Protein AF-A0A0F0LGW8-F1 (afdb_monomer_lite)

Radius of gyration: 27.91 Å; chains: 1; bounding box: 107×57×65 Å

Secondary structure (DSSP, 8-state):
-PPPHHHHHHHHHHTT-SSPPPHHHHHHHHTSTT--HHHHHHHHHHS-HHHHTTSSPPPSS-----GGGSS--HHHHHHHHHHHH-SS-BHHHHHHHHT--HHHHTSHHHHHHEEEETTEEEES-HHHHHHHHHT--HHHHHHHHHHHHHHHHHTT-HHHHHHHHHHSSSS--HHHHHHHHHHHHHHHHTT-HHHHHHHT-HHHHTS-HHHHHHHHHHHHHHHHHHT-HHHHHHHHHHHTTS-THHHHHHHHHHHHHHHHHH-S-TT--HHHHHHHHHHHHHHH--SHHHHHHHHHHHHHHTTTTT-HHHHHHHHHHHHHHS-------SSSSPPPSS-HHHHHHHHHHHHHHHHHTT-HHHHHHHHHHHHHHS-GGGSGGGHHHHHHHHTTTT-HHHHHHHHHHHHHTSTT-EE----PPPTTS---------EE-TT--S---TTGGGS-HHHHHHHHHHHTT--HHHHHHHHTS-HHHHHHHHHHHHHHHT-SSHHHHHHHHHHHHHSS-----------

Foldseek 3Di:
DDFDPLLVLQCLLCAPPQQGAFLQLSLVQVPFFPDDSPLSNQQSVVDDSLSRLLLADDDPATPQADPPLQDDDPLLLLLLLLCLLALFQAQQLSCQLSVHDPCSCPDPSNVQAWDDDPRGIDGNGSSSSNNSVVNDDLQSLLSSLVSSLVSCVVVVNNLSNLVSVQSNDPDGDPVSLVSLLVSLLVCLQQQNLVVSLVSLDPSQCVDDLQSNLSSLLSNLLSSLLQNNLVSNLVSLVSNCSHDDPSNVLSVVSNVLSVCLLQADDPPDDLVSRQVVNLVSQCSSFNYPLLVQLSVQLVVLVVCLVPCLVVSLVSLVVSVVVLADDFPDDTSPDGRGSGRQASLLQSLLVNLVSCVVVVNLVVSLVSLSVSSNNGSNLRPRSCSSVVSLVSNCVPCVVCCQSCVQSSVCSHNPFHFGADQDDDPPPDGGGDDDGDTDDVVPPDDDQPQLVQADPVLNLLLVVLLVVDQLCRSCVVVVHDSVVSVVSPVVSCVSSVHDDSVRSNVSVVVNVVVVDDDDDDDDDDD

pLDDT: mean 74.18, std 18.3, range [25.7, 95.81]

InterPro domains:
  IPR000792 Transcription regulator LuxR, C-terminal [PF00196] (450-501)
  IPR000792 Transcription regulator LuxR, C-terminal [PR00038] (451-465)
  IPR000792 Transcription regulator LuxR, C-terminal [PR00038] (465-481)
  IPR000792 Transcription regulator LuxR, C-terminal [PR00038] (481-493)
  IPR000792 Transcription regulator LuxR, C-terminal [PS00622] (465-492)
  IPR000792 Transcription regulator LuxR, C-terminal [PS50043] (444-509)
  IPR000792 Transcription regulator LuxR, C-terminal [SM00421] (448-505)
  IPR000792 Transcription regulator LuxR, C-terminal [cd06170] (451-507)
  IPR016032 Signal transduction response regulator, C-terminal effector [SSF46894] (437-507)
  IPR036388 Winged helix-like DNA-binding domain superfamily [G3DSA:1.10.10.10] (427-507)
  IPR039420 Transcriptional regulatory protein WalR-like [PTHR43214] (120-507)

Organism: NCBI:txid582680

Structure (mmCIF, N/CA/C/O backbone):
data_AF-A0A0F0LGW8-F1
#
_entry.id   AF-A0A0F0LGW8-F1
#
loop_
_atom_site.group_PDB
_atom_site.id
_atom_site.type_symbol
_atom_site.label_atom_id
_atom_site.label_alt_id
_atom_site.label_comp_id
_atom_site.label_asym_id
_atom_site.label_entity_id
_atom_site.label_seq_id
_atom_site.pdbx_PDB_ins_code
_atom_site.Cartn_x
_atom_site.Cartn_y
_atom_site.Cartn_z
_atom_site.occupancy
_atom_site.B_iso_or_equiv
_atom_site.auth_seq_id
_atom_site.auth_comp_id
_atom_site.auth_asym_id
_atom_site.auth_atom_id
_atom_site.pdbx_PDB_model_num
ATOM 1 N N . MET A 1 1 ? 1.681 16.379 -24.395 1.00 42.25 1 MET A N 1
ATOM 2 C CA . MET A 1 1 ? 0.743 15.475 -23.688 1.00 42.25 1 MET A CA 1
ATOM 3 C C . MET A 1 1 ? 0.746 15.938 -22.247 1.00 42.25 1 MET A C 1
ATOM 5 O O . MET A 1 1 ? 1.779 15.744 -21.636 1.00 42.25 1 MET A O 1
ATOM 9 N N . ARG A 1 2 ? -0.316 16.598 -21.740 1.00 40.47 2 ARG A N 1
ATOM 10 C CA . ARG A 1 2 ? -0.238 17.309 -20.444 1.00 40.47 2 ARG A CA 1
ATOM 11 C C . ARG A 1 2 ? 0.385 16.415 -19.361 1.00 40.47 2 ARG A C 1
ATOM 13 O O . ARG A 1 2 ? -0.030 15.255 -19.265 1.00 40.47 2 ARG A O 1
ATOM 20 N N . PRO A 1 3 ? 1.321 16.936 -18.548 1.00 50.28 3 PRO A N 1
ATOM 21 C CA . PRO A 1 3 ? 1.879 16.178 -17.441 1.00 50.28 3 PRO A CA 1
ATOM 22 C C . PRO A 1 3 ? 0.730 15.676 -16.555 1.00 50.28 3 PRO A C 1
ATOM 24 O O . PRO A 1 3 ? -0.230 16.430 -16.351 1.00 50.28 3 PRO A O 1
ATOM 27 N N . PRO A 1 4 ? 0.787 14.437 -16.027 1.00 60.81 4 PRO A N 1
ATOM 28 C CA . PRO A 1 4 ? -0.170 14.004 -15.017 1.00 60.81 4 PRO A CA 1
ATOM 29 C C . PRO A 1 4 ? -0.258 15.068 -13.921 1.00 60.81 4 PRO A C 1
ATOM 31 O O . PRO A 1 4 ? 0.780 15.561 -13.487 1.00 60.81 4 PRO A O 1
ATOM 34 N N . GLU A 1 5 ? -1.456 15.428 -13.452 1.00 63.94 5 GLU A N 1
ATOM 35 C CA . GLU A 1 5 ? -1.628 16.453 -12.401 1.00 63.94 5 GLU A CA 1
ATOM 36 C C . GLU A 1 5 ? -0.743 16.171 -11.170 1.00 63.94 5 GLU A C 1
ATOM 38 O O . GLU A 1 5 ? -0.214 17.095 -10.553 1.00 63.94 5 GLU A O 1
ATOM 43 N N . ALA A 1 6 ? -0.473 14.891 -10.898 1.00 63.25 6 ALA A N 1
ATOM 44 C CA . ALA A 1 6 ? 0.482 14.404 -9.904 1.00 63.25 6 ALA A CA 1
ATOM 45 C C . ALA A 1 6 ? 1.905 14.999 -10.013 1.00 63.25 6 ALA A C 1
ATOM 47 O O . ALA A 1 6 ? 2.569 15.167 -8.992 1.00 63.25 6 ALA A O 1
ATOM 48 N N . LEU A 1 7 ? 2.385 15.353 -11.213 1.00 67.50 7 LEU A N 1
ATOM 49 C CA . LEU A 1 7 ? 3.699 15.981 -11.405 1.00 67.50 7 LEU A CA 1
ATOM 50 C C . LEU A 1 7 ? 3.775 17.373 -10.776 1.00 67.50 7 LEU A C 1
ATOM 52 O O . LEU A 1 7 ? 4.816 17.752 -10.245 1.00 67.50 7 LEU A O 1
ATOM 56 N N . SER A 1 8 ? 2.667 18.117 -10.782 1.00 73.62 8 SER A N 1
ATOM 57 C CA . SER A 1 8 ? 2.607 19.446 -10.163 1.00 73.62 8 SER A CA 1
ATOM 58 C C . SER A 1 8 ? 2.734 19.389 -8.635 1.00 73.62 8 SER A C 1
ATOM 60 O O . SER A 1 8 ? 3.134 20.368 -8.006 1.00 73.62 8 SER A O 1
ATOM 62 N N . ALA A 1 9 ? 2.460 18.226 -8.034 1.00 77.88 9 ALA A N 1
ATOM 63 C CA . ALA A 1 9 ? 2.571 18.016 -6.599 1.00 77.88 9 ALA A CA 1
ATOM 64 C C . ALA A 1 9 ? 3.986 17.676 -6.129 1.00 77.88 9 ALA A C 1
ATOM 66 O O . ALA A 1 9 ? 4.281 17.904 -4.958 1.00 77.88 9 ALA A O 1
ATOM 67 N N . LEU A 1 10 ? 4.871 17.183 -7.002 1.00 77.69 10 LEU A N 1
ATOM 68 C CA . LEU A 1 10 ? 6.257 16.865 -6.638 1.00 77.69 10 LEU A CA 1
ATOM 69 C C . LEU A 1 10 ? 6.960 18.018 -5.897 1.00 77.69 10 LEU A C 1
ATOM 71 O O . LEU A 1 10 ? 7.350 17.807 -4.748 1.00 77.69 10 LEU A O 1
ATOM 75 N N . PRO A 1 11 ? 7.063 19.243 -6.456 1.00 77.62 11 PRO A N 1
ATOM 76 C CA . PRO A 1 11 ? 7.728 20.348 -5.763 1.00 77.62 11 PRO A CA 1
ATOM 77 C C . PRO A 1 11 ? 6.989 20.783 -4.488 1.00 77.62 11 PRO A C 1
ATOM 79 O O . PRO A 1 11 ? 7.613 21.276 -3.551 1.00 77.62 11 PRO A O 1
ATOM 82 N N . LEU A 1 12 ? 5.667 20.585 -4.421 1.00 83.12 12 LEU A N 1
ATOM 83 C CA . LEU A 1 12 ? 4.869 20.922 -3.241 1.00 83.12 12 LEU A CA 1
ATOM 84 C C . LEU A 1 12 ? 5.161 19.976 -2.074 1.00 83.12 12 LEU A C 1
ATOM 86 O O . LEU A 1 12 ? 5.349 20.441 -0.958 1.00 83.12 12 LEU A O 1
ATOM 90 N N . VAL A 1 13 ? 5.225 18.670 -2.337 1.00 82.19 13 VAL A N 1
ATOM 91 C CA . VAL A 1 13 ? 5.540 17.635 -1.336 1.00 82.19 13 VAL A CA 1
ATOM 92 C C . VAL A 1 13 ? 7.015 17.689 -0.934 1.00 82.19 13 VAL A C 1
ATOM 94 O O . VAL A 1 13 ? 7.380 17.347 0.187 1.00 82.19 13 VAL A O 1
ATOM 97 N N . GLN A 1 14 ? 7.873 18.121 -1.850 1.00 80.25 14 GLN A N 1
ATOM 98 C CA . GLN A 1 14 ? 9.295 18.285 -1.601 1.00 80.25 14 GLN A CA 1
ATOM 99 C C . GLN A 1 14 ? 9.579 19.456 -0.650 1.00 80.25 14 GLN A C 1
ATOM 101 O O . GLN A 1 14 ? 10.442 19.351 0.225 1.00 80.25 14 GLN A O 1
ATOM 106 N N . GLY A 1 15 ? 8.828 20.552 -0.797 1.00 74.81 15 GLY A N 1
ATOM 107 C CA . GLY A 1 15 ? 8.897 21.706 0.093 1.00 74.81 15 GLY A CA 1
ATOM 108 C C . GLY A 1 15 ? 10.309 22.289 0.176 1.00 74.81 15 GLY A C 1
ATOM 109 O O . GLY A 1 15 ? 10.948 22.553 -0.842 1.00 74.81 15 GLY A O 1
ATOM 110 N N . SER A 1 16 ? 10.790 22.487 1.406 1.00 67.44 16 SER A N 1
ATOM 111 C CA . SER A 1 16 ? 12.167 22.931 1.688 1.00 67.44 16 SER A CA 1
ATOM 112 C C . SER A 1 16 ? 13.156 21.777 1.900 1.00 67.44 16 SER A C 1
ATOM 114 O O . SER A 1 16 ? 14.345 22.015 2.118 1.00 67.44 16 SER A O 1
ATOM 116 N N . SER A 1 17 ? 12.686 20.526 1.851 1.00 66.50 17 SER A N 1
ATOM 117 C CA . SER A 1 17 ? 13.538 19.353 2.026 1.00 66.50 17 SER A CA 1
ATOM 118 C C . SER A 1 17 ? 14.540 19.242 0.880 1.00 66.50 17 SER A C 1
ATOM 120 O O . SER A 1 17 ? 14.240 19.653 -0.238 1.00 66.50 17 SER A O 1
ATOM 122 N N . ALA A 1 18 ? 15.701 18.633 1.136 1.00 65.69 18 ALA A N 1
ATOM 123 C CA . ALA A 1 18 ? 16.651 18.196 0.105 1.00 65.69 18 ALA A CA 1
ATOM 124 C C . ALA A 1 18 ? 16.426 16.732 -0.333 1.00 65.69 18 ALA A C 1
ATOM 126 O O . ALA A 1 18 ? 17.101 16.251 -1.239 1.00 65.69 18 ALA A O 1
ATOM 127 N N . ALA A 1 19 ? 15.505 16.012 0.324 1.00 67.00 19 ALA A N 1
ATOM 128 C CA . ALA A 1 19 ? 15.230 14.610 0.035 1.00 67.00 19 ALA A CA 1
ATOM 129 C C . ALA A 1 19 ? 14.242 14.456 -1.138 1.00 67.00 19 ALA A C 1
ATOM 131 O O . ALA A 1 19 ? 13.158 15.046 -1.090 1.00 67.00 19 ALA A O 1
ATOM 132 N N . PRO A 1 20 ? 14.559 13.623 -2.146 1.00 73.44 20 PRO A N 1
ATOM 133 C CA . PRO A 1 20 ? 13.710 13.439 -3.319 1.00 73.44 20 PRO A CA 1
ATOM 134 C C . PRO A 1 20 ? 12.346 12.841 -2.973 1.00 73.44 20 PRO A C 1
ATOM 136 O O . PRO A 1 20 ? 12.210 12.022 -2.061 1.00 73.44 20 PRO A O 1
ATOM 139 N N . VAL A 1 21 ? 11.336 13.246 -3.743 1.00 81.38 21 VAL A N 1
ATOM 140 C CA . VAL A 1 21 ? 9.972 12.720 -3.648 1.00 81.38 21 VAL A CA 1
ATOM 141 C C . VAL A 1 21 ? 9.725 11.751 -4.788 1.00 81.38 21 VAL A C 1
ATOM 143 O O . VAL A 1 21 ? 9.919 12.079 -5.958 1.00 81.38 21 VAL A O 1
ATOM 146 N N . ALA A 1 22 ? 9.264 10.556 -4.445 1.00 82.94 22 ALA A N 1
ATOM 147 C CA . ALA A 1 22 ? 8.914 9.546 -5.415 1.00 82.94 22 ALA A CA 1
ATOM 148 C C . ALA A 1 22 ? 7.634 9.928 -6.166 1.00 82.94 22 ALA A C 1
ATOM 150 O O . ALA A 1 22 ? 6.650 10.331 -5.536 1.00 82.94 22 ALA A O 1
ATOM 151 N N . PRO A 1 23 ? 7.611 9.773 -7.500 1.00 81.69 23 PRO A N 1
ATOM 152 C CA . PRO A 1 23 ? 6.436 10.036 -8.327 1.00 81.69 23 PRO A CA 1
ATOM 153 C C . PRO A 1 23 ? 5.140 9.415 -7.795 1.00 81.69 23 PRO A C 1
ATOM 155 O O . PRO A 1 23 ? 4.114 10.092 -7.707 1.00 81.69 23 PRO A O 1
ATOM 158 N N . GLN A 1 24 ? 5.206 8.164 -7.343 1.00 82.62 24 GLN A N 1
ATOM 159 C CA . GLN A 1 24 ? 4.072 7.439 -6.781 1.00 82.62 24 GLN A CA 1
ATOM 160 C C . GLN A 1 24 ? 3.601 7.992 -5.431 1.00 82.62 24 GLN A C 1
ATOM 162 O O . GLN A 1 24 ? 2.421 7.901 -5.098 1.00 82.62 24 GLN A O 1
ATOM 167 N N . VAL A 1 25 ? 4.498 8.610 -4.656 1.00 86.06 25 VAL A N 1
ATOM 168 C CA . VAL A 1 25 ? 4.148 9.270 -3.391 1.00 86.06 25 VAL A CA 1
ATOM 169 C C . VAL A 1 25 ? 3.398 10.566 -3.679 1.00 86.06 25 VAL A C 1
ATOM 171 O O . VAL A 1 25 ? 2.316 10.775 -3.133 1.00 86.06 25 VAL A O 1
ATOM 174 N N . ALA A 1 26 ? 3.908 11.403 -4.587 1.00 85.19 26 ALA A N 1
ATOM 175 C CA . ALA A 1 26 ? 3.216 12.621 -5.007 1.00 85.19 26 ALA A CA 1
ATOM 176 C C . ALA A 1 26 ? 1.857 12.318 -5.663 1.00 85.19 26 ALA A C 1
ATOM 178 O O . ALA A 1 26 ? 0.865 12.980 -5.352 1.00 85.19 26 ALA A O 1
ATOM 179 N N . GLY A 1 27 ? 1.785 11.281 -6.504 1.00 82.50 27 GLY A N 1
ATOM 180 C CA . GLY A 1 27 ? 0.536 10.806 -7.102 1.00 82.50 27 GLY A CA 1
ATOM 181 C C . GLY A 1 27 ? -0.485 10.367 -6.058 1.00 82.50 27 GLY A C 1
ATOM 182 O O . GLY A 1 27 ? -1.623 10.837 -6.072 1.00 82.50 27 GLY A O 1
ATOM 183 N N . ARG A 1 28 ? -0.068 9.545 -5.087 1.00 83.38 28 ARG A N 1
ATOM 184 C CA . ARG A 1 28 ? -0.937 9.089 -3.995 1.00 83.38 28 ARG A CA 1
ATOM 185 C C . ARG A 1 28 ? -1.443 10.234 -3.120 1.00 83.38 28 ARG A C 1
ATOM 187 O O . ARG A 1 28 ? -2.611 10.226 -2.748 1.00 83.38 28 ARG A O 1
ATOM 194 N N . LEU A 1 29 ? -0.594 11.217 -2.818 1.00 85.19 29 LEU A N 1
ATOM 195 C CA . LEU A 1 29 ? -0.976 12.398 -2.039 1.00 85.19 29 LEU A CA 1
ATOM 196 C C . LEU A 1 29 ? -1.950 13.306 -2.795 1.00 85.19 29 LEU A C 1
ATOM 198 O O . LEU A 1 29 ? -2.917 13.784 -2.212 1.00 85.19 29 LEU A O 1
ATOM 202 N N . SER A 1 30 ? -1.726 13.507 -4.092 1.00 84.19 30 SER A N 1
ATOM 203 C CA . SER A 1 30 ? -2.596 14.332 -4.945 1.00 84.19 30 SER A CA 1
ATOM 204 C C . SER A 1 30 ? -3.971 13.706 -5.159 1.00 84.19 30 SER A C 1
ATOM 206 O O . SER A 1 30 ? -4.948 14.415 -5.368 1.00 84.19 30 SER A O 1
ATOM 208 N N . ALA A 1 31 ? -4.053 12.376 -5.088 1.00 82.75 31 ALA A N 1
ATOM 209 C CA . ALA A 1 31 ? -5.302 11.634 -5.197 1.00 82.75 31 ALA A CA 1
ATOM 210 C C . ALA A 1 31 ? -6.145 11.652 -3.907 1.00 82.75 31 ALA A C 1
ATOM 212 O O . ALA A 1 31 ? -7.266 11.133 -3.908 1.00 82.75 31 ALA A O 1
ATOM 213 N N . LEU A 1 32 ? -5.635 12.214 -2.801 1.00 82.31 32 LEU A N 1
ATOM 214 C CA . LEU A 1 32 ? -6.390 12.300 -1.554 1.00 82.31 32 LEU A CA 1
ATOM 215 C C . LEU A 1 32 ? -7.602 13.240 -1.721 1.00 82.31 32 LEU A C 1
ATOM 217 O O . LEU A 1 32 ? -7.444 14.372 -2.186 1.00 82.31 32 LEU A O 1
ATOM 221 N N . PRO A 1 33 ? -8.818 12.817 -1.322 1.00 84.12 33 PRO A N 1
ATOM 222 C CA . PRO A 1 33 ? -10.006 13.661 -1.415 1.00 84.12 33 PRO A CA 1
ATOM 223 C C . PRO A 1 33 ? -9.813 14.992 -0.681 1.00 84.12 33 PRO A C 1
ATOM 225 O O . PRO A 1 33 ? -9.337 15.009 0.453 1.00 84.12 33 PRO A O 1
ATOM 228 N N . GLY A 1 34 ? -10.183 16.106 -1.317 1.00 83.38 34 GLY A N 1
ATOM 229 C CA . GLY A 1 34 ? -10.151 17.438 -0.698 1.00 83.38 34 GLY A CA 1
ATOM 230 C C . GLY A 1 34 ? -8.753 17.970 -0.349 1.00 83.38 34 GLY A C 1
ATOM 231 O O . GLY A 1 34 ? -8.642 18.940 0.402 1.00 83.38 34 GLY A O 1
ATOM 232 N N . ILE A 1 35 ? -7.680 17.357 -0.859 1.00 84.25 35 ILE A N 1
ATOM 233 C CA . ILE A 1 35 ? -6.315 17.830 -0.622 1.00 84.25 35 ILE A CA 1
ATOM 234 C C . ILE A 1 35 ? -6.073 19.176 -1.327 1.00 84.25 35 ILE A C 1
ATOM 236 O O . ILE A 1 35 ? -6.543 19.411 -2.438 1.00 84.25 35 ILE A O 1
ATOM 240 N N . THR A 1 36 ? -5.341 20.078 -0.673 1.00 88.44 36 THR A N 1
ATOM 241 C CA . THR A 1 36 ? -4.962 21.392 -1.215 1.00 88.44 36 THR A CA 1
ATOM 242 C C . THR A 1 36 ? -3.447 21.467 -1.378 1.00 88.44 36 THR A C 1
ATOM 244 O O . THR A 1 36 ? -2.706 20.644 -0.837 1.00 88.44 36 THR A O 1
ATOM 247 N N . THR A 1 37 ? -2.953 22.483 -2.082 1.00 88.00 37 THR A N 1
ATOM 248 C CA . THR A 1 37 ? -1.507 22.713 -2.224 1.00 88.00 37 THR A CA 1
ATOM 249 C C . THR A 1 37 ? -0.815 22.978 -0.881 1.00 88.00 37 THR A C 1
ATOM 251 O O . THR A 1 37 ? 0.327 22.567 -0.690 1.00 88.00 37 THR A O 1
ATOM 254 N N . GLU A 1 38 ? -1.503 23.609 0.073 1.00 87.12 38 GLU A N 1
ATOM 255 C CA . GLU A 1 38 ? -1.015 23.814 1.442 1.00 87.12 38 GLU A CA 1
ATOM 256 C C . GLU A 1 38 ? -0.968 22.502 2.237 1.00 87.12 38 GLU A C 1
ATOM 258 O O . GLU A 1 38 ? 0.017 22.231 2.933 1.00 87.12 38 GLU A O 1
ATOM 263 N N . HIS A 1 39 ? -1.980 21.642 2.076 1.00 87.56 39 HIS A N 1
ATOM 264 C CA . HIS A 1 39 ? -1.972 20.306 2.667 1.00 87.56 39 HIS A CA 1
ATOM 265 C C . HIS A 1 39 ? -0.798 19.467 2.143 1.00 87.56 39 HIS A C 1
ATOM 267 O O . HIS A 1 39 ? -0.115 18.825 2.939 1.00 87.56 39 HIS A O 1
ATOM 273 N N . LEU A 1 40 ? -0.518 19.510 0.834 1.00 87.56 40 LEU A N 1
ATOM 274 C CA . LEU A 1 40 ? 0.610 18.789 0.229 1.00 87.56 40 LEU A CA 1
ATOM 275 C C . LEU A 1 40 ? 1.959 19.221 0.821 1.00 87.56 40 LEU A C 1
ATOM 277 O O . LEU A 1 40 ? 2.764 18.356 1.163 1.00 87.56 40 LEU A O 1
ATOM 281 N N . LYS A 1 41 ? 2.174 20.530 1.012 1.00 86.62 41 LYS A N 1
ATOM 282 C CA . LYS A 1 41 ? 3.375 21.065 1.681 1.00 86.62 41 LYS A CA 1
ATOM 283 C C . LYS A 1 41 ? 3.477 20.589 3.129 1.00 86.62 41 LYS A C 1
ATOM 285 O O . LYS A 1 41 ? 4.484 20.011 3.525 1.00 86.62 41 LYS A O 1
ATOM 290 N N . THR A 1 42 ? 2.398 20.758 3.893 1.00 86.69 42 THR A N 1
ATOM 291 C CA . THR A 1 42 ? 2.341 20.372 5.314 1.00 86.69 42 THR A CA 1
ATOM 292 C C . THR A 1 42 ? 2.628 18.886 5.518 1.00 86.69 42 THR A C 1
ATOM 294 O O . THR A 1 42 ? 3.351 18.508 6.440 1.00 86.69 42 THR A O 1
ATOM 297 N N . VAL A 1 43 ? 2.060 18.030 4.666 1.00 86.88 43 VAL A N 1
ATOM 298 C CA . VAL A 1 43 ? 2.312 16.587 4.707 1.00 86.88 43 VAL A CA 1
ATOM 299 C C . VAL A 1 43 ? 3.747 16.291 4.297 1.00 86.88 43 VAL A C 1
ATOM 301 O O . VAL A 1 43 ? 4.432 15.567 5.015 1.00 86.88 43 VAL A O 1
ATOM 304 N N . GLY A 1 44 ? 4.215 16.877 3.194 1.00 86.00 44 GLY A N 1
ATOM 305 C CA . GLY A 1 44 ? 5.570 16.706 2.675 1.00 86.00 44 GLY A CA 1
ATOM 306 C C . GLY A 1 44 ? 6.667 16.976 3.705 1.00 86.00 44 GLY A C 1
ATOM 307 O O . GLY A 1 44 ? 7.559 16.140 3.883 1.00 86.00 44 GLY A O 1
ATOM 308 N N . ASP A 1 45 ? 6.542 18.074 4.456 1.00 84.62 45 ASP A N 1
ATOM 309 C CA . ASP A 1 45 ? 7.482 18.468 5.517 1.00 84.62 45 ASP A CA 1
ATOM 310 C C . ASP A 1 45 ? 7.498 17.487 6.705 1.00 84.62 45 ASP A C 1
ATOM 312 O O . ASP A 1 45 ? 8.500 17.376 7.413 1.00 84.62 45 ASP A O 1
ATOM 316 N N . ARG A 1 46 ? 6.401 16.752 6.931 1.00 86.69 46 ARG A N 1
ATOM 317 C CA . ARG A 1 46 ? 6.259 15.805 8.051 1.00 86.69 46 ARG A CA 1
ATOM 318 C C . ARG A 1 46 ? 6.570 14.356 7.683 1.00 86.69 46 ARG A C 1
ATOM 320 O O . ARG A 1 46 ? 6.738 13.536 8.585 1.00 86.69 46 ARG A O 1
ATOM 327 N N . LEU A 1 47 ? 6.647 14.022 6.395 1.00 87.50 47 LEU A N 1
ATOM 328 C CA . LEU A 1 47 ? 7.078 12.696 5.955 1.00 87.50 47 LEU A CA 1
ATOM 329 C C . LEU A 1 47 ? 8.561 12.466 6.280 1.00 87.50 47 LEU A C 1
ATOM 331 O O . LEU A 1 47 ? 9.382 13.387 6.256 1.00 87.50 47 LEU A O 1
ATOM 335 N N . SER A 1 48 ? 8.935 11.218 6.559 1.00 87.25 48 SER A N 1
ATOM 336 C CA . SER A 1 48 ? 10.351 10.847 6.629 1.00 87.25 48 SER A CA 1
ATOM 337 C C . SER A 1 48 ? 10.992 10.868 5.234 1.00 87.25 48 SER A C 1
ATOM 339 O O . SER A 1 48 ? 10.298 10.832 4.214 1.00 87.25 48 SER A O 1
ATOM 341 N N . ALA A 1 49 ? 12.327 10.891 5.167 1.00 85.12 49 ALA A N 1
ATOM 342 C CA . ALA A 1 49 ? 13.035 10.776 3.890 1.00 85.12 49 ALA A CA 1
ATOM 343 C C . ALA A 1 49 ? 12.673 9.470 3.156 1.00 85.12 49 ALA A C 1
ATOM 345 O O . ALA A 1 49 ? 12.366 9.509 1.970 1.00 85.12 49 ALA A O 1
ATOM 346 N N . ALA A 1 50 ? 12.602 8.346 3.879 1.00 85.50 50 ALA A N 1
ATOM 347 C CA . ALA A 1 50 ? 12.190 7.055 3.329 1.00 85.50 50 ALA A CA 1
ATOM 348 C C . ALA A 1 50 ? 10.745 7.073 2.799 1.00 85.50 50 ALA A C 1
ATOM 350 O O . ALA A 1 50 ? 10.466 6.525 1.736 1.00 85.50 50 ALA A O 1
ATOM 351 N N . GLN A 1 51 ? 9.820 7.743 3.496 1.00 89.19 51 GLN A N 1
ATOM 352 C CA . GLN A 1 51 ? 8.432 7.879 3.042 1.00 89.19 51 GLN A CA 1
ATOM 353 C C . GLN A 1 51 ? 8.318 8.758 1.797 1.00 89.19 51 GLN A C 1
ATOM 355 O O . GLN A 1 51 ? 7.608 8.389 0.866 1.00 89.19 51 GLN A O 1
ATOM 360 N N . ARG A 1 52 ? 9.039 9.889 1.740 1.00 86.94 52 ARG A N 1
ATOM 361 C CA . ARG A 1 52 ? 9.112 10.712 0.521 1.00 86.94 52 ARG A CA 1
ATOM 362 C C . ARG A 1 52 ? 9.697 9.919 -0.641 1.00 86.94 52 ARG A C 1
ATOM 364 O O . ARG A 1 52 ? 9.154 9.988 -1.736 1.00 86.94 52 ARG A O 1
ATOM 371 N N . ALA A 1 53 ? 10.720 9.112 -0.382 1.00 83.88 53 ALA A N 1
ATOM 372 C CA . ALA A 1 53 ? 11.359 8.252 -1.369 1.00 83.88 53 ALA A CA 1
ATOM 373 C C . ALA A 1 53 ? 10.529 7.018 -1.779 1.00 83.88 53 ALA A C 1
ATOM 375 O O . ALA A 1 53 ? 10.945 6.281 -2.669 1.00 83.88 53 ALA A O 1
ATOM 376 N N . GLY A 1 54 ? 9.368 6.775 -1.159 1.00 85.44 54 GLY A N 1
ATOM 377 C CA . GLY A 1 54 ? 8.547 5.586 -1.416 1.00 85.44 54 GLY A CA 1
ATOM 378 C C . GLY A 1 54 ? 9.121 4.280 -0.846 1.00 85.44 54 GLY A C 1
ATOM 379 O O . GLY A 1 54 ? 8.559 3.214 -1.083 1.00 85.44 54 GLY A O 1
ATOM 380 N N . LEU A 1 55 ? 10.201 4.357 -0.063 1.00 88.25 55 LEU A N 1
ATOM 381 C CA . LEU A 1 55 ? 10.878 3.230 0.589 1.00 88.25 55 LEU A CA 1
ATOM 382 C C . LEU A 1 55 ? 10.206 2.791 1.894 1.00 88.25 55 LEU A C 1
ATOM 384 O O . LEU A 1 55 ? 10.478 1.701 2.396 1.00 88.25 55 LEU A O 1
ATOM 388 N N . ALA A 1 56 ? 9.316 3.617 2.434 1.00 89.94 56 ALA A N 1
ATOM 389 C CA . ALA A 1 56 ? 8.519 3.316 3.613 1.00 89.94 56 ALA A CA 1
ATOM 390 C C . ALA A 1 56 ? 7.035 3.565 3.337 1.00 89.94 56 ALA A C 1
ATOM 392 O O . ALA A 1 56 ? 6.669 4.447 2.554 1.00 89.94 56 ALA A O 1
ATOM 393 N N . VAL A 1 57 ? 6.179 2.794 4.003 1.00 88.31 57 VAL A N 1
ATOM 394 C CA . VAL A 1 57 ? 4.729 2.899 3.860 1.00 88.31 57 VAL A CA 1
ATOM 395 C C . VAL A 1 57 ? 4.266 4.254 4.400 1.00 88.31 57 VAL A C 1
ATOM 397 O O . VAL A 1 57 ? 4.710 4.735 5.451 1.00 88.31 57 VAL A O 1
ATOM 400 N N . LEU A 1 58 ? 3.373 4.898 3.650 1.00 86.50 58 LEU A N 1
ATOM 401 C CA . LEU A 1 58 ? 2.788 6.174 4.046 1.00 86.50 58 LEU A CA 1
ATOM 402 C C . LEU A 1 58 ? 1.884 5.999 5.275 1.00 86.50 58 LEU A C 1
ATOM 404 O O . LEU A 1 58 ? 1.271 4.943 5.445 1.00 86.50 58 LEU A O 1
ATOM 408 N N . PRO A 1 59 ? 1.797 7.014 6.148 1.00 82.25 59 PRO A N 1
ATOM 409 C CA . PRO A 1 59 ? 0.993 6.909 7.354 1.00 82.25 59 PRO A CA 1
ATOM 410 C C . PRO A 1 59 ? -0.501 6.800 7.021 1.00 82.25 59 PRO A C 1
ATOM 412 O O . PRO A 1 59 ? -1.012 7.473 6.130 1.00 82.25 59 PRO A O 1
ATOM 415 N N . ASP A 1 60 ? -1.216 5.988 7.802 1.00 74.50 60 ASP A N 1
ATOM 416 C CA . ASP A 1 60 ? -2.674 5.835 7.703 1.00 74.50 60 ASP A CA 1
ATOM 417 C C . ASP A 1 60 ? -3.442 7.081 8.164 1.00 74.50 60 ASP A C 1
ATOM 419 O O . ASP A 1 60 ? -4.605 7.251 7.807 1.00 74.50 60 ASP A O 1
ATOM 423 N N . VAL A 1 61 ? -2.835 7.912 9.014 1.00 76.88 61 VAL A N 1
ATOM 424 C CA . VAL A 1 61 ? -3.413 9.165 9.512 1.00 76.88 61 VAL A CA 1
ATOM 425 C C . VAL A 1 61 ? -2.468 10.282 9.134 1.00 76.88 61 VAL A C 1
ATOM 427 O O . VAL A 1 61 ? -1.294 10.269 9.513 1.00 76.88 61 VAL A O 1
ATOM 430 N N . TRP A 1 62 ? -2.980 11.242 8.374 1.00 80.75 62 TRP A N 1
ATOM 431 C CA . TRP A 1 62 ? -2.158 12.324 7.877 1.00 80.75 62 TRP A CA 1
ATOM 432 C C . TRP A 1 62 ? -2.051 13.414 8.926 1.00 80.75 62 TRP A C 1
ATOM 434 O O . TRP A 1 62 ? -3.014 13.705 9.636 1.00 80.75 62 TRP A O 1
ATOM 444 N N . PRO A 1 63 ? -0.893 14.067 9.025 1.00 73.69 63 PRO A N 1
ATOM 445 C CA . PRO A 1 63 ? -0.676 15.111 10.006 1.00 73.69 63 PRO A CA 1
ATOM 446 C C . PRO A 1 63 ? -1.283 16.451 9.537 1.00 73.69 63 PRO A C 1
ATOM 448 O O . PRO A 1 63 ? -0.620 17.486 9.535 1.00 73.69 63 PRO A O 1
ATOM 451 N N . LEU A 1 64 ? -2.547 16.409 9.117 1.00 73.81 64 LEU A N 1
ATOM 452 C CA . LEU A 1 64 ? -3.351 17.520 8.627 1.00 73.81 64 LEU A CA 1
ATOM 453 C C . LEU A 1 64 ? -4.184 18.050 9.797 1.00 73.81 64 LEU A C 1
ATOM 455 O O . LEU A 1 64 ? -5.042 17.347 1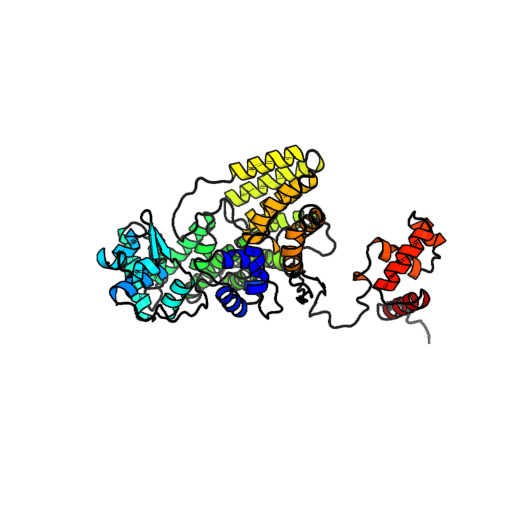0.324 1.00 73.81 64 LEU A O 1
ATOM 459 N N . ALA A 1 65 ? -3.896 19.270 10.245 1.00 58.34 65 ALA A N 1
ATOM 460 C CA . ALA A 1 65 ? -4.679 19.919 11.289 1.00 58.34 65 ALA A CA 1
ATOM 461 C C . ALA A 1 65 ? -5.815 20.723 10.649 1.00 58.34 65 ALA A C 1
ATOM 463 O O . ALA A 1 65 ? -5.559 21.579 9.808 1.00 58.34 65 ALA A O 1
ATOM 464 N N . THR A 1 66 ? -7.056 20.503 11.085 1.00 57.16 66 THR A N 1
ATOM 465 C CA . THR A 1 66 ? -8.173 21.415 10.791 1.00 57.16 66 THR A CA 1
ATOM 466 C C . THR A 1 66 ? -8.959 21.680 12.068 1.00 57.16 66 THR A C 1
ATOM 468 O O . THR A 1 66 ? -9.271 20.737 12.793 1.00 57.16 66 THR A O 1
ATOM 471 N N . ALA A 1 67 ? -9.324 22.938 12.324 1.00 50.91 67 ALA A N 1
ATOM 472 C CA . ALA A 1 67 ? -10.113 23.338 13.495 1.00 50.91 67 ALA A CA 1
ATOM 473 C C . ALA A 1 67 ? -11.580 22.842 13.464 1.00 50.91 67 ALA A C 1
ATOM 475 O O . ALA A 1 67 ? -12.267 22.881 14.480 1.00 50.91 67 ALA A O 1
ATOM 476 N N . ALA A 1 68 ? -12.072 22.377 12.310 1.00 52.22 68 ALA A N 1
ATOM 477 C CA . ALA A 1 68 ? -13.501 22.183 12.049 1.00 52.22 68 ALA A CA 1
ATOM 478 C C . ALA A 1 68 ? -14.111 20.874 12.598 1.00 52.22 68 ALA A C 1
ATOM 480 O O . ALA A 1 68 ? -15.328 20.779 12.722 1.00 52.22 68 ALA A O 1
ATOM 481 N N . ALA A 1 69 ? -13.307 19.862 12.942 1.00 52.22 69 ALA A N 1
ATOM 482 C CA . ALA A 1 69 ? -13.814 18.536 13.331 1.00 52.22 69 ALA A CA 1
ATOM 483 C C . ALA A 1 69 ? -14.205 18.410 14.822 1.00 52.22 69 ALA A C 1
ATOM 485 O O . ALA A 1 69 ? -14.788 17.407 15.237 1.00 52.22 69 ALA A O 1
ATOM 486 N N . THR A 1 70 ? -13.874 19.409 15.642 1.00 54.00 70 THR A N 1
ATOM 487 C CA . THR A 1 70 ? -13.972 19.342 17.110 1.00 54.00 70 THR A CA 1
ATOM 488 C C . THR A 1 70 ? -15.326 19.768 17.689 1.00 54.00 70 THR A C 1
ATOM 490 O O . THR A 1 70 ? -15.630 19.381 18.812 1.00 54.00 70 THR A O 1
ATOM 493 N N . GLU A 1 71 ? -16.174 20.477 16.935 1.00 63.25 71 GLU A N 1
ATOM 494 C CA . GLU A 1 71 ? -17.429 21.085 17.434 1.00 63.25 71 GLU A CA 1
ATOM 495 C C . GLU A 1 71 ? -18.710 20.438 16.864 1.00 63.25 71 GLU A C 1
ATOM 497 O O . GLU A 1 71 ? -19.713 21.103 16.615 1.00 63.25 71 GLU A O 1
ATOM 502 N N . ALA A 1 72 ? -18.700 19.128 16.616 1.00 72.62 72 ALA A N 1
ATOM 503 C CA . ALA A 1 72 ? -19.892 18.422 16.144 1.00 72.62 72 ALA A CA 1
ATOM 504 C C . ALA A 1 72 ? -20.826 18.013 17.301 1.00 72.62 72 ALA A C 1
ATOM 506 O O . ALA A 1 72 ? -20.367 17.598 18.367 1.00 72.62 72 ALA A O 1
ATOM 507 N N . GLU A 1 73 ? -22.145 18.048 17.062 1.00 85.31 73 GLU A N 1
ATOM 508 C CA . GLU A 1 73 ? -23.152 17.455 17.957 1.00 85.31 73 GLU A CA 1
ATOM 509 C C . GLU A 1 73 ? -22.791 15.983 18.266 1.00 85.31 73 GLU A C 1
ATOM 511 O O . GLU A 1 73 ? -22.349 15.276 17.354 1.00 85.31 73 GLU A O 1
ATOM 516 N N . PRO A 1 74 ? -23.005 15.464 19.496 1.00 88.06 74 PRO A N 1
ATOM 517 C CA . PRO A 1 74 ? -22.556 14.122 19.883 1.00 88.06 74 PRO A CA 1
ATOM 518 C C . PRO A 1 74 ? -22.953 12.992 18.920 1.00 88.06 74 PRO A C 1
ATOM 520 O O . PRO A 1 74 ? -22.145 12.103 18.651 1.00 88.06 74 PRO A O 1
ATOM 523 N N . GLY A 1 75 ? -24.171 13.025 18.363 1.00 87.81 75 GLY A N 1
ATOM 524 C CA . GLY A 1 75 ? -24.629 12.033 17.382 1.00 87.81 75 GLY A CA 1
ATOM 525 C C . GLY A 1 75 ? -23.856 12.094 16.060 1.00 87.81 75 GLY A C 1
ATOM 526 O O . GLY A 1 75 ? -23.431 11.062 15.538 1.00 87.81 75 GLY A O 1
ATOM 527 N N . VAL A 1 76 ? -23.608 13.306 15.557 1.00 90.44 76 VAL A N 1
ATOM 528 C CA . VAL A 1 76 ? -22.814 13.553 14.344 1.00 90.44 76 VAL A CA 1
ATOM 529 C C . VAL A 1 76 ? -21.357 13.158 14.573 1.00 90.44 76 VAL A C 1
ATOM 531 O O . VAL A 1 76 ? -20.795 12.413 13.771 1.00 90.44 76 VAL A O 1
ATOM 534 N N . ARG A 1 77 ? -20.760 13.576 15.698 1.00 91.38 77 ARG A N 1
ATOM 535 C CA . ARG A 1 77 ? -19.383 13.219 16.067 1.00 91.38 77 ARG A CA 1
ATOM 536 C C . ARG A 1 77 ? -19.200 11.706 16.124 1.00 91.38 77 ARG A C 1
ATOM 538 O O . ARG A 1 77 ? -18.269 11.181 15.520 1.00 91.38 77 ARG A O 1
ATOM 545 N N . ARG A 1 78 ? -20.123 10.992 16.778 1.00 92.62 78 ARG A N 1
ATOM 546 C CA . ARG A 1 78 ? -20.085 9.528 16.880 1.00 92.62 78 ARG A CA 1
ATOM 547 C C . ARG A 1 78 ? -20.120 8.855 15.506 1.00 92.62 78 ARG A C 1
ATOM 549 O O . ARG A 1 78 ? -19.356 7.918 15.278 1.00 92.62 78 ARG A O 1
ATOM 556 N N . LEU A 1 79 ? -20.984 9.322 14.599 1.00 94.62 79 LEU A N 1
ATOM 557 C CA . LEU A 1 79 ? -21.071 8.799 13.233 1.00 94.62 79 LEU A CA 1
ATOM 558 C C . LEU A 1 79 ? -19.782 9.057 12.446 1.00 94.62 79 LEU A C 1
ATOM 560 O O . LEU A 1 79 ? -19.255 8.135 11.826 1.00 94.62 79 LEU A O 1
ATOM 564 N N . LEU A 1 80 ? -19.267 10.287 12.480 1.00 93.38 80 LEU A N 1
ATOM 565 C CA . LEU A 1 80 ? -18.065 10.670 11.741 1.00 93.38 80 LEU A CA 1
ATOM 566 C C . LEU A 1 80 ? -16.814 9.965 12.277 1.00 93.38 80 LEU A C 1
ATOM 568 O O . LEU A 1 80 ? -16.010 9.479 11.485 1.00 93.38 80 LEU A O 1
ATOM 572 N N . LEU A 1 81 ? -16.668 9.826 13.595 1.00 93.38 81 LEU A N 1
ATOM 573 C CA . LEU A 1 81 ? -15.559 9.076 14.182 1.00 93.38 81 LEU A CA 1
ATOM 574 C C . LEU A 1 81 ? -15.645 7.582 13.846 1.00 93.38 81 LEU A C 1
ATOM 576 O O . LEU A 1 81 ? -14.638 6.974 13.482 1.00 93.38 81 LEU A O 1
ATOM 580 N N . ALA A 1 82 ? -16.843 6.989 13.885 1.00 95.25 82 ALA A N 1
ATOM 581 C CA . ALA A 1 82 ? -17.045 5.617 13.421 1.00 95.25 82 ALA A CA 1
ATOM 582 C C . ALA A 1 82 ? -16.714 5.452 11.937 1.00 95.25 82 ALA A C 1
ATOM 584 O O . ALA A 1 82 ? -16.078 4.466 11.571 1.00 95.25 82 ALA A O 1
ATOM 585 N N . ALA A 1 83 ? -17.075 6.422 11.096 1.00 93.50 83 ALA A N 1
ATOM 586 C CA . ALA A 1 83 ? -16.712 6.426 9.686 1.00 93.50 83 ALA A CA 1
ATOM 587 C C . ALA A 1 83 ? -15.188 6.526 9.501 1.00 93.50 83 ALA A C 1
ATOM 589 O O . ALA A 1 83 ? -14.633 5.822 8.662 1.00 93.50 83 ALA A O 1
ATOM 590 N N . ALA A 1 84 ? -14.508 7.365 10.292 1.00 91.44 84 ALA A N 1
ATOM 591 C CA . ALA A 1 84 ? -13.064 7.586 10.203 1.00 91.44 84 ALA A CA 1
ATOM 592 C C . ALA A 1 84 ? -12.238 6.376 10.673 1.00 91.44 84 ALA A C 1
ATOM 594 O O . ALA A 1 84 ? -11.190 6.090 10.091 1.00 91.44 84 ALA A O 1
ATOM 595 N N . LEU A 1 85 ? -12.715 5.669 11.706 1.00 91.62 85 LEU A N 1
ATOM 596 C CA . LEU A 1 85 ? -12.108 4.444 12.240 1.00 91.62 85 LEU A CA 1
ATOM 597 C C . LEU A 1 85 ? -12.503 3.184 11.460 1.00 91.62 85 LEU A C 1
ATOM 599 O O . LEU A 1 85 ? -11.847 2.149 11.608 1.00 91.62 85 LEU A O 1
ATOM 603 N N . SER A 1 86 ? -13.582 3.236 10.674 1.00 90.56 86 SER A N 1
ATOM 604 C CA . SER A 1 86 ? -14.072 2.092 9.911 1.00 90.56 86 SER A CA 1
ATOM 605 C C . SER A 1 86 ? -13.057 1.648 8.870 1.00 90.56 86 SER A C 1
ATOM 607 O O . SER A 1 86 ? -12.442 2.433 8.151 1.00 90.56 86 SER A O 1
ATOM 609 N N . VAL A 1 87 ? -12.937 0.335 8.760 1.00 84.94 87 VAL A N 1
ATOM 610 C CA . VAL A 1 87 ? -12.036 -0.321 7.820 1.00 84.94 87 VAL A CA 1
ATOM 611 C C . VAL A 1 87 ? -12.759 -0.825 6.571 1.00 84.94 87 VAL A C 1
ATOM 613 O O . VAL A 1 87 ? -12.185 -1.475 5.704 1.00 84.94 87 VAL A O 1
ATOM 616 N N . THR A 1 88 ? -14.050 -0.523 6.475 1.00 85.75 88 THR A N 1
ATOM 617 C CA . THR A 1 88 ? -14.887 -0.760 5.301 1.00 85.75 88 THR A CA 1
ATOM 618 C C . THR A 1 88 ? -15.640 0.516 4.969 1.00 85.75 88 THR A C 1
ATOM 620 O O . THR A 1 88 ? -15.888 1.341 5.846 1.00 85.75 88 THR A O 1
ATOM 623 N N . ASP A 1 89 ? -16.048 0.664 3.719 1.00 88.12 89 ASP A N 1
ATOM 624 C CA . ASP A 1 89 ? -16.922 1.740 3.259 1.00 88.12 89 ASP A CA 1
ATOM 625 C C . ASP A 1 89 ? -18.411 1.354 3.312 1.00 88.12 89 ASP A C 1
ATOM 627 O O . ASP A 1 89 ? -19.233 2.036 2.711 1.00 88.12 89 ASP A O 1
ATOM 631 N N . ARG A 1 90 ? -18.791 0.277 4.017 1.00 90.81 90 ARG A N 1
ATOM 632 C CA . ARG A 1 90 ? -20.179 -0.202 4.104 1.00 90.81 90 ARG A CA 1
ATOM 633 C C . ARG A 1 90 ? -21.040 0.687 5.002 1.00 90.81 90 ARG A C 1
ATOM 635 O O . ARG A 1 90 ? -20.840 0.739 6.216 1.00 90.81 90 ARG A O 1
ATOM 642 N N . ALA A 1 91 ? -22.036 1.348 4.411 1.00 92.12 91 ALA A N 1
ATOM 643 C CA . ALA A 1 91 ? -22.928 2.242 5.147 1.00 92.12 91 ALA A CA 1
ATOM 644 C C . ALA A 1 91 ? -23.818 1.484 6.143 1.00 92.12 91 ALA A C 1
ATOM 646 O O . ALA A 1 91 ? -24.053 1.980 7.237 1.00 92.12 91 ALA A O 1
ATOM 647 N N . ASP A 1 92 ? -24.269 0.273 5.811 1.00 92.62 92 ASP A N 1
ATOM 648 C CA . ASP A 1 92 ? -25.102 -0.539 6.705 1.00 92.62 92 ASP A CA 1
ATOM 649 C C . ASP A 1 92 ? -24.373 -0.903 8.009 1.00 92.62 92 ASP A C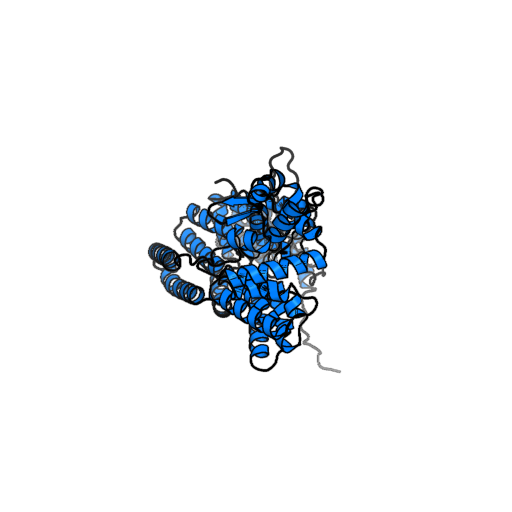 1
ATOM 651 O O . ASP A 1 92 ? -24.922 -0.715 9.093 1.00 92.62 92 ASP A O 1
ATOM 655 N N . VAL A 1 93 ? -23.103 -1.310 7.916 1.00 93.25 93 VAL A N 1
ATOM 656 C CA . VAL A 1 93 ? -22.248 -1.591 9.083 1.00 93.25 93 VAL A CA 1
ATOM 657 C C . VAL A 1 93 ? -22.011 -0.331 9.919 1.00 93.25 93 VAL A C 1
ATOM 659 O O . VAL A 1 93 ? -22.096 -0.380 11.147 1.00 93.25 93 VAL A O 1
ATOM 662 N N . LEU A 1 94 ? -21.727 0.801 9.267 1.00 94.81 94 LEU A N 1
ATOM 663 C CA . LEU A 1 94 ? -21.496 2.080 9.942 1.00 94.81 94 LEU A CA 1
ATOM 664 C C . LEU A 1 94 ? -22.733 2.539 10.732 1.00 94.81 94 LEU A C 1
ATOM 666 O O . LEU A 1 94 ? -22.622 2.929 11.898 1.00 94.81 94 LEU A O 1
ATOM 670 N N . LEU A 1 95 ? -23.912 2.474 10.111 1.00 94.25 95 LEU A N 1
ATOM 671 C CA . LEU A 1 95 ? -25.173 2.882 10.730 1.00 94.25 95 LEU A CA 1
ATOM 672 C C . LEU A 1 95 ? -25.567 1.941 11.874 1.00 94.25 95 LEU A C 1
ATOM 674 O O . LEU A 1 95 ? -25.976 2.414 12.935 1.00 94.25 95 LEU A O 1
ATOM 678 N N . ALA A 1 96 ? -25.359 0.630 11.709 1.00 94.12 96 ALA A N 1
ATOM 679 C CA . ALA A 1 96 ? -25.581 -0.353 12.768 1.00 94.12 96 ALA A CA 1
ATOM 680 C C . ALA A 1 96 ? -24.659 -0.122 13.979 1.00 94.12 96 ALA A C 1
ATOM 682 O O . ALA A 1 96 ? -25.119 -0.147 15.119 1.00 94.12 96 ALA A O 1
ATOM 683 N N . ALA A 1 97 ? -23.373 0.169 13.753 1.00 95.06 97 ALA A N 1
ATOM 684 C CA . ALA A 1 97 ? -22.407 0.421 14.828 1.00 95.06 97 ALA A CA 1
ATOM 685 C C . ALA A 1 97 ? -22.732 1.678 15.651 1.00 95.06 97 ALA A C 1
ATOM 687 O O . ALA A 1 97 ? -22.400 1.780 16.832 1.00 95.06 97 ALA A O 1
ATOM 688 N N . THR A 1 98 ? -23.361 2.665 15.028 1.00 94.19 98 THR A N 1
ATOM 689 C CA . THR A 1 98 ? -23.606 3.973 15.643 1.00 94.19 98 THR A CA 1
ATOM 690 C C . THR A 1 98 ? -25.028 4.119 16.179 1.00 94.19 98 THR A C 1
ATOM 692 O O . THR A 1 98 ? -25.273 5.052 16.939 1.00 94.19 98 THR A O 1
ATOM 695 N N . ALA A 1 99 ? -25.927 3.182 15.844 1.00 89.25 99 ALA A N 1
ATOM 696 C CA . ALA A 1 99 ? -27.366 3.272 16.098 1.00 89.25 99 ALA A CA 1
ATOM 697 C C . ALA A 1 99 ? -27.947 4.608 15.592 1.00 89.25 99 ALA A C 1
ATOM 699 O O . ALA A 1 99 ? -28.751 5.252 16.265 1.00 89.25 99 ALA A O 1
ATOM 700 N N . THR A 1 100 ? -27.476 5.052 14.423 1.00 86.56 100 THR A N 1
ATOM 701 C CA . THR A 1 100 ? -27.740 6.402 13.912 1.00 86.56 100 THR A CA 1
ATOM 702 C C . THR A 1 100 ? -29.122 6.504 13.266 1.00 86.56 100 THR A C 1
ATOM 704 O O . THR A 1 100 ? -29.459 5.717 12.383 1.00 86.56 100 THR A O 1
ATOM 707 N N . ASP A 1 101 ? -29.897 7.519 13.661 1.00 84.25 101 ASP A N 1
ATOM 708 C CA . ASP A 1 101 ? -31.171 7.879 13.026 1.00 84.25 101 ASP A CA 1
ATOM 709 C C . ASP A 1 101 ? -30.939 8.504 11.638 1.00 84.25 101 ASP A C 1
ATOM 711 O O . ASP A 1 101 ? -29.992 9.268 11.431 1.00 84.25 101 ASP A O 1
ATOM 715 N N . THR A 1 102 ? -31.829 8.233 10.681 1.00 82.69 102 THR A N 1
ATOM 716 C CA . THR A 1 102 ? -31.756 8.789 9.320 1.00 82.69 102 THR A CA 1
ATOM 717 C C . THR A 1 102 ? -31.636 10.319 9.305 1.00 82.69 102 THR A C 1
ATOM 719 O O . THR A 1 102 ? -30.951 10.856 8.437 1.00 82.69 102 THR A O 1
ATOM 722 N N . ARG A 1 103 ? -32.221 11.027 10.283 1.00 85.19 103 ARG A N 1
ATOM 723 C CA . ARG A 1 103 ? -32.116 12.488 10.453 1.00 85.19 103 ARG A CA 1
ATOM 724 C C . ARG A 1 103 ? -30.680 12.966 10.656 1.00 85.19 103 ARG A C 1
ATOM 726 O O . ARG A 1 103 ? -30.313 14.008 10.124 1.00 85.19 103 ARG A O 1
ATOM 733 N N . VAL A 1 104 ? -29.861 12.204 11.381 1.00 86.06 104 VAL A N 1
ATOM 734 C CA . VAL A 1 104 ? -28.444 12.538 11.595 1.00 86.06 104 VAL A CA 1
ATOM 735 C C . VAL A 1 104 ? -27.670 12.379 10.289 1.00 86.06 104 VAL A C 1
ATOM 737 O O . VAL A 1 104 ? -26.866 13.241 9.947 1.00 86.06 104 VAL A O 1
ATOM 740 N N . VAL A 1 105 ? -27.954 11.327 9.515 1.00 87.06 105 VAL A N 1
ATOM 741 C CA . VAL A 1 105 ? -27.292 11.062 8.223 1.00 87.06 105 VAL A CA 1
ATOM 742 C C . VAL A 1 105 ? -27.543 12.180 7.208 1.00 87.06 105 VAL A C 1
ATOM 744 O O . VAL A 1 105 ? -26.647 12.530 6.444 1.00 87.06 105 VAL A O 1
ATOM 747 N N . ILE A 1 106 ? -28.750 12.754 7.201 1.00 89.06 106 ILE A N 1
ATOM 748 C CA . ILE A 1 106 ? -29.115 13.856 6.297 1.00 89.06 106 ILE A CA 1
ATOM 749 C C . ILE A 1 106 ? -28.795 15.247 6.857 1.00 89.06 106 ILE A C 1
ATOM 751 O O . ILE A 1 106 ? -29.104 16.241 6.204 1.00 89.06 106 ILE A O 1
ATOM 755 N N . SER A 1 107 ? -28.203 15.336 8.051 1.00 89.44 107 SER A N 1
ATOM 756 C CA . SER A 1 107 ? -27.808 16.619 8.634 1.00 89.44 107 SER A CA 1
ATOM 757 C C . SER A 1 107 ? -26.740 17.308 7.782 1.00 89.44 107 SER A C 1
ATOM 759 O O . SER A 1 107 ? -25.896 16.652 7.163 1.00 89.44 107 SER A O 1
ATOM 761 N N . GLU A 1 108 ? -26.745 18.644 7.781 1.00 87.12 108 GLU A N 1
ATOM 762 C CA . GLU A 1 108 ? -25.768 19.429 7.021 1.00 87.12 108 GLU A CA 1
ATOM 763 C C . GLU A 1 108 ? -24.324 19.081 7.428 1.00 87.12 108 GLU A C 1
ATOM 765 O O . GLU A 1 108 ? -23.468 18.901 6.563 1.00 87.12 108 GLU A O 1
ATOM 770 N N . GLY A 1 109 ? -24.063 18.898 8.729 1.00 85.50 109 GLY A N 1
ATOM 771 C CA . GLY A 1 109 ? -22.738 18.528 9.234 1.00 85.50 109 GLY A CA 1
ATOM 772 C C . GLY A 1 109 ? -22.221 17.203 8.666 1.00 85.50 109 GLY A C 1
ATOM 773 O O . GLY A 1 109 ? -21.055 17.108 8.298 1.00 85.50 109 GLY A O 1
ATOM 774 N N . VAL A 1 110 ? -23.086 16.194 8.514 1.00 90.06 110 VAL A N 1
ATOM 775 C CA . VAL A 1 110 ? -22.690 14.910 7.916 1.00 90.06 110 VAL A CA 1
ATOM 776 C C . VAL A 1 110 ? -22.518 15.036 6.406 1.00 90.06 110 VAL A C 1
ATOM 778 O O . VAL A 1 110 ? -21.500 14.591 5.882 1.00 90.06 110 VAL A O 1
ATOM 781 N N . GLN A 1 111 ? -23.459 15.672 5.700 1.00 90.25 111 GLN A N 1
ATOM 782 C CA . GLN A 1 111 ? -23.410 15.777 4.235 1.00 90.25 111 GLN A CA 1
ATOM 783 C C . GLN A 1 111 ? -22.225 16.608 3.719 1.00 90.25 111 GLN A C 1
ATOM 785 O O . GLN A 1 111 ? -21.750 16.369 2.607 1.00 90.25 111 GLN A O 1
ATOM 790 N N . ARG A 1 112 ? -21.721 17.554 4.523 1.00 89.62 112 ARG A N 1
ATOM 791 C CA . ARG A 1 112 ? -20.522 18.349 4.208 1.00 89.62 112 ARG A CA 1
ATOM 792 C C . ARG A 1 112 ? -19.210 17.592 4.395 1.00 89.62 112 ARG A C 1
ATOM 794 O O . ARG A 1 112 ? -18.215 17.996 3.802 1.00 89.62 112 ARG A O 1
ATOM 801 N N . THR A 1 113 ? -19.201 16.505 5.166 1.00 89.75 113 THR A N 1
ATOM 802 C CA . THR A 1 113 ? -17.977 15.757 5.501 1.00 89.75 113 THR A CA 1
ATOM 803 C C . THR A 1 113 ? -17.939 14.372 4.856 1.00 89.75 113 THR A C 1
ATOM 805 O O . THR A 1 113 ? -16.884 13.928 4.401 1.00 89.75 113 THR A O 1
ATOM 808 N N . VAL A 1 114 ? -19.078 13.680 4.775 1.00 91.50 114 VAL A N 1
ATOM 809 C CA . VAL A 1 114 ? -19.189 12.303 4.277 1.00 91.50 114 VAL A CA 1
ATOM 810 C C . VAL A 1 114 ? -20.291 12.200 3.228 1.00 91.50 114 VAL A C 1
ATOM 812 O O . VAL A 1 114 ? -21.441 12.572 3.448 1.00 91.50 114 VAL A O 1
ATOM 815 N N . ARG A 1 115 ? -19.953 11.608 2.082 1.00 91.44 115 ARG A N 1
ATOM 816 C CA . ARG A 1 115 ? -20.910 11.255 1.033 1.00 91.44 115 ARG A CA 1
ATOM 817 C C . ARG A 1 115 ? -21.350 9.810 1.186 1.00 91.44 115 ARG A C 1
ATOM 819 O O . ARG A 1 115 ? -20.509 8.914 1.177 1.00 91.44 115 ARG A O 1
ATOM 826 N N . PHE A 1 116 ? -22.661 9.590 1.210 1.00 91.44 116 PHE A N 1
ATOM 827 C CA . PHE A 1 116 ? -23.273 8.268 1.101 1.00 91.44 116 PHE A CA 1
ATOM 828 C C . PHE A 1 116 ? -23.758 8.035 -0.334 1.00 91.44 116 PHE A C 1
ATOM 830 O O . PHE A 1 116 ? -24.441 8.883 -0.903 1.00 91.44 116 PHE A O 1
ATOM 837 N N . SER A 1 117 ? -23.394 6.907 -0.942 1.00 89.25 117 SER A N 1
ATOM 838 C CA . SER A 1 117 ? -23.825 6.532 -2.294 1.00 89.25 117 SER A CA 1
ATOM 839 C C . SER A 1 117 ? -23.797 5.015 -2.469 1.00 89.25 117 SER A C 1
ATOM 841 O O . SER A 1 117 ? -22.834 4.370 -2.064 1.00 89.25 117 SER A O 1
ATOM 843 N N . ALA A 1 118 ? -24.854 4.441 -3.056 1.00 88.69 118 ALA A N 1
ATOM 844 C CA . ALA A 1 118 ? -24.969 3.007 -3.354 1.00 88.69 118 ALA A CA 1
ATOM 845 C C . ALA A 1 118 ? -24.631 2.075 -2.164 1.00 88.69 118 ALA A C 1
ATOM 847 O O . ALA A 1 118 ? -23.883 1.109 -2.300 1.00 88.69 118 ALA A O 1
ATOM 848 N N . GLY A 1 119 ? -25.149 2.390 -0.969 1.00 89.06 119 GLY A N 1
ATOM 849 C CA . GLY A 1 119 ? -24.884 1.614 0.253 1.00 89.06 119 GLY A CA 1
ATOM 850 C C . GLY A 1 119 ? -23.459 1.760 0.800 1.00 89.06 119 GLY A C 1
ATOM 851 O O . GLY A 1 119 ? -23.066 1.013 1.698 1.00 89.06 119 GLY A O 1
ATOM 852 N N . ARG A 1 120 ? -22.684 2.714 0.275 1.00 90.50 120 ARG A N 1
ATOM 853 C CA . ARG A 1 120 ? -21.314 3.004 0.693 1.00 90.50 120 ARG A CA 1
ATOM 854 C C . ARG A 1 120 ? -21.170 4.418 1.231 1.00 90.50 120 ARG A C 1
ATOM 856 O O . ARG A 1 120 ? -22.011 5.268 0.943 1.00 90.50 120 ARG A O 1
ATOM 863 N N . PHE A 1 121 ? -20.101 4.682 1.973 1.00 90.75 121 PHE A N 1
ATOM 864 C CA . PHE A 1 121 ? -19.752 6.021 2.443 1.00 90.75 121 PHE A CA 1
ATOM 865 C C . PHE A 1 121 ? -18.288 6.365 2.154 1.00 90.75 121 PHE A C 1
ATOM 867 O O . PHE A 1 121 ? -17.426 5.487 2.140 1.00 90.75 121 PHE A O 1
ATOM 874 N N . ARG A 1 122 ? -17.990 7.649 1.929 1.00 90.38 122 ARG A N 1
ATOM 875 C CA . ARG A 1 122 ? -16.618 8.166 1.788 1.00 90.38 122 ARG A CA 1
ATOM 876 C C . ARG A 1 122 ? -16.502 9.572 2.358 1.00 90.38 122 ARG A C 1
ATOM 878 O O . ARG A 1 122 ? -17.415 10.374 2.180 1.00 90.38 122 ARG A O 1
ATOM 885 N N . PHE A 1 123 ? -15.367 9.877 2.981 1.00 90.00 123 PHE A N 1
ATOM 886 C CA . PHE A 1 123 ? -15.022 11.253 3.333 1.00 90.00 123 PHE A CA 1
ATOM 887 C C . PHE A 1 123 ? -14.817 12.087 2.067 1.00 90.00 123 PHE A C 1
ATOM 889 O O . PHE A 1 123 ? -14.250 11.612 1.082 1.00 90.00 123 PHE A O 1
ATOM 896 N N . LEU A 1 124 ? -15.298 13.326 2.101 1.00 89.25 124 LEU A N 1
ATOM 897 C CA . LEU A 1 124 ? -15.084 14.307 1.038 1.00 89.25 124 LEU A CA 1
ATOM 898 C C . LEU A 1 124 ? -13.684 14.928 1.108 1.00 89.25 124 LEU A C 1
ATOM 900 O O . LEU A 1 124 ? -13.143 15.320 0.077 1.00 89.25 124 LEU A O 1
ATOM 904 N N . SER A 1 125 ? -13.112 14.976 2.311 1.00 87.56 125 SER A N 1
ATOM 905 C CA . SER A 1 125 ? -11.800 15.536 2.617 1.00 87.56 125 SER A CA 1
ATOM 906 C C . SER A 1 125 ? -11.021 14.590 3.530 1.00 87.56 125 SER A C 1
ATOM 908 O O . SER A 1 125 ? -11.505 14.180 4.588 1.00 87.56 125 SER A O 1
ATOM 910 N N . GLU A 1 126 ? -9.797 14.251 3.136 1.00 86.44 126 GLU A N 1
ATOM 911 C CA . GLU A 1 126 ? -8.876 13.466 3.957 1.00 86.44 126 GLU A CA 1
ATOM 912 C C . GLU A 1 126 ? -8.369 14.259 5.173 1.00 86.44 126 GLU A C 1
ATOM 914 O O . GLU A 1 126 ? -8.071 13.679 6.222 1.00 86.44 126 GLU A O 1
ATOM 919 N N . ALA A 1 127 ? -8.330 15.591 5.062 1.00 85.19 127 ALA A N 1
ATOM 920 C CA . ALA A 1 127 ? -8.008 16.470 6.179 1.00 85.19 127 ALA A CA 1
ATOM 921 C C . ALA A 1 127 ? -9.075 16.367 7.282 1.00 85.19 127 ALA A C 1
ATOM 923 O O . ALA A 1 127 ? -8.725 16.203 8.448 1.00 85.19 127 ALA A O 1
ATOM 924 N N . ASP A 1 128 ? -10.360 16.334 6.913 1.00 86.31 128 ASP A N 1
ATOM 925 C CA . ASP A 1 128 ? -11.463 16.199 7.875 1.00 86.31 128 ASP A CA 1
ATOM 926 C C . ASP A 1 128 ? -11.429 14.835 8.574 1.00 86.31 128 ASP A C 1
ATOM 928 O O . ASP A 1 128 ? -11.625 14.741 9.789 1.00 86.31 128 ASP A O 1
ATOM 932 N N . ARG A 1 129 ? -11.135 13.763 7.821 1.00 88.44 129 ARG A N 1
ATOM 933 C CA . ARG A 1 129 ? -10.970 12.415 8.386 1.00 88.44 129 ARG A CA 1
ATOM 934 C C . ARG A 1 129 ? -9.821 12.377 9.391 1.00 88.44 129 ARG A C 1
ATOM 936 O O . ARG A 1 129 ? -9.980 11.847 10.489 1.00 88.44 129 ARG A O 1
ATOM 943 N N . SER A 1 130 ? -8.675 12.943 9.019 1.00 86.06 130 SER A N 1
ATOM 944 C CA . SER A 1 130 ? -7.483 12.979 9.868 1.00 86.06 130 SER A CA 1
ATOM 945 C C . SER A 1 130 ? -7.703 13.828 11.123 1.00 86.06 130 SER A C 1
ATOM 947 O O . SER A 1 130 ? -7.321 13.411 12.214 1.00 86.06 130 SER A O 1
ATOM 949 N N . ALA A 1 131 ? -8.397 14.961 11.003 1.00 84.81 131 ALA A N 1
ATOM 950 C CA . ALA A 1 131 ? -8.746 15.813 12.133 1.00 84.81 131 ALA A CA 1
ATOM 951 C C . ALA A 1 131 ? -9.727 15.137 13.104 1.00 84.81 131 ALA A C 1
ATOM 953 O O . ALA A 1 131 ? -9.553 15.246 14.317 1.00 84.81 131 ALA A O 1
ATOM 954 N N . MET A 1 132 ? -10.711 14.387 12.592 1.00 88.00 132 MET A N 1
ATOM 955 C CA . MET A 1 132 ? -11.625 13.596 13.425 1.00 88.00 132 MET A CA 1
ATOM 956 C C . MET A 1 132 ? -10.866 12.561 14.268 1.00 88.00 132 MET A C 1
ATOM 958 O O . MET A 1 132 ? -11.146 12.410 15.454 1.00 88.00 132 MET A O 1
ATOM 962 N N . LEU A 1 133 ? -9.873 11.885 13.681 1.00 87.56 133 LEU A N 1
ATOM 963 C CA . LEU A 1 133 ? -9.027 10.927 14.400 1.00 87.56 133 LEU A CA 1
ATOM 964 C C . LEU A 1 133 ? -8.091 11.610 15.404 1.00 87.56 133 LEU A C 1
ATOM 966 O O . LEU A 1 133 ? -7.928 11.115 16.513 1.00 87.56 133 LEU A O 1
ATOM 970 N N . ALA A 1 134 ? -7.493 12.744 15.035 1.00 84.81 134 ALA A N 1
ATOM 971 C CA . ALA A 1 134 ? -6.577 13.484 15.902 1.00 84.81 134 ALA A CA 1
ATOM 972 C C . ALA A 1 134 ? -7.276 14.094 17.130 1.00 84.81 134 ALA A C 1
ATOM 974 O O . ALA A 1 134 ? -6.661 14.226 18.185 1.00 84.81 134 ALA A O 1
ATOM 975 N N . GLY A 1 135 ? -8.550 14.470 16.991 1.00 83.75 135 GLY A N 1
ATOM 976 C CA . GLY A 1 135 ? -9.361 15.032 18.069 1.00 83.75 135 GLY A CA 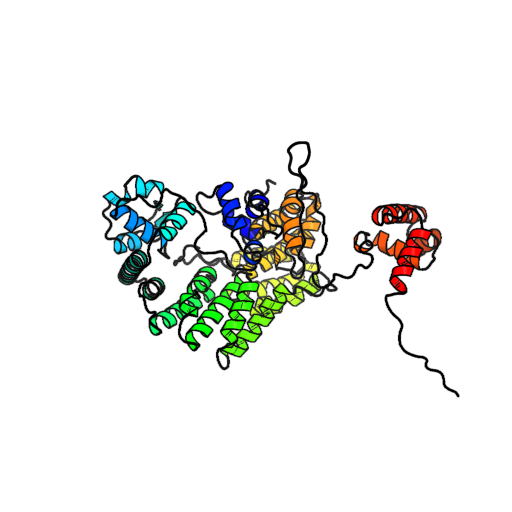1
ATOM 977 C C . GLY A 1 135 ? -10.085 13.999 18.936 1.00 83.75 135 GLY A C 1
ATOM 978 O O . GLY A 1 135 ? -10.839 14.407 19.819 1.00 83.75 135 GLY A O 1
ATOM 979 N N . ALA A 1 136 ? -9.936 12.698 18.673 1.00 88.06 136 ALA A N 1
ATOM 980 C CA . ALA A 1 136 ? -10.587 11.636 19.437 1.00 88.06 136 ALA A CA 1
ATOM 981 C C . ALA A 1 136 ? -9.684 11.134 20.566 1.00 88.06 136 ALA A C 1
ATOM 983 O O . ALA A 1 136 ? -8.495 10.880 20.365 1.00 88.06 136 ALA A O 1
ATOM 984 N N . ASP A 1 137 ? -10.253 10.951 21.756 1.00 89.19 137 ASP A N 1
ATOM 985 C CA . ASP A 1 137 ? -9.523 10.330 22.858 1.00 89.19 137 ASP A CA 1
ATOM 986 C C . ASP A 1 137 ? -9.547 8.791 22.764 1.00 89.19 137 ASP A C 1
ATOM 988 O O . ASP A 1 137 ? -10.296 8.180 21.991 1.00 89.19 137 ASP A O 1
ATOM 992 N N . ALA A 1 138 ? -8.693 8.139 23.557 1.00 88.69 138 ALA A N 1
ATOM 993 C CA . ALA A 1 138 ? -8.570 6.685 23.558 1.00 88.69 138 ALA A CA 1
ATOM 994 C C . ALA A 1 138 ? -9.864 5.965 23.991 1.00 88.69 138 ALA A C 1
ATOM 996 O O . ALA A 1 138 ? -10.179 4.907 23.444 1.00 88.69 138 ALA A O 1
ATOM 997 N N . ALA A 1 139 ? -10.629 6.519 24.937 1.00 90.00 139 ALA A N 1
ATOM 998 C CA . ALA A 1 139 ? -11.847 5.892 25.451 1.00 90.00 139 ALA A CA 1
ATOM 999 C C . ALA A 1 139 ? -12.999 5.965 24.434 1.00 90.00 139 ALA A C 1
ATOM 1001 O O . ALA A 1 139 ? -13.759 5.000 24.261 1.00 90.00 139 ALA A O 1
ATOM 1002 N N . GLU A 1 140 ? -13.101 7.090 23.727 1.00 90.75 140 GLU A N 1
ATOM 1003 C CA . GLU A 1 140 ? -14.008 7.295 22.605 1.00 90.75 140 GLU A CA 1
ATOM 1004 C C . GLU A 1 140 ? -13.682 6.300 21.482 1.00 90.75 140 GLU A C 1
ATOM 1006 O O . GLU A 1 140 ? -14.556 5.538 21.051 1.00 90.75 140 GLU A O 1
ATOM 1011 N N . CYS A 1 141 ? -12.406 6.208 21.089 1.00 91.81 141 CYS A N 1
ATOM 1012 C CA . CYS A 1 141 ? -11.945 5.264 20.072 1.00 91.81 141 CYS A CA 1
ATOM 1013 C C . CYS A 1 141 ? -12.240 3.806 20.454 1.00 91.81 141 CYS A C 1
ATOM 1015 O O . CYS A 1 141 ? -12.781 3.057 19.638 1.00 91.81 141 CYS A O 1
ATOM 1017 N N . GLU A 1 142 ? -11.943 3.385 21.688 1.00 91.75 142 GLU A N 1
ATOM 1018 C CA . GLU A 1 142 ? -12.244 2.027 22.159 1.00 91.75 142 GLU A CA 1
ATOM 1019 C C . GLU A 1 142 ? -13.739 1.703 22.065 1.00 91.75 142 GLU A C 1
ATOM 1021 O O . GLU A 1 142 ? -14.127 0.611 21.636 1.00 91.75 142 GLU A O 1
ATOM 1026 N N . THR A 1 143 ? -14.591 2.655 22.447 1.00 93.81 143 THR A N 1
ATOM 1027 C CA . THR A 1 143 ? -16.047 2.497 22.396 1.00 93.81 143 THR A CA 1
ATOM 1028 C C . THR A 1 143 ? -16.535 2.315 20.962 1.00 93.81 143 THR A C 1
ATOM 1030 O O . THR A 1 143 ? -17.318 1.399 20.690 1.00 93.81 143 THR A O 1
ATOM 1033 N N . ILE A 1 144 ? -16.027 3.122 20.031 1.00 95.69 144 ILE A N 1
ATOM 1034 C CA . ILE A 1 144 ? -16.346 3.009 18.607 1.00 95.69 144 ILE A CA 1
ATOM 1035 C C . ILE A 1 144 ? -15.817 1.701 18.009 1.00 95.69 144 ILE A C 1
ATOM 1037 O O . ILE A 1 144 ? -16.555 1.016 17.301 1.00 95.69 144 ILE A O 1
ATOM 1041 N N . HIS A 1 145 ? -14.589 1.289 18.334 1.00 94.12 145 HIS A N 1
ATOM 1042 C CA . HIS A 1 145 ? -14.049 -0.001 17.901 1.00 94.12 145 HIS A CA 1
ATOM 1043 C C . HIS A 1 145 ? -14.913 -1.170 18.391 1.00 94.12 145 HIS A C 1
ATOM 1045 O O . HIS A 1 145 ? -15.250 -2.051 17.601 1.00 94.12 145 HIS A O 1
ATOM 1051 N N . ARG A 1 146 ? -15.353 -1.179 19.656 1.00 94.00 146 ARG A N 1
ATOM 1052 C CA . ARG A 1 146 ? -16.274 -2.220 20.152 1.00 94.00 146 ARG A CA 1
ATOM 1053 C C . ARG A 1 146 ? -17.586 -2.250 19.369 1.00 94.00 146 ARG A C 1
ATOM 1055 O O . ARG A 1 146 ? -18.060 -3.330 19.017 1.00 94.00 146 ARG A O 1
ATOM 1062 N N . ALA A 1 147 ? -18.150 -1.083 19.074 1.00 95.81 147 ALA A N 1
ATOM 1063 C CA . ALA A 1 147 ? -19.400 -0.983 18.334 1.00 95.81 147 ALA A CA 1
ATOM 1064 C C . ALA A 1 147 ? -19.254 -1.463 16.878 1.00 95.81 147 ALA A C 1
ATOM 1066 O O . ALA A 1 147 ? -20.061 -2.264 16.403 1.00 95.81 147 ALA A O 1
ATOM 1067 N N . LEU A 1 148 ? -18.173 -1.064 16.200 1.00 95.62 148 LEU A N 1
ATOM 1068 C CA . LEU A 1 148 ? -17.841 -1.533 14.855 1.00 95.62 148 LEU A CA 1
ATOM 1069 C C . LEU A 1 148 ? -17.595 -3.044 14.834 1.00 95.62 148 LEU A C 1
ATOM 1071 O O . LEU A 1 148 ? -18.075 -3.718 13.927 1.00 95.62 148 LEU A O 1
ATOM 1075 N N . TRP A 1 149 ? -16.904 -3.608 15.827 1.00 94.06 149 TRP A N 1
ATOM 1076 C CA . TRP A 1 149 ? -16.710 -5.058 15.930 1.00 94.06 149 TRP A CA 1
ATOM 1077 C C . TRP A 1 149 ? -18.042 -5.822 15.992 1.00 94.06 149 TRP A C 1
ATOM 1079 O O . TRP A 1 149 ? -18.230 -6.790 15.248 1.00 94.06 149 TRP A O 1
ATOM 1089 N N . LEU A 1 150 ? -18.974 -5.376 16.842 1.00 95.06 150 LEU A N 1
ATOM 1090 C CA . LEU A 1 150 ? -20.300 -5.988 16.969 1.00 95.06 150 LEU A CA 1
ATOM 1091 C C . LEU A 1 150 ? -21.095 -5.894 15.663 1.00 95.06 150 LEU A C 1
ATOM 1093 O O . LEU A 1 150 ? -21.640 -6.905 15.217 1.00 95.06 150 LEU A O 1
ATOM 1097 N N . ALA A 1 151 ? -21.104 -4.721 15.025 1.00 95.50 151 ALA A N 1
ATOM 1098 C CA . ALA A 1 151 ? -21.789 -4.517 13.753 1.00 95.50 151 ALA A CA 1
ATOM 1099 C C . ALA A 1 151 ? -21.226 -5.437 12.658 1.00 95.50 151 ALA A C 1
ATOM 1101 O O . ALA A 1 151 ? -21.970 -6.187 12.034 1.00 95.50 151 ALA A O 1
ATOM 1102 N N . HIS A 1 152 ? -19.903 -5.497 12.480 1.00 93.19 152 HIS A N 1
ATOM 1103 C CA . HIS A 1 152 ? -19.296 -6.410 11.505 1.00 93.19 152 HIS A CA 1
ATOM 1104 C C . HIS A 1 152 ? -19.724 -7.864 11.735 1.00 93.19 152 HIS A C 1
ATOM 1106 O O . HIS A 1 152 ? -20.060 -8.570 10.786 1.00 93.19 152 HIS A O 1
ATOM 1112 N N . ARG A 1 153 ? -19.772 -8.318 12.992 1.00 91.88 153 ARG A N 1
ATOM 1113 C CA . ARG A 1 153 ? -20.210 -9.679 13.322 1.00 91.88 153 ARG A CA 1
ATOM 1114 C C . ARG A 1 153 ? -21.677 -9.928 12.954 1.00 91.88 153 ARG A C 1
ATOM 1116 O O . ARG A 1 153 ? -21.976 -10.992 12.419 1.00 91.88 153 ARG A O 1
ATOM 1123 N N . GLN A 1 154 ? -22.568 -8.971 13.209 1.00 94.12 154 GLN A N 1
ATOM 1124 C CA . GLN A 1 154 ? -23.990 -9.068 12.846 1.00 94.12 154 GLN A CA 1
ATOM 1125 C C . GLN A 1 154 ? -24.202 -9.138 11.327 1.00 94.12 154 GLN A C 1
ATOM 1127 O O . GLN A 1 154 ? -25.094 -9.842 10.866 1.00 94.12 154 GLN A O 1
ATOM 1132 N N . HIS A 1 155 ? -23.338 -8.480 10.553 1.00 92.25 155 HIS A N 1
ATOM 1133 C CA . HIS A 1 155 ? -23.378 -8.473 9.089 1.00 92.25 155 HIS A CA 1
ATOM 1134 C C . HIS A 1 155 ? -22.571 -9.617 8.434 1.00 92.25 155 HIS A C 1
ATOM 1136 O O . HIS A 1 155 ? -22.319 -9.582 7.231 1.00 92.25 155 HIS A O 1
ATOM 1142 N N . GLY A 1 156 ? -22.137 -10.631 9.197 1.00 89.00 156 GLY A N 1
ATOM 1143 C CA . GLY A 1 156 ? -21.387 -11.780 8.662 1.00 89.00 156 GLY A CA 1
ATOM 1144 C C . GLY A 1 156 ? -19.931 -11.475 8.276 1.00 89.00 156 GLY A C 1
ATOM 1145 O O . GLY A 1 156 ? -19.285 -12.267 7.598 1.00 89.00 156 GLY A O 1
ATOM 1146 N N . LEU A 1 157 ? -19.387 -10.344 8.729 1.00 86.44 157 LEU A N 1
ATOM 1147 C CA . LEU A 1 157 ? -18.039 -9.845 8.432 1.00 86.44 157 LEU A CA 1
ATOM 1148 C C . LEU A 1 157 ? -17.067 -10.095 9.594 1.00 86.44 157 LEU A C 1
ATOM 1150 O O . LEU A 1 157 ? -16.273 -9.223 9.951 1.00 86.44 157 LEU A O 1
ATOM 1154 N N . ALA A 1 158 ? -17.134 -11.272 10.221 1.00 85.75 158 ALA A N 1
ATOM 1155 C CA . ALA A 1 158 ? -16.380 -11.564 11.444 1.00 85.75 158 ALA A CA 1
ATOM 1156 C C . ALA A 1 158 ? -14.859 -11.362 11.286 1.00 85.75 158 ALA A C 1
ATOM 1158 O O . ALA A 1 158 ? -14.234 -10.779 12.171 1.00 85.75 158 ALA A O 1
ATOM 1159 N N . ASP A 1 159 ? -14.290 -11.762 10.143 1.00 83.88 159 ASP A N 1
ATOM 1160 C CA . ASP A 1 159 ? -12.866 -11.584 9.822 1.00 83.88 159 ASP A CA 1
ATOM 1161 C C . ASP A 1 159 ? -12.445 -10.108 9.818 1.00 83.88 159 ASP A C 1
ATOM 1163 O O . ASP A 1 159 ? -11.387 -9.756 10.332 1.00 83.88 159 ASP A O 1
ATOM 1167 N N . VAL A 1 160 ? -13.296 -9.227 9.289 1.00 82.44 160 VAL A N 1
ATOM 1168 C CA . VAL A 1 160 ? -13.054 -7.777 9.249 1.00 82.44 160 VAL A CA 1
ATOM 1169 C C . VAL A 1 160 ? -13.199 -7.172 10.646 1.00 82.44 160 VAL A C 1
ATOM 1171 O O . VAL A 1 160 ? -12.395 -6.340 11.066 1.00 82.44 160 VAL A O 1
ATOM 1174 N N . GLY A 1 161 ? -14.190 -7.648 11.405 1.00 86.94 161 GLY A N 1
ATOM 1175 C CA . GLY A 1 161 ? -14.418 -7.236 12.785 1.00 86.94 161 GLY A CA 1
ATOM 1176 C C . GLY A 1 161 ? -13.232 -7.519 13.715 1.00 86.94 161 GLY A C 1
ATOM 1177 O O . GLY A 1 161 ? -13.071 -6.803 14.702 1.00 86.94 161 GLY A O 1
ATOM 1178 N N . LEU A 1 162 ? -12.377 -8.508 13.418 1.00 88.50 162 LEU A N 1
ATOM 1179 C CA . LEU A 1 162 ? -11.211 -8.842 14.251 1.00 88.50 162 LEU A CA 1
ATOM 1180 C C . LEU A 1 162 ? -10.256 -7.661 14.445 1.00 88.50 162 LEU A C 1
ATOM 1182 O O . LEU A 1 162 ? -9.707 -7.504 15.536 1.00 88.50 162 LEU A O 1
ATOM 1186 N N . TRP A 1 163 ? -10.096 -6.802 13.436 1.00 88.06 163 TRP A N 1
ATOM 1187 C CA . TRP A 1 163 ? -9.298 -5.587 13.585 1.00 88.06 163 TRP A CA 1
ATOM 1188 C C . TRP A 1 163 ? -9.852 -4.693 14.691 1.00 88.06 163 TRP A C 1
ATOM 1190 O O . TRP A 1 163 ? -9.127 -4.287 15.601 1.00 88.06 163 TRP A O 1
ATOM 1200 N N . HIS A 1 164 ? -11.157 -4.433 14.647 1.00 90.00 164 HIS A N 1
ATOM 1201 C CA . HIS A 1 164 ? -11.826 -3.629 15.656 1.00 90.00 164 HIS A CA 1
ATOM 1202 C C . HIS A 1 164 ? -11.822 -4.313 17.030 1.00 90.00 164 HIS A C 1
ATOM 1204 O O . HIS A 1 164 ? -11.676 -3.633 18.039 1.00 90.00 164 HIS A O 1
ATOM 1210 N N . ALA A 1 165 ? -11.887 -5.647 17.093 1.00 89.00 165 ALA A N 1
ATOM 1211 C CA . ALA A 1 165 ? -11.777 -6.388 18.350 1.00 89.00 165 ALA A CA 1
ATOM 1212 C C . ALA A 1 165 ? -10.417 -6.187 19.042 1.00 89.00 165 ALA A C 1
ATOM 1214 O O . ALA A 1 165 ? -10.365 -6.043 20.262 1.00 89.00 165 ALA A O 1
ATOM 1215 N N . VAL A 1 166 ? -9.327 -6.168 18.266 1.00 87.44 166 VAL A N 1
ATOM 1216 C CA . VAL A 1 166 ? -7.957 -5.950 18.766 1.00 87.44 166 VAL A CA 1
ATOM 1217 C C . VAL A 1 166 ? -7.748 -4.512 19.257 1.00 87.44 166 VAL A C 1
ATOM 1219 O O . VAL A 1 166 ? -7.031 -4.295 20.234 1.00 87.44 166 VAL A O 1
ATOM 1222 N N . HIS A 1 167 ? -8.392 -3.536 18.614 1.00 85.81 167 HIS A N 1
ATOM 1223 C CA . HIS A 1 167 ? -8.256 -2.115 18.953 1.00 85.81 167 HIS A CA 1
ATOM 1224 C C . HIS A 1 167 ? -9.291 -1.618 19.981 1.00 85.81 167 HIS A C 1
ATOM 1226 O O . HIS A 1 167 ? -9.075 -0.593 20.609 1.00 85.81 167 HIS A O 1
ATOM 1232 N N . GLY A 1 168 ? -10.390 -2.347 20.205 1.00 84.00 168 GLY A N 1
ATOM 1233 C CA . GLY A 1 168 ? -11.460 -1.982 21.149 1.00 84.00 168 GLY A CA 1
ATOM 1234 C C . GLY A 1 168 ? -11.241 -2.416 22.604 1.00 84.00 168 GLY A C 1
ATOM 1235 O O . GLY A 1 168 ? -12.190 -2.415 23.395 1.00 84.00 168 GLY A O 1
ATOM 1236 N N . ARG A 1 169 ? -10.029 -2.858 22.954 1.00 80.19 169 ARG A N 1
ATOM 1237 C CA . ARG A 1 169 ? -9.648 -3.308 24.301 1.00 80.19 169 ARG A CA 1
ATOM 1238 C C . ARG A 1 169 ? -8.321 -2.682 24.704 1.00 80.19 169 ARG A C 1
ATOM 1240 O O . ARG A 1 169 ? -7.397 -2.697 23.892 1.00 80.19 169 ARG A O 1
ATOM 1247 N N . ALA A 1 170 ? -8.198 -2.272 25.966 1.00 74.44 170 ALA A N 1
ATOM 1248 C CA . ALA A 1 170 ? -6.946 -1.780 26.542 1.00 74.44 170 ALA A CA 1
ATOM 1249 C C . ALA A 1 170 ? -5.806 -2.811 26.426 1.00 74.44 170 ALA A C 1
ATOM 1251 O O . ALA A 1 170 ? -4.709 -2.473 25.980 1.00 74.44 170 ALA A O 1
ATOM 1252 N N . GLU A 1 171 ? -6.094 -4.085 26.717 1.00 77.06 171 GLU A N 1
ATOM 1253 C CA . GLU A 1 171 ? -5.172 -5.211 26.536 1.00 77.06 171 GLU A CA 1
ATOM 1254 C C . GLU A 1 171 ? -5.562 -6.076 25.331 1.00 77.06 171 GLU A C 1
ATOM 1256 O O . GLU A 1 171 ? -6.727 -6.426 25.121 1.00 77.06 171 GLU A O 1
ATOM 1261 N N . THR A 1 172 ? -4.565 -6.437 24.522 1.00 73.75 172 THR A N 1
ATOM 1262 C CA . THR A 1 172 ? -4.783 -7.202 23.290 1.00 73.75 172 THR A CA 1
ATOM 1263 C C . THR A 1 172 ? -4.879 -8.696 23.585 1.00 73.75 172 THR A C 1
ATOM 1265 O O . THR A 1 172 ? -3.919 -9.297 24.060 1.00 73.75 172 THR A O 1
ATOM 1268 N N . ASP A 1 173 ? -6.007 -9.319 23.233 1.00 82.00 173 ASP A N 1
ATOM 1269 C CA . ASP A 1 173 ? -6.181 -10.774 23.317 1.00 82.00 173 ASP A CA 1
ATOM 1270 C C . ASP A 1 173 ? -5.240 -11.487 22.321 1.00 82.00 173 ASP A C 1
ATOM 1272 O O . ASP A 1 173 ? -5.399 -11.326 21.103 1.00 82.00 173 ASP A O 1
ATOM 1276 N N . PRO A 1 174 ? -4.291 -12.323 22.792 1.00 83.38 174 PRO A N 1
ATOM 1277 C CA . PRO A 1 174 ? -3.354 -13.021 21.918 1.00 83.38 174 PRO A CA 1
ATOM 1278 C C . PRO A 1 174 ? -4.026 -13.935 20.885 1.00 83.38 174 PRO A C 1
ATOM 1280 O O . PRO A 1 174 ? -3.471 -14.148 19.806 1.00 83.38 174 PRO A O 1
ATOM 1283 N N . ARG A 1 175 ? -5.207 -14.496 21.184 1.00 85.75 175 ARG A N 1
ATOM 1284 C CA . ARG A 1 175 ? -5.954 -15.339 20.236 1.00 85.75 175 ARG A CA 1
ATOM 1285 C C . ARG A 1 175 ? -6.561 -14.499 19.119 1.00 85.75 175 ARG A C 1
ATOM 1287 O O . ARG A 1 175 ? -6.408 -14.863 17.955 1.00 85.75 175 ARG A O 1
ATOM 1294 N N . ALA A 1 176 ? -7.189 -13.376 19.468 1.00 85.25 176 ALA A N 1
ATOM 1295 C CA . ALA A 1 176 ? -7.738 -12.437 18.492 1.00 85.25 176 ALA A CA 1
ATOM 1296 C C . ALA A 1 176 ? -6.633 -11.871 17.590 1.00 85.25 176 ALA A C 1
ATOM 1298 O O . ALA A 1 176 ? -6.807 -11.803 16.376 1.00 85.25 176 ALA A O 1
ATOM 1299 N N . LEU A 1 177 ? -5.468 -11.561 18.165 1.00 86.69 177 LEU A N 1
ATOM 1300 C CA . LEU A 1 177 ? -4.323 -11.068 17.410 1.00 86.69 177 LEU A CA 1
ATOM 1301 C C . LEU A 1 177 ? -3.764 -12.112 16.431 1.00 86.69 177 LEU A C 1
ATOM 1303 O O . LEU A 1 177 ? -3.511 -11.791 15.273 1.00 86.69 177 LEU A O 1
ATOM 1307 N N . ARG A 1 178 ? -3.627 -13.378 16.849 1.00 88.75 178 ARG A N 1
ATOM 1308 C CA . ARG A 1 178 ? -3.232 -14.466 15.933 1.00 88.75 178 ARG A CA 1
ATOM 1309 C C . ARG A 1 178 ? -4.236 -14.663 14.797 1.00 88.75 178 ARG A C 1
ATOM 1311 O O . ARG A 1 178 ? -3.828 -14.841 13.653 1.00 88.75 178 ARG A O 1
ATOM 1318 N N . ALA A 1 179 ? -5.534 -14.607 15.099 1.00 89.38 179 ALA A N 1
ATOM 1319 C CA . ALA A 1 179 ? -6.579 -14.705 14.084 1.00 89.38 179 ALA A CA 1
ATOM 1320 C C . ALA A 1 179 ? -6.510 -13.534 13.090 1.00 89.38 179 ALA A C 1
ATOM 1322 O O . ALA A 1 179 ? -6.615 -13.747 11.884 1.00 89.38 179 ALA A O 1
ATOM 1323 N N . LEU A 1 180 ? -6.261 -12.318 13.582 1.00 89.44 180 LEU A N 1
ATOM 1324 C CA . LEU A 1 180 ? -6.095 -11.128 12.754 1.00 89.44 180 LEU A CA 1
ATOM 1325 C C . LEU A 1 180 ? -4.869 -11.234 11.829 1.00 89.44 180 LEU A C 1
ATOM 1327 O O . LEU A 1 180 ? -4.984 -10.946 10.642 1.00 89.44 180 LEU A O 1
ATOM 1331 N N . ILE A 1 181 ? -3.727 -11.732 12.316 1.00 90.44 181 ILE A N 1
ATOM 1332 C CA . ILE A 1 181 ? -2.544 -11.989 11.470 1.00 90.44 181 ILE A CA 1
ATOM 1333 C C . ILE A 1 181 ? -2.875 -12.993 10.355 1.00 90.44 181 ILE A C 1
ATOM 1335 O O . ILE A 1 181 ? -2.488 -12.784 9.206 1.00 90.44 181 ILE A O 1
ATOM 1339 N N . ALA A 1 182 ? -3.640 -14.047 10.654 1.00 90.69 182 ALA A N 1
ATOM 1340 C CA . ALA A 1 182 ? -4.078 -15.008 9.641 1.00 90.69 182 ALA A CA 1
ATOM 1341 C C . ALA A 1 182 ? -5.014 -14.376 8.589 1.00 90.69 182 ALA A C 1
ATOM 1343 O O . ALA A 1 182 ? -4.948 -14.743 7.415 1.00 90.69 182 ALA A O 1
ATOM 1344 N N . VAL A 1 183 ? -5.861 -13.410 8.975 1.00 89.69 183 VAL A N 1
ATOM 1345 C CA . VAL A 1 183 ? -6.631 -12.590 8.017 1.00 89.69 183 VAL A CA 1
ATOM 1346 C C . VAL A 1 183 ? -5.680 -11.796 7.119 1.00 89.69 183 VAL A C 1
ATOM 1348 O O . VAL A 1 183 ? -5.837 -11.822 5.901 1.00 89.69 183 VAL A O 1
ATOM 1351 N N . GLY A 1 184 ? -4.656 -11.157 7.689 1.00 88.94 184 GLY A N 1
ATOM 1352 C CA . GLY A 1 184 ? -3.649 -10.415 6.925 1.00 88.94 184 GLY A CA 1
ATOM 1353 C C . GLY A 1 184 ? -2.891 -11.277 5.912 1.00 88.94 184 GLY A C 1
ATOM 1354 O O . GLY A 1 184 ? -2.720 -10.870 4.767 1.00 88.94 184 GLY A O 1
ATOM 1355 N N . GLN A 1 185 ? -2.515 -12.505 6.275 1.00 90.88 185 GLN A N 1
ATOM 1356 C CA . GLN A 1 185 ? -1.889 -13.457 5.344 1.00 90.88 185 GLN A CA 1
ATOM 1357 C C . GLN A 1 185 ? -2.813 -13.816 4.165 1.00 90.88 185 GLN A C 1
ATOM 1359 O O . GLN A 1 185 ? -2.366 -13.889 3.017 1.00 90.88 185 GLN A O 1
ATOM 1364 N N . ARG A 1 186 ? -4.117 -13.999 4.424 1.00 89.12 186 ARG A N 1
ATOM 1365 C CA . ARG A 1 186 ? -5.116 -14.216 3.363 1.00 89.12 186 ARG A CA 1
ATOM 1366 C C . ARG A 1 186 ? -5.293 -12.986 2.473 1.00 89.12 186 ARG A C 1
ATOM 1368 O O . ARG A 1 186 ? -5.478 -13.135 1.273 1.00 89.12 186 ARG A O 1
ATOM 1375 N N . LEU A 1 187 ? -5.232 -11.782 3.036 1.00 85.75 187 LEU A N 1
ATOM 1376 C CA . LEU A 1 187 ? -5.314 -10.542 2.259 1.00 85.75 187 LEU A CA 1
ATOM 1377 C C . LEU A 1 187 ? -4.097 -10.368 1.349 1.00 85.75 187 LEU A C 1
ATOM 1379 O O . LEU A 1 187 ? -4.267 -10.070 0.170 1.00 85.75 187 LEU A O 1
ATOM 1383 N N . LEU A 1 188 ? -2.892 -10.642 1.853 1.00 86.88 188 LEU A N 1
ATOM 1384 C CA . LEU A 1 188 ? -1.669 -10.580 1.055 1.00 86.88 188 LEU A CA 1
ATOM 1385 C C . LEU A 1 188 ? -1.721 -11.547 -0.140 1.00 86.88 188 LEU A C 1
ATOM 1387 O O . LEU A 1 188 ? -1.465 -11.144 -1.269 1.00 86.88 188 LEU A O 1
ATOM 1391 N N . THR A 1 189 ? -2.126 -12.799 0.092 1.00 85.94 189 THR A N 1
ATOM 1392 C CA . THR A 1 189 ? -2.245 -13.821 -0.971 1.00 85.94 189 THR A CA 1
ATOM 1393 C C . THR A 1 189 ? -3.356 -13.538 -1.986 1.00 85.94 189 THR A C 1
ATOM 1395 O O . THR A 1 189 ? -3.315 -14.062 -3.096 1.00 85.94 189 THR A O 1
ATOM 1398 N N . ARG A 1 190 ? -4.323 -12.679 -1.638 1.00 82.88 190 ARG A N 1
ATOM 1399 C CA . ARG A 1 190 ? -5.382 -12.177 -2.530 1.00 82.88 190 ARG A CA 1
ATOM 1400 C C . ARG A 1 190 ? -5.036 -10.849 -3.212 1.00 82.88 190 ARG A C 1
ATOM 1402 O O . ARG A 1 190 ? -5.907 -10.258 -3.838 1.00 82.88 190 ARG A O 1
ATOM 1409 N N . GLY A 1 191 ? -3.803 -10.359 -3.074 1.00 82.38 191 GLY A N 1
ATOM 1410 C CA . GLY A 1 191 ? -3.368 -9.125 -3.733 1.00 82.38 191 GLY A CA 1
ATOM 1411 C C . GLY A 1 191 ? -3.776 -7.839 -3.009 1.00 82.38 191 GLY A C 1
ATOM 1412 O O . GLY A 1 191 ? -3.848 -6.786 -3.633 1.00 82.38 191 GLY A O 1
ATOM 1413 N N . ASN A 1 192 ? -4.020 -7.889 -1.693 1.00 84.81 192 ASN A N 1
ATOM 1414 C CA . ASN A 1 192 ? -4.248 -6.696 -0.869 1.00 84.81 192 ASN A CA 1
ATOM 1415 C C . ASN A 1 192 ? -3.120 -6.493 0.167 1.00 84.81 192 ASN A C 1
ATOM 1417 O O . ASN A 1 192 ? -3.321 -6.699 1.371 1.00 84.81 192 ASN A O 1
ATOM 1421 N N . PRO A 1 193 ? -1.908 -6.118 -0.288 1.00 87.94 193 PRO A N 1
ATOM 1422 C CA . PRO A 1 193 ? -0.755 -5.958 0.589 1.00 87.94 193 PRO A CA 1
ATOM 1423 C C . PRO A 1 193 ? -0.868 -4.751 1.524 1.00 87.94 193 PRO A C 1
ATOM 1425 O O . PRO A 1 193 ? -0.341 -4.803 2.629 1.00 87.94 193 PRO A O 1
ATOM 1428 N N . GLU A 1 194 ? -1.589 -3.690 1.150 1.00 86.50 194 GLU A N 1
ATOM 1429 C CA . GLU A 1 194 ? -1.779 -2.534 2.037 1.00 86.50 194 GLU A CA 1
ATOM 1430 C C . GLU A 1 194 ? -2.593 -2.908 3.274 1.00 86.50 194 GLU A C 1
ATOM 1432 O O . GLU A 1 194 ? -2.164 -2.651 4.397 1.00 86.50 194 GLU A O 1
ATOM 1437 N N . ALA A 1 195 ? -3.731 -3.586 3.100 1.00 84.25 195 ALA A N 1
ATOM 1438 C CA . ALA A 1 195 ? -4.524 -4.043 4.238 1.00 84.25 195 ALA A CA 1
ATOM 1439 C C . ALA A 1 195 ? -3.752 -5.059 5.096 1.00 84.25 195 ALA A C 1
ATOM 1441 O O . ALA A 1 195 ? -3.827 -5.019 6.325 1.00 84.25 195 ALA A O 1
ATOM 1442 N N . ALA A 1 196 ? -2.968 -5.940 4.467 1.00 89.38 196 ALA A N 1
ATOM 1443 C CA . ALA A 1 196 ? -2.099 -6.879 5.170 1.00 89.38 196 ALA A CA 1
ATOM 1444 C C . ALA A 1 196 ? -1.008 -6.170 5.997 1.00 89.38 196 ALA A C 1
ATOM 1446 O O . ALA A 1 196 ? -0.791 -6.530 7.157 1.00 89.38 196 ALA A O 1
ATOM 1447 N N . PHE A 1 197 ? -0.377 -5.128 5.446 1.00 90.12 197 PHE A N 1
ATOM 1448 C CA . PHE A 1 197 ? 0.595 -4.297 6.156 1.00 90.12 197 PHE A CA 1
ATOM 1449 C C . PHE A 1 197 ? -0.050 -3.554 7.328 1.00 90.12 197 PHE A C 1
ATOM 1451 O O . PHE A 1 197 ? 0.486 -3.564 8.434 1.00 90.12 197 PHE A O 1
ATOM 1458 N N . ARG A 1 198 ? -1.240 -2.974 7.122 1.00 86.06 198 ARG A N 1
ATOM 1459 C CA . ARG A 1 198 ? -2.008 -2.324 8.192 1.00 86.06 198 ARG A CA 1
ATOM 1460 C C . ARG A 1 198 ? -2.328 -3.306 9.313 1.00 86.06 198 ARG A C 1
ATOM 1462 O O . ARG A 1 198 ? -2.147 -2.970 10.476 1.00 86.06 198 ARG A O 1
ATOM 1469 N N . ILE A 1 199 ? -2.713 -4.542 8.986 1.00 86.94 199 ILE A N 1
ATOM 1470 C CA . ILE A 1 199 ? -2.916 -5.621 9.967 1.00 86.94 199 ILE A CA 1
ATOM 1471 C C . ILE A 1 199 ? -1.655 -5.922 10.786 1.00 86.94 199 ILE A C 1
ATOM 1473 O O . ILE A 1 199 ? -1.755 -6.179 11.987 1.00 86.94 199 ILE A O 1
ATOM 1477 N N . ALA A 1 200 ? -0.474 -5.839 10.175 1.00 85.75 200 ALA A N 1
ATOM 1478 C CA . ALA A 1 200 ? 0.815 -6.013 10.844 1.00 85.75 200 ALA A CA 1
ATOM 1479 C C . ALA A 1 200 ? 1.201 -4.854 11.797 1.00 85.75 200 ALA A C 1
ATOM 1481 O O . ALA A 1 200 ? 2.368 -4.736 12.171 1.00 85.75 200 ALA A O 1
ATOM 1482 N N . SER A 1 201 ? 0.233 -4.019 12.201 1.00 73.12 201 SER A N 1
ATOM 1483 C CA . SER A 1 201 ? 0.388 -2.782 12.976 1.00 73.12 201 SER A CA 1
ATOM 1484 C C . SER A 1 201 ? 1.260 -2.878 14.231 1.00 73.12 201 SER A C 1
ATOM 1486 O O . SER A 1 201 ? 1.516 -3.940 14.803 1.00 73.12 201 SER A O 1
ATOM 1488 N N . ALA A 1 202 ? 1.622 -1.701 14.754 1.00 60.12 202 ALA A N 1
ATOM 1489 C CA . ALA A 1 202 ? 2.361 -1.540 16.005 1.00 60.12 202 ALA A CA 1
ATOM 1490 C C . ALA A 1 202 ? 1.754 -2.314 17.193 1.00 60.12 202 ALA A C 1
ATOM 1492 O O . ALA A 1 202 ? 2.492 -2.814 18.038 1.00 60.12 202 ALA A O 1
ATOM 1493 N N . ARG A 1 203 ? 0.424 -2.482 17.252 1.00 69.38 203 ARG A N 1
ATOM 1494 C CA . ARG A 1 203 ? -0.232 -3.229 18.338 1.00 69.38 203 ARG A CA 1
ATOM 1495 C C . ARG A 1 203 ? 0.065 -4.730 18.250 1.00 69.38 203 ARG A C 1
ATOM 1497 O O . ARG A 1 203 ? 0.287 -5.372 19.273 1.00 69.38 203 ARG A O 1
ATOM 1504 N N . ALA A 1 204 ? 0.172 -5.269 17.033 1.00 62.25 204 ALA A N 1
ATOM 1505 C CA . ALA A 1 204 ? 0.637 -6.633 16.802 1.00 62.25 204 ALA A CA 1
ATOM 1506 C C . ALA A 1 204 ? 2.113 -6.811 17.197 1.00 62.25 204 ALA A C 1
ATOM 1508 O O . ALA A 1 204 ? 2.486 -7.814 17.812 1.00 62.25 204 ALA A O 1
ATOM 1509 N N . LEU A 1 205 ? 2.929 -5.792 16.918 1.00 66.12 205 LEU A N 1
ATOM 1510 C CA . LEU A 1 205 ? 4.344 -5.721 17.289 1.00 66.12 205 LEU A CA 1
ATOM 1511 C C . LEU A 1 205 ? 4.589 -5.449 18.783 1.00 66.12 205 LEU A C 1
ATOM 1513 O O . LEU A 1 205 ? 5.714 -5.610 19.237 1.00 66.12 205 LEU A O 1
ATOM 1517 N N . ALA A 1 206 ? 3.568 -5.097 19.565 1.00 70.12 206 ALA A N 1
ATOM 1518 C CA . ALA A 1 206 ? 3.660 -4.946 21.019 1.00 70.12 206 ALA A CA 1
ATOM 1519 C C . ALA A 1 206 ? 3.284 -6.230 21.794 1.00 70.12 206 ALA A C 1
ATOM 1521 O O . ALA A 1 206 ? 3.477 -6.296 23.006 1.00 70.12 206 ALA A O 1
ATOM 1522 N N . GLY A 1 207 ? 2.760 -7.261 21.114 1.00 72.75 207 GLY A N 1
ATOM 1523 C CA . GLY A 1 207 ? 2.314 -8.523 21.725 1.00 72.75 207 GLY A CA 1
ATOM 1524 C C . GLY A 1 207 ? 3.448 -9.434 22.224 1.00 72.75 207 GLY A C 1
ATOM 1525 O O . GLY A 1 207 ? 4.605 -9.035 22.291 1.00 72.75 207 GLY A O 1
ATOM 1526 N N . ALA A 1 208 ? 3.143 -10.692 22.564 1.00 82.31 208 ALA A N 1
ATOM 1527 C CA . ALA A 1 208 ? 4.152 -11.692 22.954 1.00 82.31 208 ALA A CA 1
ATOM 1528 C C . ALA A 1 208 ? 5.150 -12.001 21.817 1.00 82.31 208 ALA A C 1
ATOM 1530 O O . ALA A 1 208 ? 4.793 -11.901 20.644 1.00 82.31 208 ALA A O 1
ATOM 1531 N N . ALA A 1 209 ? 6.369 -12.444 22.155 1.00 84.00 209 ALA A N 1
ATOM 1532 C CA . ALA A 1 209 ? 7.486 -12.608 21.212 1.00 84.00 209 ALA A CA 1
ATOM 1533 C C . ALA A 1 209 ? 7.120 -13.352 19.912 1.00 84.00 209 ALA A C 1
ATOM 1535 O O . ALA A 1 209 ? 7.300 -12.802 18.830 1.00 84.00 209 ALA A O 1
ATOM 1536 N N . ALA A 1 210 ? 6.516 -14.541 20.009 1.00 83.25 210 ALA A N 1
ATOM 1537 C CA . ALA A 1 210 ? 6.117 -15.321 18.834 1.00 83.25 210 ALA A CA 1
ATOM 1538 C C . ALA A 1 210 ? 5.095 -14.589 17.942 1.00 83.25 210 ALA A C 1
ATOM 1540 O O . ALA A 1 210 ? 5.175 -14.645 16.714 1.00 83.25 210 ALA A O 1
ATOM 1541 N N . THR A 1 211 ? 4.137 -13.876 18.539 1.00 85.44 211 THR A N 1
ATOM 1542 C CA . THR A 1 211 ? 3.141 -13.099 17.790 1.00 85.44 211 THR A CA 1
ATOM 1543 C C . THR A 1 211 ? 3.778 -11.886 17.117 1.00 85.44 211 THR A C 1
ATOM 1545 O O . THR A 1 211 ? 3.450 -11.602 15.968 1.00 85.44 211 THR A O 1
ATOM 1548 N N . ARG A 1 212 ? 4.737 -11.224 17.783 1.00 88.25 212 ARG A N 1
ATOM 1549 C CA . ARG A 1 212 ? 5.497 -10.108 17.201 1.00 88.25 212 ARG A CA 1
ATOM 1550 C C . ARG A 1 212 ? 6.278 -10.540 15.970 1.00 88.25 212 ARG A C 1
ATOM 1552 O O . ARG A 1 212 ? 6.186 -9.866 14.956 1.00 88.25 212 ARG A O 1
ATOM 1559 N N . SER A 1 213 ? 6.988 -11.669 16.024 1.00 90.56 213 SER A N 1
ATOM 1560 C CA . SER A 1 213 ? 7.761 -12.161 14.875 1.00 90.56 213 SER A CA 1
ATOM 1561 C C . SER A 1 213 ? 6.868 -12.528 13.687 1.00 90.56 213 SER A C 1
ATOM 1563 O O . SER A 1 213 ? 7.210 -12.223 12.549 1.00 90.56 213 SER A O 1
ATOM 1565 N N . ASN A 1 214 ? 5.691 -13.115 13.933 1.00 91.00 214 ASN A N 1
ATOM 1566 C CA . ASN A 1 214 ? 4.718 -13.404 12.874 1.00 91.00 214 ASN A CA 1
ATOM 1567 C C . ASN A 1 214 ? 4.094 -12.131 12.277 1.00 91.00 214 ASN A C 1
ATOM 1569 O O . ASN A 1 214 ? 3.927 -12.041 11.062 1.00 91.00 214 ASN A O 1
ATOM 1573 N N . ALA A 1 215 ? 3.768 -11.140 13.111 1.00 91.81 215 ALA A N 1
ATOM 1574 C CA . ALA A 1 215 ? 3.286 -9.842 12.646 1.00 91.81 215 ALA A CA 1
ATOM 1575 C C . ALA A 1 215 ? 4.360 -9.107 11.833 1.00 91.81 215 ALA A C 1
ATOM 1577 O O . ALA A 1 215 ? 4.080 -8.626 10.741 1.00 91.81 215 ALA A O 1
ATOM 1578 N N . ALA A 1 216 ? 5.601 -9.097 12.323 1.00 93.12 216 ALA A N 1
ATOM 1579 C CA . ALA A 1 216 ? 6.747 -8.531 11.627 1.00 93.12 216 ALA A CA 1
ATOM 1580 C C . ALA A 1 216 ? 6.976 -9.213 10.272 1.00 93.12 216 ALA A C 1
ATOM 1582 O O . ALA A 1 216 ? 7.153 -8.522 9.278 1.00 93.12 216 ALA A O 1
ATOM 1583 N N . MET A 1 217 ? 6.874 -10.545 10.199 1.00 94.00 217 MET A N 1
ATOM 1584 C CA . MET A 1 217 ? 6.956 -11.287 8.937 1.00 94.00 217 MET A CA 1
ATOM 1585 C C . MET A 1 217 ? 5.862 -10.866 7.946 1.00 94.00 217 MET A C 1
ATOM 1587 O O . MET A 1 217 ? 6.147 -10.609 6.777 1.00 94.00 217 MET A O 1
ATOM 1591 N N . LEU A 1 218 ? 4.607 -10.775 8.402 1.00 94.44 218 LEU A N 1
ATOM 1592 C CA . LEU A 1 218 ? 3.494 -10.317 7.567 1.00 94.44 218 LEU A CA 1
ATOM 1593 C C . LEU A 1 218 ? 3.735 -8.892 7.050 1.00 94.44 218 LEU A C 1
ATOM 1595 O O . LEU A 1 218 ? 3.578 -8.640 5.855 1.00 94.44 218 LEU A O 1
ATOM 1599 N N . GLY A 1 219 ? 4.142 -7.979 7.934 1.00 94.12 219 GLY A N 1
ATOM 1600 C CA . GLY A 1 219 ? 4.454 -6.598 7.580 1.00 94.12 219 GLY A CA 1
ATOM 1601 C C . GLY A 1 219 ? 5.615 -6.511 6.593 1.00 94.12 219 GLY A C 1
ATOM 1602 O O . GLY A 1 219 ? 5.505 -5.817 5.590 1.00 94.12 219 GLY A O 1
ATOM 1603 N N . ALA A 1 220 ? 6.682 -7.279 6.809 1.00 94.31 220 ALA A N 1
ATOM 1604 C CA . ALA A 1 220 ? 7.857 -7.292 5.947 1.00 94.31 220 ALA A CA 1
ATOM 1605 C C . ALA A 1 220 ? 7.538 -7.770 4.526 1.00 94.31 220 ALA A C 1
ATOM 1607 O O . ALA A 1 220 ? 7.900 -7.110 3.555 1.00 94.31 220 ALA A O 1
ATOM 1608 N N . ARG A 1 221 ? 6.797 -8.879 4.391 1.00 94.62 221 ARG A N 1
ATOM 1609 C CA . ARG A 1 221 ? 6.357 -9.387 3.081 1.00 94.62 221 ARG A CA 1
ATOM 1610 C C . ARG A 1 221 ? 5.412 -8.416 2.379 1.00 94.62 221 ARG A C 1
ATOM 1612 O O . ARG A 1 221 ? 5.513 -8.245 1.170 1.00 94.62 221 ARG A O 1
ATOM 1619 N N . SER A 1 222 ? 4.520 -7.775 3.132 1.00 93.81 222 SER A N 1
ATOM 1620 C CA . SER A 1 222 ? 3.596 -6.777 2.586 1.00 93.81 222 SER A CA 1
ATOM 1621 C C . SER A 1 222 ? 4.346 -5.534 2.095 1.00 93.81 222 SER A C 1
ATOM 1623 O O . SER A 1 222 ? 4.110 -5.085 0.980 1.00 93.81 222 SER A O 1
ATOM 1625 N N . ALA A 1 223 ? 5.304 -5.025 2.876 1.00 93.31 223 ALA A N 1
ATOM 1626 C CA . ALA A 1 223 ? 6.163 -3.907 2.487 1.00 93.31 223 ALA A CA 1
ATOM 1627 C C . ALA A 1 223 ? 7.021 -4.235 1.259 1.00 93.31 223 ALA A C 1
ATOM 1629 O O . ALA A 1 223 ? 7.137 -3.409 0.358 1.00 93.31 223 ALA A O 1
ATOM 1630 N N . LEU A 1 224 ? 7.560 -5.458 1.189 1.00 91.56 224 LEU A N 1
ATOM 1631 C CA . LEU A 1 224 ? 8.358 -5.917 0.056 1.00 91.56 224 LEU A CA 1
ATOM 1632 C C . LEU A 1 224 ? 7.574 -5.807 -1.258 1.00 91.56 224 LEU A C 1
ATOM 1634 O O . LEU A 1 224 ? 8.061 -5.203 -2.207 1.00 91.56 224 LEU A O 1
ATOM 1638 N N . VAL A 1 225 ? 6.342 -6.321 -1.308 1.00 91.12 225 VAL A N 1
ATOM 1639 C CA . VAL A 1 225 ? 5.525 -6.261 -2.535 1.00 91.12 225 VAL A CA 1
ATOM 1640 C C . VAL A 1 225 ? 4.920 -4.887 -2.821 1.00 91.12 225 VAL A C 1
ATOM 1642 O O . VAL A 1 225 ? 4.516 -4.622 -3.953 1.00 91.12 225 VAL A O 1
ATOM 1645 N N . LEU A 1 226 ? 4.872 -4.002 -1.822 1.00 90.31 226 LEU A N 1
ATOM 1646 C CA . LEU A 1 226 ? 4.565 -2.580 -2.007 1.00 90.31 226 LEU A CA 1
ATOM 1647 C C . LEU A 1 226 ? 5.753 -1.796 -2.591 1.00 90.31 226 LEU A C 1
ATOM 1649 O O . LEU A 1 226 ? 5.565 -0.669 -3.039 1.00 90.31 226 LEU A O 1
ATOM 1653 N N . GLY A 1 227 ? 6.959 -2.377 -2.603 1.00 88.88 227 GLY A N 1
ATOM 1654 C CA . GLY A 1 227 ? 8.197 -1.682 -2.967 1.00 88.88 227 GLY A CA 1
ATOM 1655 C C . GLY A 1 227 ? 8.758 -0.790 -1.852 1.00 88.88 227 GLY A C 1
ATOM 1656 O O . GLY A 1 227 ? 9.652 0.011 -2.104 1.00 88.88 227 GLY A O 1
ATOM 1657 N N . CYS A 1 228 ? 8.261 -0.925 -0.620 1.00 91.25 228 CYS A N 1
ATOM 1658 C CA . CYS A 1 228 ? 8.725 -0.175 0.548 1.00 91.25 228 CYS A CA 1
ATOM 1659 C C . CYS A 1 228 ? 9.879 -0.922 1.238 1.00 91.25 228 CYS A C 1
ATOM 1661 O O . CYS A 1 228 ? 9.702 -1.557 2.283 1.00 91.25 228 CYS A O 1
ATOM 1663 N N . PHE A 1 229 ? 11.061 -0.908 0.617 1.00 89.69 229 PHE A N 1
ATOM 1664 C CA . PHE A 1 229 ? 12.169 -1.782 1.012 1.00 89.69 229 PHE A CA 1
ATOM 1665 C C . PHE A 1 229 ? 12.818 -1.450 2.363 1.00 89.69 229 PHE A C 1
ATOM 1667 O O . PHE A 1 229 ? 13.235 -2.384 3.048 1.00 89.69 229 PHE A O 1
ATOM 1674 N N . ASP A 1 230 ? 12.844 -0.186 2.800 1.00 89.44 230 ASP A N 1
ATOM 1675 C CA . ASP A 1 230 ? 13.360 0.172 4.134 1.00 89.44 230 ASP A CA 1
ATOM 1676 C C . ASP A 1 230 ? 12.499 -0.466 5.231 1.00 89.44 230 ASP A C 1
ATOM 1678 O O . ASP A 1 230 ? 13.004 -1.095 6.168 1.00 89.44 230 ASP A O 1
ATOM 1682 N N . ASP A 1 231 ? 11.173 -0.365 5.083 1.00 92.50 231 ASP A N 1
ATOM 1683 C CA . ASP A 1 231 ? 10.233 -1.018 5.991 1.00 92.50 231 ASP A CA 1
ATOM 1684 C C . ASP A 1 231 ? 10.337 -2.541 5.911 1.00 92.50 231 ASP A C 1
ATOM 1686 O O . ASP A 1 231 ? 10.301 -3.208 6.949 1.00 92.50 231 ASP A O 1
ATOM 1690 N N . ALA A 1 232 ? 10.511 -3.099 4.710 1.00 92.69 232 ALA A N 1
ATOM 1691 C CA . ALA A 1 232 ? 10.701 -4.532 4.530 1.00 92.69 232 ALA A CA 1
ATOM 1692 C C . ALA A 1 232 ? 11.952 -5.032 5.269 1.00 92.69 232 ALA A C 1
ATOM 1694 O O . ALA A 1 232 ? 11.849 -5.977 6.052 1.00 92.69 232 ALA A O 1
ATOM 1695 N N . VAL A 1 233 ? 13.111 -4.384 5.094 1.00 90.06 233 VAL A N 1
ATOM 1696 C CA . VAL A 1 233 ? 14.361 -4.741 5.788 1.00 90.06 233 VAL A CA 1
ATOM 1697 C C . VAL A 1 233 ? 14.175 -4.671 7.299 1.00 90.06 233 VAL A C 1
ATOM 1699 O O . VAL A 1 233 ? 14.442 -5.657 7.992 1.00 90.06 233 VAL A O 1
ATOM 1702 N N . ARG A 1 234 ? 13.663 -3.548 7.814 1.00 93.38 234 ARG A N 1
ATOM 1703 C CA . ARG A 1 234 ? 13.444 -3.337 9.252 1.00 93.38 234 ARG A CA 1
ATOM 1704 C C . ARG A 1 234 ? 12.509 -4.389 9.855 1.00 93.38 234 ARG A C 1
ATOM 1706 O O . ARG A 1 234 ? 12.761 -4.902 10.946 1.00 93.38 234 ARG A O 1
ATOM 1713 N N . LEU A 1 235 ? 11.420 -4.722 9.166 1.00 93.69 235 LEU A N 1
ATOM 1714 C CA . LEU A 1 235 ? 10.441 -5.694 9.654 1.00 93.69 235 LEU A CA 1
ATOM 1715 C C . LEU A 1 235 ? 10.933 -7.137 9.507 1.00 93.69 235 LEU A C 1
ATOM 1717 O O . LEU A 1 235 ? 10.680 -7.943 10.401 1.00 93.69 235 LEU A O 1
ATOM 1721 N N . PHE A 1 236 ? 11.692 -7.475 8.459 1.00 92.69 236 PHE A N 1
ATOM 1722 C CA . PHE A 1 236 ? 12.340 -8.784 8.378 1.00 92.69 236 PHE A CA 1
ATOM 1723 C C . PHE A 1 236 ? 13.355 -8.961 9.510 1.00 92.69 236 PHE A C 1
ATOM 1725 O O . PHE A 1 236 ? 13.331 -10.000 10.162 1.00 92.69 236 PHE A O 1
ATOM 1732 N N . GLN A 1 237 ? 14.166 -7.943 9.831 1.00 92.62 237 GLN A N 1
ATOM 1733 C CA . GLN A 1 237 ? 15.058 -7.977 11.002 1.00 92.62 237 GLN A CA 1
ATOM 1734 C C . GLN A 1 237 ? 14.284 -8.255 12.298 1.00 92.62 237 GLN A C 1
ATOM 1736 O O . GLN A 1 237 ? 14.689 -9.098 13.094 1.00 92.62 237 GLN A O 1
ATOM 1741 N N . ALA A 1 238 ? 13.135 -7.604 12.499 1.00 90.69 238 ALA A N 1
ATOM 1742 C CA . ALA A 1 238 ? 12.289 -7.869 13.663 1.00 90.69 238 ALA A CA 1
ATOM 1743 C C . ALA A 1 238 ? 11.702 -9.299 13.660 1.00 90.69 238 ALA A C 1
ATOM 1745 O O . ALA A 1 238 ? 11.538 -9.911 14.719 1.00 90.69 238 ALA A O 1
ATOM 1746 N N . ALA A 1 239 ? 11.413 -9.859 12.481 1.00 90.88 239 ALA A N 1
ATOM 1747 C CA . ALA A 1 239 ? 10.925 -11.226 12.322 1.00 90.88 239 ALA A CA 1
ATOM 1748 C C . ALA A 1 239 ? 11.999 -12.298 12.597 1.00 90.88 239 ALA A C 1
ATOM 1750 O O . ALA A 1 239 ? 11.649 -13.390 13.047 1.00 90.88 239 ALA A O 1
ATOM 1751 N N . GLU A 1 240 ? 13.292 -11.994 12.414 1.00 91.31 240 GLU A N 1
ATOM 1752 C CA . GLU A 1 240 ? 14.414 -12.916 12.690 1.00 91.31 240 GLU A CA 1
ATOM 1753 C C . GLU A 1 240 ? 14.513 -13.342 14.164 1.00 91.31 240 GLU A C 1
ATOM 1755 O O . GLU A 1 240 ? 15.086 -14.390 14.474 1.00 91.31 240 GLU A O 1
ATOM 1760 N N . LEU A 1 241 ? 13.898 -12.578 15.073 1.00 88.81 241 LEU A N 1
ATOM 1761 C CA . LEU A 1 241 ? 13.749 -12.958 16.480 1.00 88.81 241 LEU A CA 1
ATOM 1762 C C . LEU A 1 241 ? 12.873 -14.211 16.677 1.00 88.81 241 LEU A C 1
ATOM 1764 O O . LEU A 1 241 ? 12.884 -14.792 17.759 1.00 88.81 241 LEU A O 1
ATOM 1768 N N . GLY A 1 242 ? 12.127 -14.635 15.650 1.00 87.25 242 GLY A N 1
ATOM 1769 C CA . GLY A 1 242 ? 11.400 -15.905 15.634 1.00 87.25 242 GLY A CA 1
ATOM 1770 C C . GLY A 1 242 ? 12.327 -17.125 15.587 1.00 87.25 242 GLY A C 1
ATOM 1771 O O . GLY A 1 242 ? 13.545 -16.986 15.532 1.00 87.25 242 GLY A O 1
ATOM 1772 N N . GLU A 1 243 ? 11.767 -18.335 15.595 1.00 87.31 243 GLU A N 1
ATOM 1773 C CA . GLU A 1 243 ? 12.529 -19.595 15.634 1.00 87.31 243 GLU A CA 1
ATOM 1774 C C . GLU A 1 243 ? 12.349 -20.431 14.358 1.00 87.31 243 GLU A C 1
ATOM 1776 O O . GLU A 1 243 ? 11.355 -20.297 13.641 1.00 87.31 243 GLU A O 1
ATOM 1781 N N . GLY A 1 244 ? 13.322 -21.307 14.081 1.00 91.44 244 GLY A N 1
ATOM 1782 C CA . GLY A 1 244 ? 13.263 -22.283 12.990 1.00 91.44 244 GLY A CA 1
ATOM 1783 C C . GLY A 1 244 ? 13.078 -21.658 11.604 1.00 91.44 244 GLY A C 1
ATOM 1784 O O . GLY A 1 244 ? 13.800 -20.736 11.219 1.00 91.44 244 GLY A O 1
ATOM 1785 N N . ASP A 1 245 ? 12.098 -22.176 10.863 1.00 89.69 245 ASP A N 1
ATOM 1786 C CA . ASP A 1 245 ? 11.782 -21.787 9.483 1.00 89.69 245 ASP A CA 1
ATOM 1787 C C . ASP A 1 245 ? 11.443 -20.291 9.347 1.00 89.69 245 ASP A C 1
ATOM 1789 O O . ASP A 1 245 ? 11.896 -19.627 8.416 1.00 89.69 245 ASP A O 1
ATOM 1793 N N . LEU A 1 246 ? 10.755 -19.707 10.337 1.00 87.44 246 LEU A N 1
ATOM 1794 C CA . LEU A 1 246 ? 10.392 -18.286 10.311 1.00 87.44 246 LEU A CA 1
ATOM 1795 C C . LEU A 1 246 ? 11.633 -17.380 10.247 1.00 87.44 246 LEU A C 1
ATOM 1797 O O . LEU A 1 246 ? 11.647 -16.394 9.509 1.00 87.44 246 LEU A O 1
ATOM 1801 N N . ARG A 1 247 ? 12.695 -17.732 10.985 1.00 90.12 247 ARG A N 1
ATOM 1802 C CA . ARG A 1 247 ? 13.965 -16.990 10.975 1.00 90.12 247 ARG A CA 1
ATOM 1803 C C . ARG A 1 247 ? 14.672 -17.114 9.626 1.00 90.12 247 ARG A C 1
ATOM 1805 O O . ARG A 1 247 ? 15.148 -16.109 9.104 1.00 90.12 247 ARG A O 1
ATOM 1812 N N . ALA A 1 248 ? 14.718 -18.314 9.049 1.00 82.06 248 ALA A N 1
ATOM 1813 C CA . ALA A 1 248 ? 15.352 -18.550 7.750 1.00 82.06 248 ALA A CA 1
ATOM 1814 C C . ALA A 1 248 ? 14.631 -17.805 6.610 1.00 82.06 248 ALA A C 1
ATOM 1816 O O . ALA A 1 248 ? 15.272 -17.184 5.753 1.00 82.06 248 ALA A O 1
ATOM 1817 N N . GLN A 1 249 ? 13.295 -17.801 6.636 1.00 85.38 249 GLN A N 1
ATOM 1818 C CA . GLN A 1 249 ? 12.471 -17.015 5.718 1.00 85.38 249 GLN A CA 1
ATOM 1819 C C . GLN A 1 249 ? 12.723 -15.515 5.886 1.00 85.38 249 GLN A C 1
ATOM 1821 O O . GLN A 1 249 ? 12.875 -14.809 4.891 1.00 85.38 249 GLN A O 1
ATOM 1826 N N . ALA A 1 250 ? 12.838 -15.029 7.127 1.00 86.50 250 ALA A N 1
ATOM 1827 C CA . ALA A 1 250 ? 13.076 -13.614 7.404 1.00 86.50 250 ALA A CA 1
ATOM 1828 C C . ALA A 1 250 ? 14.445 -13.154 6.886 1.00 86.50 250 ALA A C 1
ATOM 1830 O O . ALA A 1 250 ? 14.533 -12.135 6.206 1.00 86.50 250 ALA A O 1
ATOM 1831 N N . GLN A 1 251 ? 15.494 -13.946 7.113 1.00 85.44 251 GLN A N 1
ATOM 1832 C CA . GLN A 1 251 ? 16.841 -13.673 6.597 1.00 85.44 251 GLN A CA 1
ATOM 1833 C C . GLN A 1 251 ? 16.887 -13.658 5.067 1.00 85.44 251 GLN A C 1
ATOM 1835 O O . GLN A 1 251 ? 17.588 -12.848 4.459 1.00 85.44 251 GLN A O 1
ATOM 1840 N N . THR A 1 252 ? 16.150 -14.562 4.423 1.00 82.69 252 THR A N 1
ATOM 1841 C CA . THR A 1 252 ? 16.061 -14.613 2.960 1.00 82.69 252 THR A CA 1
ATOM 1842 C C . THR A 1 252 ? 15.308 -13.405 2.418 1.00 82.69 252 THR A C 1
ATOM 1844 O O . THR A 1 252 ? 15.850 -12.695 1.575 1.00 82.69 252 THR A O 1
ATOM 1847 N N . GLY A 1 253 ? 14.130 -13.099 2.966 1.00 80.44 253 GLY A N 1
ATOM 1848 C CA . GLY A 1 253 ? 13.354 -11.917 2.593 1.00 80.44 253 GLY A CA 1
ATOM 1849 C C . GLY A 1 253 ? 14.115 -10.609 2.817 1.00 80.44 253 GLY A C 1
ATOM 1850 O O . GLY A 1 253 ? 14.086 -9.729 1.960 1.00 80.44 253 GLY A O 1
ATOM 1851 N N . ARG A 1 254 ? 14.879 -10.500 3.912 1.00 88.44 254 ARG A N 1
ATOM 1852 C CA . ARG A 1 254 ? 15.736 -9.337 4.169 1.00 88.44 254 ARG A CA 1
ATOM 1853 C C . ARG A 1 254 ? 16.816 -9.169 3.115 1.00 88.44 254 ARG A C 1
ATOM 1855 O O . ARG A 1 254 ? 17.028 -8.050 2.670 1.00 88.44 254 ARG A O 1
ATOM 1862 N N . ARG A 1 255 ? 17.499 -10.251 2.724 1.00 82.00 255 ARG A N 1
ATOM 1863 C CA . ARG A 1 255 ? 18.504 -10.200 1.650 1.00 82.00 255 ARG A CA 1
ATOM 1864 C C . ARG A 1 255 ? 17.873 -9.745 0.339 1.00 82.00 255 ARG A C 1
ATOM 1866 O O . ARG A 1 255 ? 18.435 -8.877 -0.307 1.00 82.00 255 ARG A O 1
ATOM 1873 N N . VAL A 1 256 ? 16.687 -10.256 0.007 1.00 82.00 256 VAL A N 1
ATOM 1874 C CA . VAL A 1 256 ? 15.936 -9.825 -1.181 1.00 82.00 256 VAL A CA 1
ATOM 1875 C C . VAL A 1 256 ? 15.619 -8.330 -1.126 1.00 82.00 256 VAL A C 1
ATOM 1877 O O . VAL A 1 256 ? 15.926 -7.615 -2.073 1.00 82.00 256 VAL A O 1
ATOM 1880 N N . ALA A 1 257 ? 15.056 -7.841 -0.017 1.00 83.81 257 ALA A N 1
ATOM 1881 C CA . ALA A 1 257 ? 14.752 -6.420 0.160 1.00 83.81 257 ALA A CA 1
ATOM 1882 C C . ALA A 1 257 ? 16.015 -5.542 0.096 1.00 83.81 257 ALA A C 1
ATOM 1884 O O . ALA A 1 257 ? 16.010 -4.506 -0.562 1.00 83.81 257 ALA A O 1
ATOM 1885 N N . GLN A 1 258 ? 17.107 -5.986 0.727 1.00 81.75 258 GLN A N 1
ATOM 1886 C CA . GLN A 1 258 ? 18.393 -5.296 0.699 1.00 81.75 258 GLN A CA 1
ATOM 1887 C C . GLN A 1 258 ? 18.953 -5.220 -0.725 1.00 81.75 258 GLN A C 1
ATOM 1889 O O . GLN A 1 258 ? 19.388 -4.156 -1.132 1.00 81.75 258 GLN A O 1
ATOM 1894 N N . SER A 1 259 ? 18.854 -6.285 -1.525 1.00 78.12 259 SER A N 1
ATOM 1895 C CA . SER A 1 259 ? 19.294 -6.256 -2.925 1.00 78.12 259 SER A CA 1
ATOM 1896 C C . SER A 1 259 ? 18.535 -5.231 -3.777 1.00 78.12 259 SER A C 1
ATOM 1898 O O . SER A 1 259 ? 19.108 -4.666 -4.704 1.00 78.12 259 SER A O 1
ATOM 1900 N N . PHE A 1 260 ? 17.265 -4.940 -3.468 1.00 78.62 260 PHE A N 1
ATOM 1901 C CA . PHE A 1 260 ? 16.545 -3.844 -4.129 1.00 78.62 260 PHE A CA 1
ATOM 1902 C C . PHE A 1 260 ? 17.041 -2.455 -3.700 1.00 78.62 260 PHE A C 1
ATOM 1904 O O . PHE A 1 260 ? 16.998 -1.540 -4.519 1.00 78.62 260 PHE A O 1
ATOM 1911 N N . LEU A 1 261 ? 17.511 -2.295 -2.456 1.00 77.25 261 LEU A N 1
ATOM 1912 C CA . LEU A 1 261 ? 18.098 -1.048 -1.939 1.00 77.25 261 LEU A CA 1
ATOM 1913 C C . LEU A 1 261 ? 19.532 -0.816 -2.418 1.00 77.25 261 LEU A C 1
ATOM 1915 O O . LEU A 1 261 ? 19.907 0.320 -2.701 1.00 77.25 261 LEU A O 1
ATOM 1919 N N . ASP A 1 262 ? 20.318 -1.886 -2.503 1.00 73.06 262 ASP A N 1
ATOM 1920 C CA . ASP A 1 262 ? 21.691 -1.847 -3.003 1.00 73.06 262 ASP A CA 1
ATOM 1921 C C . ASP A 1 262 ? 21.696 -1.550 -4.508 1.00 73.06 262 ASP A C 1
ATOM 1923 O O . ASP A 1 262 ? 22.592 -0.881 -5.019 1.00 73.06 262 ASP A O 1
ATOM 1927 N N . GLY A 1 263 ? 20.648 -1.992 -5.209 1.00 66.81 263 GLY A N 1
ATOM 1928 C CA . GLY A 1 263 ? 20.545 -1.855 -6.648 1.00 66.81 263 GLY A CA 1
ATOM 1929 C C . GLY A 1 263 ? 21.424 -2.858 -7.397 1.00 66.81 263 GLY A C 1
ATOM 1930 O O . GLY A 1 263 ? 22.052 -3.735 -6.808 1.00 66.81 263 GLY A O 1
ATOM 1931 N N . PRO A 1 264 ? 21.425 -2.784 -8.732 1.00 60.56 264 PRO A N 1
ATOM 1932 C CA . PRO A 1 264 ? 22.286 -3.618 -9.561 1.00 60.56 264 PRO A CA 1
ATOM 1933 C C . PRO A 1 264 ? 23.759 -3.182 -9.510 1.00 60.56 264 PRO A C 1
ATOM 1935 O O . PRO A 1 264 ? 24.048 -1.997 -9.358 1.00 60.56 264 PRO A O 1
ATOM 1938 N N . ASP A 1 265 ? 24.673 -4.115 -9.789 1.00 58.03 265 ASP A N 1
ATOM 1939 C CA . ASP A 1 265 ? 26.102 -3.821 -9.958 1.00 58.03 265 ASP A CA 1
ATOM 1940 C C . ASP A 1 265 ? 26.350 -2.739 -11.031 1.00 58.03 265 ASP A C 1
ATOM 1942 O O . ASP A 1 265 ? 25.832 -2.819 -12.151 1.00 58.03 265 ASP A O 1
ATOM 1946 N N . GLU A 1 266 ? 27.192 -1.747 -10.712 1.00 51.94 266 GLU A N 1
ATOM 1947 C CA . GLU A 1 266 ? 27.413 -0.534 -11.525 1.00 51.94 266 GLU A CA 1
ATOM 1948 C C . GLU A 1 266 ? 27.956 -0.801 -12.947 1.00 51.94 266 GLU A C 1
ATOM 1950 O O . GLU A 1 266 ? 27.839 0.058 -13.822 1.00 51.94 266 GLU A O 1
ATOM 1955 N N . GLY A 1 267 ? 28.511 -1.991 -13.206 1.00 49.62 267 GLY A N 1
ATOM 1956 C CA . GLY A 1 267 ? 29.069 -2.390 -14.506 1.00 49.62 267 GLY A CA 1
ATOM 1957 C C . GLY A 1 267 ? 28.150 -3.238 -15.394 1.00 49.62 267 GLY A C 1
ATOM 1958 O O . GLY A 1 267 ? 28.499 -3.499 -16.544 1.00 49.62 267 GLY A O 1
ATOM 1959 N N . ALA A 1 268 ? 26.999 -3.690 -14.892 1.00 50.88 268 ALA A N 1
ATOM 1960 C CA . ALA A 1 268 ? 26.086 -4.544 -15.651 1.00 50.88 268 ALA A CA 1
ATOM 1961 C C . ALA A 1 268 ? 25.295 -3.722 -16.680 1.00 50.88 268 ALA A C 1
ATOM 1963 O O . ALA A 1 268 ? 24.830 -2.630 -16.359 1.00 50.88 268 ALA A O 1
ATOM 1964 N N . ASP A 1 269 ? 25.101 -4.224 -17.902 1.00 55.56 269 ASP A N 1
ATOM 1965 C CA . ASP A 1 269 ? 24.229 -3.573 -18.888 1.00 55.56 269 ASP A CA 1
ATOM 1966 C C . ASP A 1 269 ? 22.736 -3.674 -18.505 1.00 55.56 269 ASP A C 1
ATOM 1968 O O . ASP A 1 269 ? 22.355 -4.349 -17.549 1.00 55.56 269 ASP A O 1
ATOM 1972 N N . ALA A 1 270 ? 21.853 -2.983 -19.234 1.00 53.38 270 ALA A N 1
ATOM 1973 C CA . ALA A 1 270 ? 20.425 -2.960 -18.908 1.00 53.38 270 ALA A CA 1
ATOM 1974 C C . ALA A 1 270 ? 19.776 -4.359 -18.861 1.00 53.38 270 ALA A C 1
ATOM 1976 O O . ALA A 1 270 ? 18.886 -4.573 -18.040 1.00 53.38 270 ALA A O 1
ATOM 1977 N N . LEU A 1 271 ? 20.236 -5.311 -19.679 1.00 56.34 271 LEU A N 1
ATOM 1978 C CA . LEU A 1 271 ? 19.683 -6.665 -19.741 1.00 56.34 271 LEU A CA 1
ATOM 1979 C C . LEU A 1 271 ? 20.182 -7.530 -18.590 1.00 56.34 271 LEU A C 1
ATOM 1981 O O . LEU A 1 271 ? 19.380 -8.194 -17.935 1.00 56.34 271 LEU A O 1
ATOM 1985 N N . ALA A 1 272 ? 21.477 -7.468 -18.288 1.00 60.16 272 ALA A N 1
ATOM 1986 C CA . ALA A 1 272 ? 22.072 -8.146 -17.144 1.00 60.16 272 ALA A CA 1
ATOM 1987 C C . ALA A 1 272 ? 21.416 -7.705 -15.824 1.00 60.16 272 ALA A C 1
ATOM 1989 O O . ALA A 1 272 ? 21.202 -8.522 -14.929 1.00 60.16 272 ALA A O 1
ATOM 1990 N N . ARG A 1 273 ? 21.015 -6.431 -15.727 1.00 61.22 273 ARG A N 1
ATOM 1991 C CA . ARG A 1 273 ? 20.301 -5.883 -14.562 1.00 61.22 273 ARG A CA 1
ATOM 1992 C C . ARG A 1 273 ? 18.855 -6.362 -14.451 1.00 61.22 273 ARG A C 1
ATOM 1994 O O . ARG A 1 273 ? 18.382 -6.612 -13.348 1.00 61.22 273 ARG A O 1
ATOM 2001 N N . VAL A 1 274 ? 18.148 -6.519 -15.569 1.00 61.25 274 VAL A N 1
ATOM 2002 C CA . VAL A 1 274 ? 16.806 -7.130 -15.572 1.00 61.25 274 VAL A CA 1
ATOM 2003 C C . VAL A 1 274 ? 16.893 -8.605 -15.181 1.00 61.25 274 VAL A C 1
ATOM 2005 O O . VAL A 1 274 ? 16.143 -9.058 -14.315 1.00 61.25 274 VAL A O 1
ATOM 2008 N N . ALA A 1 275 ? 17.846 -9.334 -15.765 1.00 63.72 275 ALA A N 1
ATOM 2009 C CA . ALA A 1 275 ? 18.058 -10.750 -15.492 1.00 63.72 275 ALA A CA 1
ATOM 2010 C C . ALA A 1 275 ? 18.418 -11.015 -14.019 1.00 63.72 275 ALA A C 1
ATOM 2012 O O . ALA A 1 275 ? 17.936 -11.986 -13.436 1.00 63.72 275 ALA A O 1
ATOM 2013 N N . SER A 1 276 ? 19.205 -10.138 -13.385 1.00 66.88 276 SER A N 1
ATOM 2014 C CA . SER A 1 276 ? 19.572 -10.279 -11.969 1.00 66.88 276 SER A CA 1
ATOM 2015 C C . SER A 1 276 ? 18.427 -9.960 -10.999 1.00 66.88 276 SER A C 1
ATOM 2017 O O . SER A 1 276 ? 18.387 -10.509 -9.898 1.00 66.88 276 SER A O 1
ATOM 2019 N N . GLN A 1 277 ? 17.462 -9.124 -11.398 1.00 71.31 277 GLN A N 1
ATOM 2020 C CA . GLN A 1 277 ? 16.305 -8.777 -10.565 1.00 71.31 277 GLN A CA 1
ATOM 2021 C C . GLN A 1 277 ? 15.183 -9.818 -10.595 1.00 71.31 277 GLN A C 1
ATOM 2023 O O . GLN A 1 277 ? 14.401 -9.912 -9.648 1.00 71.31 277 GLN A O 1
ATOM 2028 N N . LEU A 1 278 ? 15.084 -10.616 -11.653 1.00 75.06 278 LEU A N 1
ATOM 2029 C CA . LEU A 1 278 ? 13.990 -11.567 -11.827 1.00 75.06 278 LEU A CA 1
ATOM 2030 C C . LEU A 1 278 ? 13.896 -12.626 -10.702 1.00 75.06 278 LEU A C 1
ATOM 2032 O O . LEU A 1 278 ? 12.792 -12.834 -10.188 1.00 75.06 278 LEU A O 1
ATOM 2036 N N . PRO A 1 279 ? 14.994 -13.254 -10.226 1.00 77.25 279 PRO A N 1
ATOM 2037 C CA . PRO A 1 279 ? 14.937 -14.134 -9.056 1.00 77.25 279 PRO A CA 1
ATOM 2038 C C . PRO A 1 279 ? 14.435 -13.427 -7.788 1.00 77.25 279 PRO A C 1
ATOM 2040 O O . PRO A 1 279 ? 13.691 -14.018 -7.004 1.00 77.25 279 PRO A O 1
ATOM 2043 N N . LEU A 1 280 ? 14.793 -12.150 -7.604 1.00 80.44 280 LEU A N 1
ATOM 2044 C CA . LEU A 1 280 ? 14.342 -11.338 -6.469 1.00 80.44 280 LEU A CA 1
ATOM 2045 C C . LEU A 1 280 ? 12.832 -11.083 -6.545 1.00 80.44 280 LEU A C 1
ATOM 2047 O O . LEU A 1 280 ? 12.126 -11.264 -5.555 1.00 80.44 280 LEU A O 1
ATOM 2051 N N . LEU A 1 281 ? 12.322 -10.739 -7.731 1.00 81.56 281 LEU A N 1
ATOM 2052 C CA . LEU A 1 281 ? 10.891 -10.545 -7.980 1.00 81.56 281 LEU A CA 1
ATOM 2053 C C . LEU A 1 281 ? 10.097 -11.839 -7.782 1.00 81.56 281 LEU A C 1
ATOM 2055 O O . LEU A 1 281 ? 9.045 -11.821 -7.146 1.00 81.56 281 LEU A O 1
ATOM 2059 N N . ARG A 1 282 ? 10.623 -12.982 -8.242 1.00 83.19 282 ARG A N 1
ATOM 2060 C CA . ARG A 1 282 ? 10.018 -14.303 -7.994 1.00 83.19 282 ARG A CA 1
ATOM 2061 C C . ARG A 1 282 ? 9.951 -14.632 -6.504 1.00 83.19 282 ARG A C 1
ATOM 2063 O O . ARG A 1 282 ? 8.963 -15.213 -6.067 1.00 83.19 282 ARG A O 1
ATOM 2070 N N . SER A 1 283 ? 10.968 -14.245 -5.732 1.00 81.12 283 SER A N 1
ATOM 2071 C CA . SER A 1 283 ? 10.960 -14.397 -4.274 1.00 81.12 283 SER A CA 1
ATOM 2072 C C . SER A 1 283 ? 10.024 -13.409 -3.567 1.00 81.12 283 SER A C 1
ATOM 2074 O O . SER A 1 283 ? 9.596 -13.693 -2.448 1.00 81.12 283 SER A O 1
ATOM 2076 N N . ALA A 1 284 ? 9.744 -12.253 -4.172 1.00 83.31 284 ALA A N 1
ATOM 2077 C CA . ALA A 1 284 ? 8.848 -11.240 -3.622 1.00 83.31 284 ALA A CA 1
ATOM 2078 C C . ALA A 1 284 ? 7.368 -11.533 -3.914 1.00 83.31 284 ALA A C 1
ATOM 2080 O O . ALA A 1 284 ? 6.526 -11.201 -3.084 1.00 83.31 284 ALA A O 1
ATOM 2081 N N . ALA A 1 285 ? 7.059 -12.154 -5.057 1.00 85.94 285 ALA A N 1
ATOM 2082 C CA . ALA A 1 285 ? 5.703 -12.464 -5.508 1.00 85.94 285 ALA A CA 1
ATOM 2083 C C . ALA A 1 285 ? 4.821 -13.056 -4.390 1.00 85.94 285 ALA A C 1
ATOM 2085 O O . ALA A 1 285 ? 5.206 -13.991 -3.682 1.00 85.94 285 ALA A O 1
ATOM 2086 N N . ALA A 1 286 ? 3.628 -12.482 -4.219 1.00 85.38 286 ALA A N 1
ATOM 2087 C CA . ALA A 1 286 ? 2.715 -12.826 -3.128 1.00 85.38 286 ALA A CA 1
ATOM 2088 C C . ALA A 1 286 ? 1.509 -13.651 -3.584 1.00 85.38 286 ALA A C 1
ATOM 2090 O O . ALA A 1 286 ? 0.884 -14.321 -2.757 1.00 85.38 286 ALA A O 1
ATOM 2091 N N . THR A 1 287 ? 1.168 -13.594 -4.873 1.00 86.88 287 THR A N 1
ATOM 2092 C CA . THR A 1 287 ? -0.041 -14.206 -5.432 1.00 86.88 287 THR A CA 1
ATOM 2093 C C . THR A 1 287 ? 0.291 -15.195 -6.552 1.00 86.88 287 THR A C 1
ATOM 2095 O O . THR A 1 287 ? 1.347 -15.127 -7.180 1.00 86.88 287 THR A O 1
ATOM 2098 N N . ALA A 1 288 ? -0.629 -16.120 -6.847 1.00 86.00 288 ALA A N 1
ATOM 2099 C CA . ALA A 1 288 ? -0.496 -16.994 -8.017 1.00 86.00 288 ALA A CA 1
ATOM 2100 C C . ALA A 1 288 ? -0.448 -16.184 -9.326 1.00 86.00 288 ALA A C 1
ATOM 2102 O O . ALA A 1 288 ? 0.290 -16.528 -10.247 1.00 86.00 288 ALA A O 1
ATOM 2103 N N . THR A 1 289 ? -1.192 -15.079 -9.369 1.00 84.81 289 THR A N 1
ATOM 2104 C CA . THR A 1 289 ? -1.238 -14.142 -10.491 1.00 84.81 289 THR A CA 1
ATOM 2105 C C . THR A 1 289 ? 0.109 -13.446 -10.709 1.00 84.81 289 THR A C 1
ATOM 2107 O O . THR A 1 289 ? 0.560 -13.351 -11.848 1.00 84.81 289 THR A O 1
ATOM 2110 N N . ASP A 1 290 ? 0.812 -13.068 -9.634 1.00 87.12 290 ASP A N 1
ATOM 2111 C CA . ASP A 1 290 ? 2.177 -12.528 -9.700 1.00 87.12 290 ASP A CA 1
ATOM 2112 C C . ASP A 1 290 ? 3.135 -13.533 -10.357 1.00 87.12 290 ASP A C 1
ATOM 2114 O O . ASP A 1 290 ? 3.874 -13.198 -11.283 1.00 87.12 290 ASP A O 1
ATOM 2118 N N . HIS A 1 291 ? 3.102 -14.791 -9.904 1.00 86.50 291 HIS A N 1
ATOM 2119 C CA . HIS A 1 291 ? 3.952 -15.849 -10.453 1.00 86.50 291 HIS A CA 1
ATOM 2120 C C . HIS A 1 291 ? 3.640 -16.146 -11.927 1.00 86.50 291 HIS A C 1
ATOM 2122 O O . HIS A 1 291 ? 4.564 -16.376 -12.716 1.00 86.50 291 HIS A O 1
ATOM 2128 N N . ALA A 1 292 ? 2.359 -16.128 -12.306 1.00 85.50 292 ALA A N 1
ATOM 2129 C CA . ALA A 1 292 ? 1.926 -16.313 -13.686 1.00 85.50 292 ALA A CA 1
ATOM 2130 C C . ALA A 1 292 ? 2.411 -15.166 -14.585 1.00 85.50 292 ALA A C 1
ATOM 2132 O O . ALA A 1 292 ? 2.961 -15.428 -15.654 1.00 85.50 292 ALA A O 1
ATOM 2133 N N . ALA A 1 293 ? 2.292 -13.915 -14.131 1.00 84.44 293 ALA A N 1
ATOM 2134 C CA . ALA A 1 293 ? 2.765 -12.751 -14.876 1.00 84.44 293 ALA A CA 1
ATOM 2135 C C . ALA A 1 293 ? 4.285 -12.770 -15.087 1.00 84.44 293 ALA A C 1
ATOM 2137 O O . ALA A 1 293 ? 4.740 -12.579 -16.212 1.00 84.44 293 ALA A O 1
ATOM 2138 N N . LEU A 1 294 ? 5.071 -13.075 -14.047 1.00 83.31 294 LEU A N 1
ATOM 2139 C CA . LEU A 1 294 ? 6.530 -13.200 -14.174 1.00 83.31 294 LEU A CA 1
ATOM 2140 C C . LEU A 1 294 ? 6.930 -14.315 -15.152 1.00 83.31 294 LEU A C 1
ATOM 2142 O O . LEU A 1 294 ? 7.843 -14.144 -15.950 1.00 83.31 294 LEU A O 1
ATOM 2146 N N . THR A 1 295 ? 6.224 -15.446 -15.131 1.00 83.81 295 THR A N 1
ATOM 2147 C CA . THR A 1 295 ? 6.485 -16.559 -16.060 1.00 83.81 295 THR A CA 1
ATOM 2148 C C . THR A 1 295 ? 6.098 -16.211 -17.501 1.00 83.81 295 THR A C 1
ATOM 2150 O O . THR A 1 295 ? 6.803 -16.579 -18.442 1.00 83.81 295 THR A O 1
ATOM 2153 N N . GLY A 1 296 ? 5.003 -15.468 -17.683 1.00 81.62 296 GLY A N 1
ATOM 2154 C CA . GLY A 1 296 ? 4.590 -14.955 -18.987 1.00 81.62 296 GLY A CA 1
ATOM 2155 C C . GLY A 1 296 ? 5.599 -13.967 -19.574 1.00 81.62 296 GLY A C 1
ATOM 2156 O O . GLY A 1 296 ? 5.924 -14.074 -20.752 1.00 81.62 296 GLY A O 1
ATOM 2157 N N . ILE A 1 297 ? 6.136 -13.054 -18.758 1.00 76.44 297 ILE A N 1
ATOM 2158 C CA . ILE A 1 297 ? 7.158 -12.084 -19.185 1.00 76.44 297 ILE A CA 1
ATOM 2159 C C . ILE A 1 297 ? 8.426 -12.783 -19.668 1.00 76.44 297 ILE A C 1
ATOM 2161 O O . ILE A 1 297 ? 8.913 -12.437 -20.741 1.00 76.44 297 ILE A O 1
ATOM 2165 N N . ASP A 1 298 ? 8.923 -13.783 -18.939 1.00 73.12 298 ASP A N 1
ATOM 2166 C CA . ASP A 1 298 ? 10.113 -14.536 -19.359 1.00 73.12 298 ASP A CA 1
ATOM 2167 C C . ASP A 1 298 ? 9.926 -15.166 -20.741 1.00 73.12 298 ASP A C 1
ATOM 2169 O O . ASP A 1 298 ? 10.789 -15.049 -21.607 1.00 73.12 298 ASP A O 1
ATOM 2173 N N . SER A 1 299 ? 8.749 -15.751 -20.976 1.00 74.94 299 SER A N 1
ATOM 2174 C CA . SER A 1 299 ? 8.410 -16.377 -22.260 1.00 74.94 299 SER A CA 1
ATOM 2175 C C . SER A 1 299 ? 8.332 -15.363 -23.415 1.00 74.94 299 SER A C 1
ATOM 2177 O O . SER A 1 299 ? 8.488 -15.728 -24.578 1.00 74.94 299 SER A O 1
ATOM 2179 N N . ILE A 1 300 ? 8.050 -14.090 -23.115 1.00 74.31 300 ILE A N 1
ATOM 2180 C CA . ILE A 1 300 ? 8.005 -12.995 -24.098 1.00 74.31 300 ILE A CA 1
ATOM 2181 C C . ILE A 1 300 ? 9.412 -12.439 -24.349 1.00 74.31 300 ILE A C 1
ATOM 2183 O O . ILE A 1 300 ? 9.755 -12.132 -25.490 1.00 74.31 300 ILE A O 1
ATOM 2187 N N . ALA A 1 301 ? 10.244 -12.344 -23.309 1.00 66.69 301 ALA A N 1
ATOM 2188 C CA . ALA A 1 301 ? 11.607 -11.831 -23.411 1.00 66.69 301 ALA A CA 1
ATOM 2189 C C . ALA A 1 301 ? 12.479 -12.654 -24.380 1.00 66.69 301 ALA A C 1
ATOM 2191 O O . ALA A 1 301 ? 13.338 -12.089 -25.054 1.00 66.69 301 ALA A O 1
ATOM 2192 N N . GLU A 1 302 ? 12.225 -13.961 -24.509 1.00 69.19 302 GLU A N 1
ATOM 2193 C CA . GLU A 1 302 ? 12.939 -14.851 -25.439 1.00 69.19 302 GLU A CA 1
ATOM 2194 C C . GLU A 1 302 ? 12.758 -14.479 -26.920 1.00 69.19 302 GLU A C 1
ATOM 2196 O O . GLU A 1 302 ? 13.681 -14.656 -27.715 1.00 69.19 302 GLU A O 1
ATOM 2201 N N . ILE A 1 303 ? 11.595 -13.940 -27.299 1.00 72.44 303 ILE A N 1
ATOM 2202 C CA . ILE A 1 303 ? 11.287 -13.551 -28.687 1.00 72.44 303 ILE A CA 1
ATOM 2203 C C . ILE A 1 303 ? 11.461 -12.050 -28.945 1.00 72.44 303 ILE A C 1
ATOM 2205 O O . ILE A 1 303 ? 11.281 -11.587 -30.069 1.00 72.44 303 ILE A O 1
ATOM 2209 N N . TRP A 1 304 ? 11.821 -11.275 -27.919 1.00 68.69 304 TRP A N 1
ATOM 2210 C CA . TRP A 1 304 ? 11.912 -9.815 -27.987 1.00 68.69 304 TRP A CA 1
ATOM 2211 C C . TRP A 1 304 ? 12.829 -9.338 -29.119 1.00 68.69 304 TRP A C 1
ATOM 2213 O O . TRP A 1 304 ? 12.435 -8.510 -29.936 1.00 68.69 304 TRP A O 1
ATOM 2223 N N . TRP A 1 305 ? 14.036 -9.896 -29.201 1.00 60.50 305 TRP A N 1
ATOM 2224 C CA . TRP A 1 305 ? 15.045 -9.469 -30.175 1.00 60.50 305 TRP A CA 1
ATOM 2225 C C . TRP A 1 305 ? 14.748 -9.908 -31.606 1.00 60.50 305 TRP A C 1
ATOM 2227 O O . TRP A 1 305 ? 15.330 -9.375 -32.547 1.00 60.50 305 TRP A O 1
ATOM 2237 N N . THR A 1 306 ? 13.882 -10.903 -31.773 1.00 72.00 306 THR A N 1
ATOM 2238 C CA . THR A 1 306 ? 13.619 -11.539 -33.064 1.00 72.00 306 THR A CA 1
ATOM 2239 C C . THR A 1 306 ? 12.265 -11.138 -33.641 1.00 72.00 306 THR A C 1
ATOM 2241 O O . THR A 1 306 ? 12.103 -11.145 -34.861 1.00 72.00 306 THR A O 1
ATOM 2244 N N . SER A 1 307 ? 11.283 -10.788 -32.806 1.00 75.19 307 SER A N 1
ATOM 2245 C CA . SER A 1 307 ? 9.904 -10.490 -33.219 1.00 75.19 307 SER A CA 1
ATOM 2246 C C . SER A 1 307 ? 9.221 -9.521 -32.236 1.00 75.19 307 SER A C 1
ATOM 2248 O O . SER A 1 307 ? 8.352 -9.924 -31.461 1.00 75.19 307 SER A O 1
ATOM 2250 N N . PRO A 1 308 ? 9.594 -8.228 -32.250 1.00 67.50 308 PRO A N 1
ATOM 2251 C CA . PRO A 1 308 ? 9.129 -7.250 -31.263 1.00 67.50 308 PRO A CA 1
ATOM 2252 C C . PRO A 1 308 ? 7.625 -6.951 -31.331 1.00 67.50 308 PRO A C 1
ATOM 2254 O O . PRO A 1 308 ? 7.003 -6.781 -30.285 1.00 67.50 308 PRO A O 1
ATOM 2257 N N . ASP A 1 309 ? 7.018 -6.962 -32.521 1.00 73.31 309 ASP A N 1
ATOM 2258 C CA . ASP A 1 309 ? 5.564 -6.786 -32.667 1.00 73.31 309 ASP A CA 1
ATOM 2259 C C . ASP A 1 309 ? 4.785 -7.966 -32.063 1.00 73.31 309 ASP A C 1
ATOM 2261 O O . ASP A 1 309 ? 3.770 -7.785 -31.391 1.00 73.31 309 ASP A O 1
ATOM 2265 N N . GLU A 1 310 ? 5.293 -9.191 -32.238 1.00 78.88 310 GLU A N 1
ATOM 2266 C CA . GLU A 1 310 ? 4.709 -10.387 -31.628 1.00 78.88 310 GLU A CA 1
ATOM 2267 C C . GLU A 1 310 ? 4.899 -10.389 -30.103 1.00 78.88 310 GLU A C 1
ATOM 2269 O O . GLU A 1 310 ? 3.999 -10.795 -29.360 1.00 78.88 310 GLU A O 1
ATOM 2274 N N . ALA A 1 311 ? 6.054 -9.915 -29.625 1.00 73.31 311 ALA A N 1
ATOM 2275 C CA . ALA A 1 311 ? 6.326 -9.747 -28.204 1.00 73.31 311 ALA A CA 1
ATOM 2276 C C . ALA A 1 311 ? 5.333 -8.767 -27.557 1.00 73.31 311 ALA A C 1
ATOM 2278 O O . ALA A 1 311 ? 4.771 -9.083 -26.505 1.00 73.31 311 ALA A O 1
ATOM 2279 N N . ASP A 1 312 ? 5.047 -7.635 -28.210 1.00 69.38 312 ASP A N 1
ATOM 2280 C CA . ASP A 1 312 ? 4.034 -6.680 -27.750 1.00 69.38 312 ASP A CA 1
ATOM 2281 C C . ASP A 1 312 ? 2.621 -7.285 -27.761 1.00 69.38 312 ASP A C 1
ATOM 2283 O O . ASP A 1 312 ? 1.913 -7.211 -26.758 1.00 69.38 312 ASP A O 1
ATOM 2287 N N . GLU A 1 313 ? 2.217 -7.980 -28.831 1.00 76.25 313 GLU A N 1
ATOM 2288 C CA . GLU A 1 313 ? 0.896 -8.622 -28.894 1.00 76.25 313 GLU A CA 1
ATOM 2289 C C . GLU A 1 313 ? 0.722 -9.681 -27.787 1.00 76.25 313 GLU A C 1
ATOM 2291 O O . GLU A 1 313 ? -0.334 -9.794 -27.150 1.00 76.25 313 GLU A O 1
ATOM 2296 N N . ARG A 1 314 ? 1.763 -10.479 -27.518 1.00 78.56 314 ARG A N 1
ATOM 2297 C CA . ARG A 1 314 ? 1.766 -11.443 -26.407 1.00 78.56 314 ARG A CA 1
ATOM 2298 C C . ARG A 1 314 ? 1.747 -10.744 -25.047 1.00 78.56 314 ARG A C 1
ATOM 2300 O O . ARG A 1 314 ? 1.054 -11.230 -24.154 1.00 78.56 314 ARG A O 1
ATOM 2307 N N . HIS A 1 315 ? 2.428 -9.610 -24.891 1.00 74.62 315 HIS A N 1
ATOM 2308 C CA . HIS A 1 315 ? 2.400 -8.816 -23.659 1.00 74.62 315 HIS A CA 1
ATOM 2309 C C . HIS A 1 315 ? 1.023 -8.200 -23.402 1.00 74.62 315 HIS A C 1
ATOM 2311 O O . HIS A 1 315 ? 0.478 -8.353 -22.309 1.00 74.62 315 HIS A O 1
ATOM 2317 N N . ALA A 1 316 ? 0.394 -7.617 -24.423 1.00 70.81 316 ALA A N 1
ATOM 2318 C CA . ALA A 1 316 ? -0.968 -7.100 -24.340 1.00 70.81 316 ALA A CA 1
ATOM 2319 C C . ALA A 1 316 ? -1.966 -8.201 -23.936 1.00 70.81 316 ALA A C 1
ATOM 2321 O O . ALA A 1 316 ? -2.806 -7.993 -23.057 1.00 70.81 316 ALA A O 1
ATOM 2322 N N . ARG A 1 317 ? -1.834 -9.410 -24.506 1.00 75.31 317 ARG A N 1
ATOM 2323 C CA . ARG A 1 317 ? -2.633 -10.584 -24.108 1.00 75.31 317 ARG A CA 1
ATOM 2324 C C . ARG A 1 317 ? -2.356 -11.040 -22.679 1.00 75.31 317 ARG A C 1
ATOM 2326 O O . ARG A 1 317 ? -3.305 -11.397 -21.986 1.00 75.31 317 ARG A O 1
ATOM 2333 N N . LEU A 1 318 ? -1.097 -11.031 -22.235 1.00 72.44 318 LEU A N 1
ATOM 2334 C CA . LEU A 1 318 ? -0.733 -11.329 -20.849 1.00 72.44 318 LEU A CA 1
ATOM 2335 C C . LEU A 1 318 ? -1.390 -10.325 -19.899 1.00 72.44 318 LEU A C 1
ATOM 2337 O O . LEU A 1 318 ? -2.002 -10.721 -18.918 1.00 72.44 318 LEU A O 1
ATOM 2341 N N . TYR A 1 319 ? -1.331 -9.030 -20.207 1.00 64.62 319 TYR A N 1
ATOM 2342 C CA . TYR A 1 319 ? -1.945 -8.018 -19.355 1.00 64.62 319 TYR A CA 1
ATOM 2343 C C . TYR A 1 319 ? -3.465 -8.210 -19.257 1.00 64.62 319 TYR A C 1
ATOM 2345 O O . TYR A 1 319 ? -4.011 -8.148 -18.161 1.00 64.62 319 TYR A O 1
ATOM 2353 N N . LEU A 1 320 ? -4.139 -8.525 -20.370 1.00 62.19 320 LEU A N 1
ATOM 2354 C CA . LEU A 1 320 ? -5.581 -8.800 -20.402 1.00 62.19 320 LEU A CA 1
ATOM 2355 C C . LEU A 1 320 ? -5.975 -10.117 -19.711 1.00 62.19 320 LEU A C 1
ATOM 2357 O O . LEU A 1 320 ? -7.055 -10.189 -19.129 1.00 62.19 320 LEU A O 1
ATOM 2361 N N . SER A 1 321 ? -5.126 -11.149 -19.750 1.00 57.41 321 SER A N 1
ATOM 2362 C CA . SER A 1 321 ? -5.390 -12.453 -19.114 1.00 57.41 321 SER A CA 1
ATOM 2363 C C . SER A 1 321 ? -5.143 -12.457 -17.606 1.00 57.41 321 SER A C 1
ATOM 2365 O O . SER A 1 321 ? -5.632 -13.334 -16.894 1.00 57.41 321 SER A O 1
ATOM 2367 N N . VAL A 1 322 ? -4.401 -11.462 -17.123 1.00 59.62 322 VAL A N 1
ATOM 2368 C CA . VAL A 1 322 ? -4.014 -11.293 -15.724 1.00 59.62 322 VAL A CA 1
ATOM 2369 C C . VAL A 1 322 ? -4.991 -10.367 -14.981 1.00 59.62 322 VAL A C 1
ATOM 2371 O O . VAL A 1 322 ? -4.897 -10.285 -13.766 1.00 59.62 322 VAL A O 1
ATOM 2374 N N . ILE A 1 323 ? -5.976 -9.738 -15.651 1.00 54.34 323 ILE A N 1
ATOM 2375 C CA . ILE A 1 323 ? -7.081 -8.994 -15.007 1.00 54.34 323 ILE A CA 1
ATOM 2376 C C . ILE A 1 323 ? -8.054 -9.996 -14.358 1.00 54.34 323 ILE A C 1
ATOM 2378 O O . ILE A 1 323 ? -8.850 -10.608 -15.074 1.00 54.34 323 ILE A O 1
ATOM 2382 N N . PRO A 1 324 ? -8.071 -10.181 -13.023 1.00 43.34 324 PRO A N 1
ATOM 2383 C CA . PRO A 1 324 ? -9.130 -10.948 -12.405 1.00 43.34 324 PRO A CA 1
ATOM 2384 C C . PRO A 1 324 ? -10.427 -10.137 -12.462 1.00 43.34 324 PRO A C 1
ATOM 2386 O O . PRO A 1 324 ? -10.434 -8.905 -12.374 1.00 43.34 324 PRO A O 1
ATOM 2389 N N . ALA A 1 325 ? -11.552 -10.846 -12.541 1.00 36.38 325 ALA A N 1
ATOM 2390 C CA . ALA A 1 325 ? -12.832 -10.278 -12.156 1.00 36.38 325 ALA A CA 1
ATOM 2391 C C . ALA A 1 325 ? -12.700 -9.749 -10.721 1.00 36.38 325 ALA A C 1
ATOM 2393 O O . ALA A 1 325 ? -12.291 -10.481 -9.820 1.00 36.38 325 ALA A O 1
ATOM 2394 N N . ALA A 1 326 ? -12.989 -8.463 -10.526 1.00 37.56 326 ALA A N 1
ATOM 2395 C CA . ALA A 1 326 ? -12.873 -7.806 -9.236 1.00 37.56 326 ALA A CA 1
ATOM 2396 C C . ALA A 1 326 ? -13.777 -8.494 -8.199 1.00 37.56 326 ALA A C 1
ATOM 2398 O O . ALA A 1 326 ? -14.976 -8.224 -8.135 1.00 37.56 326 ALA A O 1
ATOM 2399 N N . GLU A 1 327 ? -13.209 -9.351 -7.350 1.00 34.00 327 GLU A N 1
ATOM 2400 C CA . GLU A 1 327 ? -13.866 -9.715 -6.101 1.00 34.00 327 GLU A CA 1
ATOM 2401 C C . GLU A 1 327 ? -13.620 -8.607 -5.081 1.00 34.00 327 GLU A C 1
ATOM 2403 O O . GLU A 1 327 ? -12.538 -8.411 -4.525 1.00 34.00 327 GLU A O 1
ATOM 2408 N N . VAL A 1 328 ? -14.677 -7.829 -4.882 1.00 41.88 328 VAL A N 1
ATOM 2409 C CA . VAL A 1 328 ? -14.749 -6.739 -3.924 1.00 41.88 328 VAL A CA 1
ATOM 2410 C C . VAL A 1 328 ? -14.929 -7.327 -2.532 1.00 41.88 328 VAL A C 1
ATOM 2412 O O . VAL A 1 328 ? -15.995 -7.855 -2.245 1.00 41.88 328 VAL A O 1
ATOM 2415 N N . TRP A 1 329 ? -13.953 -7.182 -1.635 1.00 35.97 329 TRP A N 1
ATOM 2416 C CA . TRP A 1 329 ? -14.179 -7.330 -0.189 1.00 35.97 329 TRP A CA 1
ATOM 2417 C C . TRP A 1 329 ? -13.072 -6.596 0.602 1.00 35.97 329 TRP A C 1
ATOM 2419 O O . TRP A 1 329 ? -11.962 -6.485 0.096 1.00 35.97 329 TRP A O 1
ATOM 2429 N N . PRO A 1 330 ? -13.365 -6.013 1.782 1.00 49.75 330 PRO A N 1
ATOM 2430 C CA . PRO A 1 330 ? -13.136 -4.594 2.090 1.00 49.75 330 PRO A CA 1
ATOM 2431 C C . PRO A 1 330 ? -11.699 -4.209 2.511 1.00 49.75 330 PRO A C 1
ATOM 2433 O O . PRO A 1 330 ? -10.789 -5.028 2.445 1.00 49.75 330 PRO A O 1
ATOM 2436 N N . TRP A 1 331 ? -11.547 -2.955 2.986 1.00 54.94 331 TRP A N 1
ATOM 2437 C CA . TRP A 1 331 ? -10.339 -2.115 3.188 1.00 54.94 331 TRP A CA 1
ATOM 2438 C C . TRP A 1 331 ? -9.982 -1.166 2.025 1.00 54.94 331 TRP A C 1
ATOM 2440 O O . TRP A 1 331 ? -8.885 -0.626 1.945 1.00 54.94 331 TRP A O 1
ATOM 2450 N N . ASN A 1 332 ? -11.012 -0.869 1.225 1.00 48.81 332 ASN A N 1
ATOM 2451 C CA . ASN A 1 332 ? -11.232 0.311 0.373 1.00 48.81 332 ASN A CA 1
ATOM 2452 C C . ASN A 1 332 ? -10.417 0.485 -0.919 1.00 48.81 332 ASN A C 1
ATOM 2454 O O . ASN A 1 332 ? -10.591 1.505 -1.583 1.00 48.81 332 ASN A O 1
ATOM 2458 N N . SER A 1 333 ? -9.711 -0.548 -1.372 1.00 51.12 333 SER A N 1
ATOM 2459 C CA . SER A 1 333 ? -9.328 -0.692 -2.784 1.00 51.12 333 SER A CA 1
ATOM 2460 C C . SER A 1 333 ? -9.673 -2.100 -3.260 1.00 51.12 333 SER A C 1
ATOM 2462 O O . SER A 1 333 ? -9.495 -3.063 -2.514 1.00 51.12 333 SER A O 1
ATOM 2464 N N . ALA A 1 334 ? -10.193 -2.231 -4.484 1.00 50.84 334 ALA A N 1
ATOM 2465 C CA . ALA A 1 334 ? -10.242 -3.537 -5.133 1.00 50.84 334 ALA A CA 1
ATOM 2466 C C . ALA A 1 334 ? -8.790 -4.019 -5.296 1.00 50.84 334 ALA A C 1
ATOM 2468 O O . ALA A 1 334 ? -7.952 -3.200 -5.689 1.00 50.84 334 ALA A O 1
ATOM 2469 N N . PRO A 1 335 ? -8.463 -5.279 -4.957 1.00 55.88 335 PRO A N 1
ATOM 2470 C CA . PRO A 1 335 ? -7.122 -5.788 -5.195 1.00 55.88 335 PRO A CA 1
ATOM 2471 C C . PRO A 1 335 ? -6.782 -5.594 -6.673 1.00 55.88 335 PRO A C 1
ATOM 2473 O O . PRO A 1 335 ? -7.596 -5.886 -7.554 1.00 55.88 335 PRO A O 1
ATOM 2476 N N . GLY A 1 336 ? -5.599 -5.040 -6.930 1.00 58.75 336 GLY A N 1
ATOM 2477 C CA . GLY A 1 336 ? -5.055 -5.025 -8.278 1.00 58.75 336 GLY A CA 1
ATOM 2478 C C . GLY A 1 336 ? -4.824 -6.464 -8.754 1.00 58.75 336 GLY A C 1
ATOM 2479 O O . GLY A 1 336 ? -4.643 -7.358 -7.923 1.00 58.75 336 GLY A O 1
ATOM 2480 N N . PRO A 1 337 ? -4.813 -6.708 -10.074 1.00 69.69 337 PRO A N 1
ATOM 2481 C CA . PRO A 1 337 ? -4.473 -8.018 -10.633 1.00 69.69 337 PRO A CA 1
ATOM 2482 C C . PRO A 1 337 ? -3.127 -8.548 -10.132 1.00 69.69 337 PRO A C 1
ATOM 2484 O O . PRO A 1 337 ? -2.951 -9.747 -9.935 1.00 69.69 337 PRO A O 1
ATOM 2487 N N . LEU A 1 338 ? -2.187 -7.630 -9.924 1.00 82.25 338 LEU A N 1
ATOM 2488 C CA . LEU A 1 338 ? -0.817 -7.891 -9.529 1.00 82.25 338 LEU A CA 1
ATOM 2489 C C . LEU A 1 338 ? -0.473 -7.078 -8.292 1.00 82.25 338 LEU A C 1
ATOM 2491 O O . LEU A 1 338 ? -1.017 -5.993 -8.065 1.00 82.25 338 LEU A O 1
ATOM 2495 N N . SER A 1 339 ? 0.467 -7.588 -7.504 1.00 86.56 339 SER A N 1
ATOM 2496 C CA . SER A 1 339 ? 1.063 -6.781 -6.449 1.00 86.56 339 SER A CA 1
ATOM 2497 C C . SER A 1 339 ? 1.862 -5.605 -7.043 1.00 86.56 339 SER A C 1
ATOM 2499 O O . SER A 1 339 ? 2.436 -5.747 -8.127 1.00 86.56 339 SER A O 1
ATOM 2501 N N . PRO A 1 340 ? 1.927 -4.435 -6.371 1.00 87.31 340 PRO A N 1
ATOM 2502 C CA . PRO A 1 340 ? 2.463 -3.211 -6.978 1.00 87.31 340 PRO A CA 1
ATOM 2503 C C . PRO A 1 340 ? 3.887 -3.330 -7.520 1.00 87.31 340 PRO A C 1
ATOM 2505 O O . PRO A 1 340 ? 4.174 -2.805 -8.593 1.00 87.31 340 PRO A O 1
ATOM 2508 N N . LEU A 1 341 ? 4.775 -4.044 -6.822 1.00 87.75 341 LEU A N 1
ATOM 2509 C CA . LEU A 1 341 ? 6.142 -4.276 -7.290 1.00 87.75 341 LEU A CA 1
ATOM 2510 C C . LEU A 1 341 ? 6.182 -5.120 -8.575 1.00 87.75 341 LEU A C 1
ATOM 2512 O O . LEU A 1 341 ? 6.969 -4.842 -9.480 1.00 87.75 341 LEU A O 1
ATOM 2516 N N . ILE A 1 342 ? 5.325 -6.137 -8.673 1.00 87.19 342 ILE A N 1
ATOM 2517 C CA . ILE A 1 342 ? 5.253 -7.002 -9.854 1.00 87.19 342 ILE A CA 1
ATOM 2518 C C . ILE A 1 342 ? 4.598 -6.261 -11.016 1.00 87.19 342 ILE A C 1
ATOM 2520 O O . ILE A 1 342 ? 5.118 -6.307 -12.129 1.00 87.19 342 ILE A O 1
ATOM 2524 N N . GLU A 1 343 ? 3.524 -5.506 -10.765 1.00 85.94 343 GLU A N 1
ATOM 2525 C CA . GLU A 1 343 ? 2.919 -4.639 -11.779 1.00 85.94 343 GLU A CA 1
ATOM 2526 C C . GLU A 1 343 ? 3.943 -3.629 -12.314 1.00 85.94 343 GLU A C 1
ATOM 2528 O O . GLU A 1 343 ? 4.071 -3.475 -13.527 1.00 85.94 343 GLU A O 1
ATOM 2533 N N . ALA A 1 344 ? 4.732 -3.003 -11.434 1.00 84.19 344 ALA A N 1
ATOM 2534 C CA . ALA A 1 344 ? 5.790 -2.075 -11.825 1.00 84.19 344 ALA A CA 1
ATOM 2535 C C . ALA A 1 344 ? 6.793 -2.734 -12.789 1.00 84.19 344 ALA A C 1
ATOM 2537 O O . ALA A 1 344 ? 7.139 -2.164 -13.826 1.00 84.19 344 ALA A O 1
ATOM 2538 N N . HIS A 1 345 ? 7.216 -3.968 -12.494 1.00 83.06 345 HIS A N 1
ATOM 2539 C CA . HIS A 1 345 ? 8.083 -4.737 -13.385 1.00 83.06 345 HIS A CA 1
ATOM 2540 C C . HIS A 1 345 ? 7.440 -4.990 -14.751 1.00 83.06 345 HIS A C 1
ATOM 2542 O O . HIS A 1 345 ? 8.052 -4.707 -15.782 1.00 83.06 345 HIS A O 1
ATOM 2548 N N . VAL A 1 346 ? 6.190 -5.455 -14.762 1.00 81.62 346 VAL A N 1
ATOM 2549 C CA . VAL A 1 346 ? 5.440 -5.743 -15.993 1.00 81.62 346 VAL A CA 1
ATOM 2550 C C . VAL A 1 346 ? 5.312 -4.497 -16.867 1.00 81.62 346 VAL A C 1
ATOM 2552 O O . VAL A 1 346 ? 5.558 -4.571 -18.071 1.00 81.62 346 VAL A O 1
ATOM 2555 N N . ARG A 1 347 ? 4.966 -3.349 -16.269 1.00 81.62 347 ARG A N 1
ATOM 2556 C CA . ARG A 1 347 ? 4.834 -2.064 -16.972 1.00 81.62 347 ARG A CA 1
ATOM 2557 C C . ARG A 1 347 ? 6.173 -1.542 -17.487 1.00 81.62 347 ARG A C 1
ATOM 2559 O O . ARG A 1 347 ? 6.230 -1.016 -18.595 1.00 81.62 347 ARG A O 1
ATOM 2566 N N . GLY A 1 348 ? 7.251 -1.727 -16.724 1.00 78.88 348 GLY A N 1
ATOM 2567 C CA . GLY A 1 348 ? 8.606 -1.388 -17.162 1.00 78.88 348 GLY A CA 1
ATOM 2568 C C . GLY A 1 348 ? 9.037 -2.175 -18.402 1.00 78.88 348 GLY A C 1
ATOM 2569 O O . GLY A 1 348 ? 9.554 -1.586 -19.349 1.00 78.88 348 GLY A O 1
ATOM 2570 N N . GLN A 1 349 ? 8.766 -3.484 -18.431 1.00 78.06 349 GLN A N 1
ATOM 2571 C CA . GLN A 1 349 ? 9.032 -4.327 -19.604 1.00 78.06 349 GLN A CA 1
ATOM 2572 C C . GLN A 1 349 ? 8.159 -3.929 -20.798 1.00 78.06 349 GLN A C 1
ATOM 2574 O O . GLN A 1 349 ? 8.675 -3.765 -21.899 1.00 78.06 349 GLN A O 1
ATOM 2579 N N . GLN A 1 350 ? 6.864 -3.677 -20.570 1.00 79.12 350 GLN A N 1
ATOM 2580 C CA . GLN A 1 350 ? 5.938 -3.212 -21.609 1.00 79.12 350 GLN A CA 1
ATOM 2581 C C . GLN A 1 350 ? 6.452 -1.960 -22.321 1.00 79.12 350 GL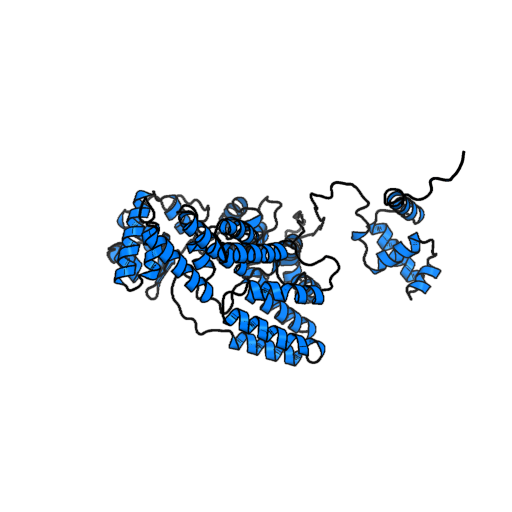N A C 1
ATOM 2583 O O . GLN A 1 350 ? 6.499 -1.904 -23.547 1.00 79.12 350 GLN A O 1
ATOM 2588 N N . ALA A 1 351 ? 6.867 -0.958 -21.546 1.00 77.62 351 ALA A N 1
ATOM 2589 C CA . ALA A 1 351 ? 7.422 0.269 -22.094 1.00 77.62 351 ALA A CA 1
ATOM 2590 C C . ALA A 1 351 ? 8.710 0.009 -22.890 1.00 77.62 351 ALA A C 1
ATOM 2592 O O . ALA A 1 351 ? 8.905 0.607 -23.945 1.00 77.62 351 ALA A O 1
ATOM 2593 N N . GLY A 1 352 ? 9.561 -0.911 -22.422 1.00 75.31 352 GLY A N 1
ATOM 2594 C CA . GLY A 1 352 ? 10.749 -1.357 -23.151 1.00 75.31 352 GLY A CA 1
ATOM 2595 C C . GLY A 1 352 ? 10.420 -1.976 -24.515 1.00 75.31 352 GLY A C 1
ATOM 2596 O O . GLY A 1 352 ? 11.055 -1.617 -25.508 1.00 75.31 352 GLY A O 1
ATOM 2597 N N . PHE A 1 353 ? 9.403 -2.843 -24.587 1.00 74.44 353 PHE A N 1
ATOM 2598 C CA . PHE A 1 353 ? 8.940 -3.439 -25.847 1.00 74.44 353 PHE A CA 1
ATOM 2599 C C . PHE A 1 353 ? 8.415 -2.378 -26.818 1.00 74.44 353 PHE A C 1
ATOM 2601 O O . PHE A 1 353 ? 8.845 -2.332 -27.970 1.00 74.44 353 PHE A O 1
ATOM 2608 N N . LEU A 1 354 ? 7.557 -1.475 -26.337 1.00 76.75 354 LEU A N 1
ATOM 2609 C CA . LEU A 1 354 ? 6.989 -0.393 -27.144 1.00 76.75 354 LEU A CA 1
ATOM 2610 C C . LEU A 1 354 ? 8.071 0.539 -27.705 1.00 76.75 354 LEU A C 1
ATOM 2612 O O . LEU A 1 354 ? 8.017 0.907 -28.876 1.00 76.75 354 LEU A O 1
ATOM 2616 N N . LEU A 1 355 ? 9.086 0.884 -26.908 1.00 76.06 355 LEU A N 1
ATOM 2617 C CA . LEU A 1 355 ? 10.214 1.695 -27.376 1.00 76.06 355 LEU A CA 1
ATOM 2618 C C . LEU A 1 355 ? 11.033 0.986 -28.449 1.00 76.06 355 LEU A C 1
ATOM 2620 O O . LEU A 1 355 ? 11.403 1.605 -29.443 1.00 76.06 355 LEU A O 1
ATOM 2624 N N . HIS A 1 356 ? 11.291 -0.309 -28.272 1.00 74.06 356 HIS A N 1
ATOM 2625 C CA . HIS A 1 356 ? 12.013 -1.092 -29.269 1.00 74.06 356 HIS A CA 1
ATOM 2626 C C . HIS A 1 356 ? 11.243 -1.189 -30.596 1.00 74.06 356 HIS A C 1
ATOM 2628 O O . HIS A 1 356 ? 11.853 -1.164 -31.660 1.00 74.06 356 HIS A O 1
ATOM 2634 N N . ALA A 1 357 ? 9.910 -1.224 -30.540 1.00 76.88 357 ALA A N 1
ATOM 2635 C CA . ALA A 1 357 ? 9.031 -1.180 -31.708 1.00 76.88 357 ALA A CA 1
ATOM 2636 C C . ALA A 1 357 ? 8.838 0.238 -32.299 1.00 76.88 357 ALA A C 1
ATOM 2638 O O . ALA A 1 357 ? 8.027 0.422 -33.205 1.00 76.88 357 ALA A O 1
ATOM 2639 N N . GLY A 1 358 ? 9.531 1.265 -31.789 1.00 77.62 358 GLY A N 1
ATOM 2640 C CA . GLY A 1 358 ? 9.394 2.651 -32.259 1.00 77.62 358 GLY A CA 1
ATOM 2641 C C . GLY A 1 358 ? 8.083 3.341 -31.850 1.00 77.62 358 GLY A C 1
ATOM 2642 O O . GLY A 1 358 ? 7.727 4.377 -32.407 1.00 77.62 358 GLY A O 1
ATOM 2643 N N . ARG A 1 359 ? 7.350 2.795 -30.872 1.00 80.25 359 ARG A N 1
ATOM 2644 C CA . ARG A 1 359 ? 6.043 3.286 -30.389 1.00 80.25 359 ARG A CA 1
ATOM 2645 C C . ARG A 1 359 ? 6.188 4.125 -29.118 1.00 80.25 359 ARG A C 1
ATOM 2647 O O . ARG A 1 359 ? 5.585 3.853 -28.078 1.00 80.25 359 ARG A O 1
ATOM 2654 N N . ALA A 1 360 ? 6.994 5.178 -29.208 1.00 80.31 360 ALA A N 1
ATOM 2655 C CA . ALA A 1 360 ? 7.360 6.031 -28.079 1.00 80.31 360 ALA A CA 1
ATOM 2656 C C . ALA A 1 360 ? 6.163 6.685 -27.361 1.00 80.31 360 ALA A C 1
ATOM 2658 O O . ALA A 1 360 ? 6.116 6.702 -26.132 1.00 80.31 360 ALA A O 1
ATOM 2659 N N . ALA A 1 361 ? 5.152 7.164 -28.092 1.00 79.69 361 ALA A N 1
ATOM 2660 C CA . ALA A 1 361 ? 3.969 7.792 -27.490 1.00 79.69 361 ALA A CA 1
ATOM 2661 C C . ALA A 1 361 ? 3.159 6.831 -26.591 1.00 79.69 361 ALA A C 1
ATOM 2663 O O . ALA A 1 361 ? 2.621 7.222 -25.550 1.00 79.69 361 ALA A O 1
ATOM 2664 N N . GLU A 1 362 ? 3.094 5.553 -26.962 1.00 81.12 362 GLU A N 1
ATOM 2665 C CA . GLU A 1 362 ? 2.409 4.530 -26.170 1.00 81.12 362 GLU A CA 1
ATOM 2666 C C . GLU A 1 362 ? 3.241 4.134 -24.950 1.00 81.12 362 GLU A C 1
ATOM 2668 O O . GLU A 1 362 ? 2.708 4.050 -23.842 1.00 81.12 362 GLU A O 1
ATOM 2673 N N . ALA A 1 363 ? 4.560 3.995 -25.121 1.00 78.44 363 ALA A N 1
ATOM 2674 C CA . ALA A 1 363 ? 5.484 3.778 -24.011 1.00 78.44 363 ALA A CA 1
ATOM 2675 C C . ALA A 1 363 ? 5.408 4.915 -22.977 1.00 78.44 363 ALA A C 1
ATOM 2677 O O . ALA A 1 363 ? 5.356 4.662 -21.773 1.00 78.44 363 ALA A O 1
ATOM 2678 N N . ALA A 1 364 ? 5.331 6.164 -23.444 1.00 78.38 364 ALA A N 1
ATOM 2679 C CA . ALA A 1 364 ? 5.138 7.350 -22.618 1.00 78.38 364 ALA A CA 1
ATOM 2680 C C . ALA A 1 364 ? 3.830 7.283 -21.811 1.00 78.38 364 ALA A C 1
ATOM 2682 O O . ALA A 1 364 ? 3.825 7.588 -20.619 1.00 78.38 364 ALA A O 1
ATOM 2683 N N . THR A 1 365 ? 2.736 6.826 -22.423 1.00 80.50 365 THR A N 1
ATOM 2684 C CA . THR A 1 365 ? 1.445 6.648 -21.736 1.00 80.50 365 THR A CA 1
ATOM 2685 C C . THR A 1 365 ? 1.537 5.585 -20.638 1.00 80.50 365 THR A C 1
ATOM 2687 O O . THR A 1 365 ? 1.122 5.831 -19.504 1.00 80.50 365 THR A O 1
ATOM 2690 N N . VAL A 1 366 ? 2.134 4.427 -20.946 1.00 80.12 366 VAL A N 1
ATOM 2691 C CA . VAL A 1 366 ? 2.330 3.331 -19.981 1.00 80.12 366 VAL A CA 1
ATOM 2692 C C . VAL A 1 366 ? 3.190 3.781 -18.800 1.00 80.12 366 VAL A C 1
ATOM 2694 O O . VAL A 1 366 ? 2.821 3.558 -17.647 1.00 80.12 366 VAL A O 1
ATOM 2697 N N . LEU A 1 367 ? 4.322 4.437 -19.067 1.00 77.56 367 LEU A N 1
ATOM 2698 C CA . LEU A 1 367 ? 5.216 4.924 -18.016 1.00 77.56 367 LEU A CA 1
ATOM 2699 C C . LEU A 1 367 ? 4.591 6.058 -17.205 1.00 77.56 367 LEU A C 1
ATOM 2701 O O . LEU A 1 367 ? 4.760 6.075 -15.990 1.00 77.56 367 LEU A O 1
ATOM 2705 N N . GLY A 1 368 ? 3.863 6.975 -17.843 1.00 75.94 368 GLY A N 1
ATOM 2706 C CA . GLY A 1 368 ? 3.180 8.077 -17.169 1.00 75.94 368 GLY A CA 1
ATOM 2707 C C . GLY A 1 368 ? 2.190 7.590 -16.109 1.00 75.94 368 GLY A C 1
ATOM 2708 O O . GLY A 1 368 ? 2.231 8.083 -14.984 1.00 75.94 368 GLY A O 1
ATOM 2709 N N . ASP A 1 369 ? 1.357 6.592 -16.434 1.00 80.81 369 ASP A N 1
ATOM 2710 C CA . ASP A 1 369 ? 0.444 5.958 -15.467 1.00 80.81 369 ASP A CA 1
ATOM 2711 C C . ASP A 1 369 ? 1.202 5.176 -14.385 1.00 80.81 369 ASP A C 1
ATOM 2713 O O . ASP A 1 369 ? 0.954 5.340 -13.188 1.00 80.81 369 ASP A O 1
ATOM 2717 N N . ALA A 1 370 ? 2.167 4.348 -14.795 1.00 81.12 370 ALA A N 1
ATOM 2718 C CA . ALA A 1 370 ? 2.901 3.491 -13.875 1.00 81.12 370 ALA A CA 1
ATOM 2719 C C . ALA A 1 370 ? 3.702 4.302 -12.847 1.00 81.12 370 ALA A C 1
ATOM 2721 O O . ALA A 1 370 ? 3.691 3.973 -11.664 1.00 81.12 370 ALA A O 1
ATOM 2722 N N . LEU A 1 371 ? 4.364 5.384 -13.262 1.00 79.12 371 LEU A N 1
ATOM 2723 C CA . LEU A 1 371 ? 5.197 6.213 -12.389 1.00 79.12 371 LEU A CA 1
ATOM 2724 C C . LEU A 1 371 ? 4.406 6.851 -11.246 1.00 79.12 371 LEU A C 1
ATOM 2726 O O . LEU A 1 371 ? 4.914 6.944 -10.136 1.00 79.12 371 LEU A O 1
ATOM 2730 N N . VAL A 1 372 ? 3.162 7.265 -11.482 1.00 79.12 372 VAL A N 1
ATOM 2731 C CA . VAL A 1 372 ? 2.351 7.940 -10.454 1.00 79.12 372 VAL A CA 1
ATOM 2732 C C . VAL A 1 372 ? 1.627 6.975 -9.514 1.00 79.12 372 VAL A C 1
ATOM 2734 O O . VAL A 1 372 ? 1.075 7.408 -8.503 1.00 79.12 372 VAL A O 1
ATOM 2737 N N . ARG A 1 373 ? 1.623 5.673 -9.824 1.00 82.31 373 ARG A N 1
ATOM 2738 C CA . ARG A 1 373 ? 0.885 4.639 -9.079 1.00 82.31 373 ARG A CA 1
ATOM 2739 C C . ARG A 1 373 ? 1.768 3.565 -8.454 1.00 82.31 373 ARG A C 1
ATOM 2741 O O . ARG A 1 373 ? 1.389 2.996 -7.434 1.00 82.31 373 ARG A O 1
ATOM 2748 N N . LEU A 1 374 ? 2.894 3.245 -9.081 1.00 84.88 374 LEU A N 1
ATOM 2749 C CA . LEU A 1 374 ? 3.673 2.039 -8.817 1.00 84.88 374 LEU A CA 1
ATOM 2750 C C . LEU A 1 374 ? 5.105 2.390 -8.382 1.00 84.88 374 LEU A C 1
ATOM 2752 O O . LEU A 1 374 ? 5.614 3.449 -8.750 1.00 84.88 374 LEU A O 1
ATOM 2756 N N . PRO A 1 375 ? 5.798 1.506 -7.639 1.00 83.50 375 PRO A N 1
ATOM 2757 C CA . PRO A 1 375 ? 7.177 1.709 -7.179 1.00 83.50 375 PRO A CA 1
ATOM 2758 C C . PRO A 1 375 ? 8.221 1.558 -8.311 1.00 83.50 375 PRO A C 1
ATOM 2760 O O . PRO A 1 375 ? 9.211 0.834 -8.193 1.00 83.50 375 PRO A O 1
ATOM 2763 N N . MET A 1 376 ? 8.007 2.249 -9.433 1.00 78.88 376 MET A N 1
ATOM 2764 C CA . MET A 1 376 ? 8.833 2.201 -10.647 1.00 78.88 376 ME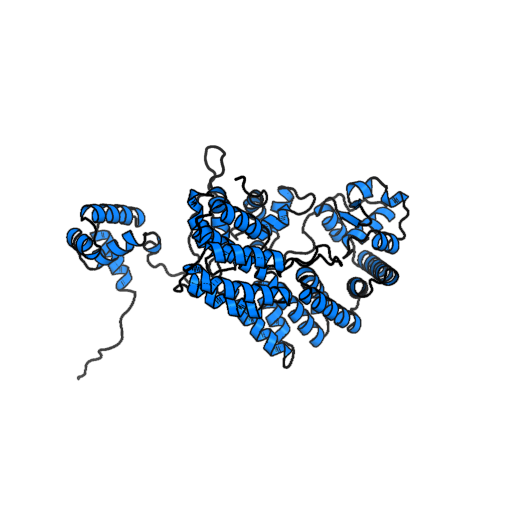T A CA 1
ATOM 2765 C C . MET A 1 376 ? 10.279 2.660 -10.423 1.00 78.88 376 MET A C 1
ATOM 2767 O O . MET A 1 376 ? 11.165 2.278 -11.186 1.00 78.88 376 MET A O 1
ATOM 2771 N N . THR A 1 377 ? 10.520 3.448 -9.371 1.00 70.94 377 THR A N 1
ATOM 2772 C CA . THR A 1 377 ? 11.841 3.921 -8.922 1.00 70.94 377 THR A CA 1
ATOM 2773 C C . THR A 1 377 ? 12.823 2.780 -8.650 1.00 70.94 377 THR A C 1
ATOM 2775 O O . THR A 1 377 ? 14.029 2.964 -8.798 1.00 70.94 377 THR A O 1
ATOM 2778 N N . HIS A 1 378 ? 12.322 1.593 -8.301 1.00 69.88 378 HIS A N 1
ATOM 2779 C CA . HIS A 1 378 ? 13.146 0.452 -7.886 1.00 69.88 378 HIS A CA 1
ATOM 2780 C C . HIS A 1 378 ? 13.238 -0.662 -8.935 1.00 69.88 378 HIS A C 1
ATOM 2782 O O . HIS A 1 378 ? 14.012 -1.613 -8.795 1.00 69.88 378 HIS A O 1
ATOM 2788 N N . ILE A 1 379 ? 12.458 -0.550 -10.009 1.00 68.00 379 ILE A N 1
ATOM 2789 C CA . ILE A 1 379 ? 12.388 -1.558 -11.058 1.00 68.00 379 ILE A CA 1
ATOM 2790 C C . ILE A 1 379 ? 13.429 -1.304 -12.148 1.00 68.00 379 ILE A C 1
ATOM 2792 O O . ILE A 1 379 ? 13.585 -0.201 -12.672 1.00 68.00 379 ILE A O 1
ATOM 2796 N N . GLY A 1 380 ? 14.086 -2.387 -12.554 1.00 52.81 380 GLY A N 1
ATOM 2797 C CA . GLY A 1 380 ? 14.760 -2.527 -13.837 1.00 52.81 380 GLY A CA 1
ATOM 2798 C C . GLY A 1 380 ? 16.190 -2.018 -13.886 1.00 52.81 380 GLY A C 1
ATOM 2799 O O . GLY A 1 380 ? 16.715 -1.870 -14.983 1.00 52.81 380 GLY A O 1
ATOM 2800 N N . GLY A 1 381 ? 16.829 -1.689 -12.762 1.00 47.25 381 GLY A N 1
ATOM 2801 C CA . GLY A 1 381 ? 18.240 -1.296 -12.768 1.00 47.25 381 GLY A CA 1
ATOM 2802 C C . GLY A 1 381 ? 18.588 -0.202 -13.787 1.00 47.25 381 GLY A C 1
ATOM 2803 O O . GLY A 1 381 ? 19.643 -0.233 -14.408 1.00 47.25 381 GLY A O 1
ATOM 2804 N N . GLY A 1 382 ? 17.665 0.729 -14.038 1.00 45.78 382 GLY A N 1
ATOM 2805 C CA . GLY A 1 382 ? 17.822 1.751 -15.066 1.00 45.78 382 GLY A CA 1
ATOM 2806 C C . GLY A 1 382 ? 17.073 1.513 -16.377 1.00 45.78 382 GLY A C 1
ATOM 2807 O O . GLY A 1 382 ? 17.141 2.411 -17.199 1.00 45.78 382 GLY A O 1
ATOM 2808 N N . VAL A 1 383 ? 16.310 0.426 -16.576 1.00 49.03 383 VAL A N 1
ATOM 2809 C CA . VAL A 1 383 ? 15.389 0.288 -17.732 1.00 49.03 383 VAL A CA 1
ATOM 2810 C C . VAL A 1 383 ? 14.413 1.456 -17.778 1.00 49.03 383 VAL A C 1
ATOM 2812 O O . VAL A 1 383 ? 14.307 2.103 -18.808 1.00 49.03 383 VAL A O 1
ATOM 2815 N N . THR A 1 384 ? 13.787 1.811 -16.654 1.00 56.41 384 THR A N 1
ATOM 2816 C CA . THR A 1 384 ? 12.892 2.976 -16.576 1.00 56.41 384 THR A CA 1
ATOM 2817 C C . THR A 1 384 ? 13.629 4.281 -16.897 1.00 56.41 384 THR A C 1
ATOM 2819 O O . THR A 1 384 ? 13.099 5.139 -17.593 1.00 56.41 384 THR A O 1
ATOM 2822 N N . SER A 1 385 ? 14.882 4.436 -16.453 1.00 56.16 385 SER A N 1
ATOM 2823 C CA . SER A 1 385 ? 15.678 5.630 -16.769 1.00 56.16 385 SER A CA 1
ATOM 2824 C C . SER A 1 385 ? 16.132 5.672 -18.231 1.00 56.16 385 SER A C 1
ATOM 2826 O O . SER A 1 385 ? 16.097 6.731 -18.837 1.00 56.16 385 SER A O 1
ATOM 2828 N N . SER A 1 386 ? 16.561 4.545 -18.803 1.00 57.59 386 SER A N 1
ATOM 2829 C CA . SER A 1 386 ? 16.956 4.417 -20.209 1.00 57.59 386 SER A CA 1
ATOM 2830 C C . SER A 1 386 ? 15.758 4.597 -21.131 1.00 57.59 386 SER A C 1
ATOM 2832 O O . SER A 1 386 ? 15.884 5.252 -22.158 1.00 57.59 386 SER A O 1
ATOM 2834 N N . ALA A 1 387 ? 14.594 4.083 -20.733 1.00 63.25 387 ALA A N 1
ATOM 2835 C CA . ALA A 1 387 ? 13.331 4.298 -21.416 1.00 63.25 387 ALA A CA 1
ATOM 2836 C C . ALA A 1 387 ? 12.950 5.781 -21.420 1.00 63.25 387 ALA A C 1
ATOM 2838 O O . ALA A 1 387 ? 12.606 6.318 -22.463 1.00 63.25 387 ALA A O 1
ATOM 2839 N N . LEU A 1 388 ? 13.089 6.476 -20.287 1.00 65.56 388 LEU A N 1
ATOM 2840 C CA . LEU A 1 388 ? 12.869 7.922 -20.239 1.00 65.56 388 LEU A CA 1
ATOM 2841 C C . LEU A 1 388 ? 13.885 8.702 -21.072 1.00 65.56 388 LEU A C 1
ATOM 2843 O O . LEU A 1 388 ? 13.495 9.629 -21.765 1.00 65.56 388 LEU A O 1
ATOM 2847 N N . VAL A 1 389 ? 15.163 8.316 -21.066 1.00 66.50 389 VAL A N 1
ATOM 2848 C CA . VAL A 1 389 ? 16.167 8.932 -21.950 1.00 66.50 389 VAL A CA 1
ATOM 2849 C C . VAL A 1 389 ? 15.797 8.732 -23.423 1.00 66.50 389 VAL A C 1
ATOM 2851 O O . VAL A 1 389 ? 15.907 9.670 -24.205 1.00 66.50 389 VAL A O 1
ATOM 2854 N N . ALA A 1 390 ? 15.314 7.546 -23.799 1.00 66.62 390 ALA A N 1
ATOM 2855 C CA . ALA A 1 390 ? 14.847 7.268 -25.157 1.00 66.62 390 ALA A CA 1
ATOM 2856 C C . ALA A 1 390 ? 13.589 8.073 -25.540 1.00 66.62 390 ALA A C 1
ATOM 2858 O O . ALA A 1 390 ? 13.342 8.275 -26.722 1.00 66.62 390 ALA A O 1
ATOM 2859 N N . LEU A 1 391 ? 12.824 8.561 -24.558 1.00 70.12 391 LEU A N 1
ATOM 2860 C CA . LEU A 1 391 ? 11.627 9.387 -24.746 1.00 70.12 391 LEU A CA 1
ATOM 2861 C C . LEU A 1 391 ? 11.907 10.897 -24.793 1.00 70.12 391 LEU A C 1
ATOM 2863 O O . LEU A 1 391 ? 10.955 11.674 -24.848 1.00 70.12 391 LEU A O 1
ATOM 2867 N N . GLN A 1 392 ? 13.170 11.335 -24.749 1.00 74.06 392 GLN A N 1
ATOM 2868 C CA . GLN A 1 392 ? 13.526 12.757 -24.652 1.00 74.06 392 GLN A CA 1
ATOM 2869 C C . GLN A 1 392 ? 12.891 13.618 -25.753 1.00 74.06 392 GLN A C 1
ATOM 2871 O O . GLN A 1 392 ? 12.411 14.713 -25.459 1.00 74.06 392 GLN A O 1
ATOM 2876 N N . ASP A 1 393 ? 12.870 13.117 -26.987 1.00 71.62 393 ASP A N 1
ATOM 2877 C CA . ASP A 1 393 ? 12.359 13.861 -28.141 1.00 71.62 393 ASP A CA 1
ATOM 2878 C C . ASP A 1 393 ? 10.832 13.721 -28.295 1.00 71.62 393 ASP A C 1
ATOM 2880 O O . ASP A 1 393 ? 10.157 14.678 -28.674 1.00 71.62 393 ASP A O 1
ATOM 2884 N N . ASP A 1 394 ? 10.268 12.563 -27.934 1.00 72.12 394 ASP A N 1
ATOM 2885 C CA . ASP A 1 394 ? 8.849 12.240 -28.152 1.00 72.12 394 ASP A CA 1
ATOM 2886 C C . ASP A 1 394 ? 7.930 12.637 -26.984 1.00 72.12 394 ASP A C 1
ATOM 2888 O O . ASP A 1 394 ? 6.743 12.916 -27.173 1.00 72.12 394 ASP A O 1
ATOM 2892 N N . ALA A 1 395 ? 8.454 12.659 -25.757 1.00 71.25 395 ALA A N 1
ATOM 2893 C CA . ALA A 1 395 ? 7.709 12.996 -24.546 1.00 71.25 395 ALA A CA 1
ATOM 2894 C C . ALA A 1 395 ? 8.563 13.802 -23.542 1.00 71.25 395 ALA A C 1
ATOM 2896 O O . ALA A 1 395 ? 8.720 13.385 -22.387 1.00 71.25 395 ALA A O 1
ATOM 2897 N N . PRO A 1 396 ? 9.069 14.991 -23.929 1.00 69.62 396 PRO A N 1
ATOM 2898 C CA . PRO A 1 396 ? 9.969 15.796 -23.095 1.00 69.62 396 PRO A CA 1
ATOM 2899 C C . PRO A 1 396 ? 9.358 16.167 -21.737 1.00 69.62 396 PRO A C 1
ATOM 2901 O O . PRO A 1 396 ? 10.070 16.244 -20.740 1.00 69.62 396 PRO A O 1
ATOM 2904 N N . GLU A 1 397 ? 8.034 16.332 -21.669 1.00 66.44 397 GLU A N 1
ATOM 2905 C CA . GLU A 1 397 ? 7.289 16.641 -20.439 1.00 66.44 397 GLU A CA 1
ATOM 2906 C C . GLU A 1 397 ? 7.449 15.542 -19.366 1.00 66.44 397 GLU A C 1
ATOM 2908 O O . GLU A 1 397 ? 7.604 15.845 -18.182 1.00 66.44 397 GLU A O 1
ATOM 2913 N N . LEU A 1 398 ? 7.466 14.260 -19.764 1.00 66.56 398 LEU A N 1
ATOM 2914 C CA . LEU A 1 398 ? 7.681 13.140 -18.838 1.00 66.56 398 LEU A CA 1
ATOM 2915 C C . LEU A 1 398 ? 9.119 13.100 -18.332 1.00 66.56 398 LEU A C 1
ATOM 2917 O O . LEU A 1 398 ? 9.351 12.848 -17.148 1.00 66.56 398 LEU A O 1
ATOM 2921 N N . VAL A 1 399 ? 10.083 13.354 -19.218 1.00 67.69 399 VAL A N 1
ATOM 2922 C CA . VAL A 1 399 ? 11.502 13.330 -18.855 1.00 67.69 399 VAL A CA 1
ATOM 2923 C C . VAL A 1 399 ? 11.844 14.496 -17.932 1.00 67.69 399 VAL A C 1
ATOM 2925 O O . VAL A 1 399 ? 12.509 14.295 -16.919 1.00 67.69 399 VAL A O 1
ATOM 2928 N N . GLN A 1 400 ? 11.322 15.690 -18.214 1.00 66.69 400 GLN A N 1
ATOM 2929 C CA . GLN A 1 400 ? 11.486 16.867 -17.358 1.00 66.69 400 GLN A CA 1
ATOM 2930 C C . GLN A 1 400 ? 10.793 16.700 -15.999 1.00 66.69 400 GLN A C 1
ATOM 2932 O O . GLN A 1 400 ? 11.363 17.072 -14.975 1.00 66.69 400 GLN A O 1
ATOM 2937 N N . GLY A 1 401 ? 9.586 16.123 -15.974 1.00 62.88 401 GLY A N 1
ATOM 2938 C CA . GLY A 1 401 ? 8.806 15.958 -14.748 1.00 62.88 401 GLY A CA 1
ATOM 2939 C C . GLY A 1 401 ? 9.321 14.854 -13.820 1.00 62.88 401 GLY A C 1
ATOM 2940 O O . GLY A 1 401 ? 9.434 15.065 -12.615 1.00 62.88 401 GLY A O 1
ATOM 2941 N N . PHE A 1 402 ? 9.640 13.675 -14.365 1.00 63.41 402 PHE A N 1
ATOM 2942 C CA . PHE A 1 402 ? 9.999 12.496 -13.565 1.00 63.41 402 PHE A CA 1
ATOM 2943 C C . PHE A 1 402 ? 11.492 12.170 -13.566 1.00 63.41 402 PHE A C 1
ATOM 2945 O O . PHE A 1 402 ? 11.970 11.553 -12.614 1.00 63.41 402 PHE A O 1
ATOM 2952 N N . GLY A 1 403 ? 12.236 12.567 -14.603 1.00 61.28 403 GLY A N 1
ATOM 2953 C CA . GLY A 1 403 ? 13.667 12.283 -14.738 1.00 61.28 403 GLY A CA 1
ATOM 2954 C C . GLY A 1 403 ? 14.485 12.658 -13.496 1.00 61.28 403 GLY A C 1
ATOM 2955 O O . GLY A 1 403 ? 15.187 11.788 -12.978 1.00 61.28 403 GLY A O 1
ATOM 2956 N N . PRO A 1 404 ? 14.352 13.881 -12.944 1.00 59.66 404 PRO A N 1
ATOM 2957 C CA . PRO A 1 404 ? 15.083 14.285 -11.743 1.00 59.66 404 PRO A CA 1
ATOM 2958 C C . PRO A 1 404 ? 14.762 13.404 -10.526 1.00 59.66 404 PRO A C 1
ATOM 2960 O O . PRO A 1 404 ? 15.673 12.938 -9.844 1.00 59.66 404 PRO A O 1
ATOM 2963 N N . ALA A 1 405 ? 13.476 13.120 -10.290 1.00 56.31 405 ALA A N 1
ATOM 2964 C CA . ALA A 1 405 ? 13.022 12.301 -9.168 1.00 56.31 405 ALA A CA 1
ATOM 2965 C C . ALA A 1 405 ? 13.504 10.847 -9.289 1.00 56.31 405 ALA A C 1
ATOM 2967 O O . ALA A 1 405 ? 14.000 10.271 -8.326 1.00 56.31 405 ALA A O 1
ATOM 2968 N N . LEU A 1 406 ? 13.424 10.256 -10.483 1.00 60.09 406 LEU A N 1
ATOM 2969 C CA . LEU A 1 406 ? 13.849 8.875 -10.722 1.00 60.09 406 LEU A CA 1
ATOM 2970 C C . LEU A 1 406 ? 15.362 8.698 -10.669 1.00 60.09 406 LEU A C 1
ATOM 2972 O O . LEU A 1 406 ? 15.830 7.648 -10.242 1.00 60.09 406 LEU A O 1
ATOM 2976 N N . ILE A 1 407 ? 16.130 9.702 -11.097 1.00 59.50 407 ILE A N 1
ATOM 2977 C CA . ILE A 1 407 ? 17.590 9.698 -10.962 1.00 59.50 407 ILE A CA 1
ATOM 2978 C C . ILE A 1 407 ? 17.983 9.814 -9.484 1.00 59.50 407 ILE A C 1
ATOM 2980 O O . ILE A 1 407 ? 18.876 9.093 -9.042 1.00 59.50 407 ILE A O 1
ATOM 2984 N N . ALA A 1 408 ? 17.304 10.678 -8.724 1.00 49.19 408 ALA A N 1
ATOM 2985 C CA . ALA A 1 408 ? 17.583 10.909 -7.309 1.00 49.19 408 ALA A CA 1
ATOM 2986 C C . ALA A 1 408 ? 17.159 9.760 -6.384 1.00 49.19 408 ALA A C 1
ATOM 2988 O O . ALA A 1 408 ? 17.663 9.669 -5.271 1.00 49.19 408 ALA A O 1
ATOM 2989 N N . LEU A 1 409 ? 16.246 8.899 -6.839 1.00 51.22 409 LEU A N 1
ATOM 2990 C CA . LEU A 1 409 ? 15.733 7.741 -6.098 1.00 51.22 409 LEU A CA 1
ATOM 2991 C C . LEU A 1 409 ? 16.344 6.416 -6.545 1.00 51.22 409 LEU A C 1
ATOM 2993 O O . LEU A 1 409 ? 15.852 5.349 -6.168 1.00 51.22 409 LEU A O 1
ATOM 2997 N N . ARG A 1 410 ? 17.402 6.465 -7.363 1.00 56.59 410 ARG A N 1
ATOM 2998 C CA . ARG A 1 410 ? 18.126 5.256 -7.738 1.00 56.59 410 ARG A CA 1
ATOM 2999 C C . ARG A 1 410 ? 18.677 4.581 -6.477 1.00 56.59 410 ARG A C 1
ATOM 3001 O O . ARG A 1 410 ? 19.353 5.250 -5.694 1.00 56.59 410 ARG A O 1
ATOM 3008 N N . PRO A 1 411 ? 18.438 3.270 -6.301 1.00 48.47 411 PRO A N 1
ATOM 3009 C CA . PRO A 1 411 ? 19.090 2.489 -5.256 1.00 48.47 411 PRO A CA 1
ATOM 3010 C C . PRO A 1 411 ? 20.607 2.750 -5.273 1.00 48.47 411 PRO A C 1
ATOM 3012 O O . PRO A 1 411 ? 21.216 2.737 -6.345 1.00 48.47 411 PRO A O 1
ATOM 3015 N N . GLY A 1 412 ? 21.184 3.101 -4.121 1.00 44.06 412 GLY A N 1
ATOM 3016 C CA . GLY A 1 412 ? 22.606 3.445 -3.980 1.00 44.06 412 GLY A CA 1
ATOM 3017 C C . GLY A 1 412 ? 23.026 4.895 -4.290 1.00 44.06 412 GLY A C 1
ATOM 3018 O O . GLY A 1 412 ? 24.219 5.184 -4.209 1.00 44.06 412 GLY A O 1
ATOM 3019 N N . ARG A 1 413 ? 22.119 5.834 -4.623 1.00 46.06 413 ARG A N 1
ATOM 3020 C CA . ARG A 1 413 ? 22.475 7.258 -4.830 1.00 46.06 413 ARG A CA 1
ATOM 3021 C C . ARG A 1 413 ? 21.475 8.233 -4.211 1.00 46.06 413 ARG A C 1
ATOM 3023 O O . ARG A 1 413 ? 20.300 8.206 -4.547 1.00 46.06 413 ARG A O 1
ATOM 3030 N N . THR A 1 414 ? 21.975 9.185 -3.423 1.00 31.52 414 THR A N 1
ATOM 3031 C CA . THR A 1 414 ? 21.248 10.410 -3.053 1.00 31.52 414 THR A CA 1
ATOM 3032 C C . THR A 1 414 ? 21.710 11.533 -3.985 1.00 31.52 414 THR A C 1
ATOM 3034 O O . THR A 1 414 ? 22.898 11.861 -4.019 1.00 31.52 414 THR A O 1
ATOM 3037 N N . VAL A 1 415 ? 20.798 12.114 -4.771 1.00 32.94 415 VAL A N 1
ATOM 3038 C CA . VAL A 1 415 ? 21.081 13.297 -5.608 1.00 32.94 415 VAL A CA 1
ATOM 3039 C C . VAL A 1 415 ? 20.331 14.490 -5.023 1.00 32.94 415 VAL A C 1
ATOM 3041 O O . VAL A 1 415 ? 19.111 14.439 -4.884 1.00 32.94 415 VAL A O 1
ATOM 3044 N N . GLY A 1 416 ? 21.050 15.557 -4.670 1.00 27.11 416 GLY A N 1
ATOM 3045 C CA . GLY A 1 416 ? 20.440 16.823 -4.255 1.00 27.11 416 GLY A CA 1
ATOM 3046 C C . GLY A 1 416 ? 19.941 17.630 -5.457 1.00 27.11 416 GLY A C 1
ATOM 3047 O O . GLY A 1 416 ? 20.561 17.608 -6.518 1.00 27.11 416 GLY A O 1
ATOM 3048 N N . TYR A 1 417 ? 18.838 18.362 -5.296 1.00 33.25 417 TYR A N 1
ATOM 3049 C CA . TYR A 1 417 ? 18.310 19.292 -6.302 1.00 33.25 417 TYR A CA 1
ATOM 3050 C C . TYR A 1 417 ? 18.424 20.747 -5.832 1.00 33.25 417 TYR A C 1
ATOM 3052 O O . TYR A 1 417 ? 18.320 21.049 -4.644 1.00 33.25 417 TYR A O 1
ATOM 3060 N N . ALA A 1 418 ? 18.562 21.663 -6.790 1.00 26.42 418 ALA A N 1
ATOM 3061 C CA . ALA A 1 418 ? 18.315 23.086 -6.599 1.00 26.42 418 ALA A CA 1
ATOM 3062 C C . ALA A 1 418 ? 17.286 23.534 -7.643 1.00 26.42 418 ALA A C 1
ATOM 3064 O O . ALA A 1 418 ? 17.515 23.397 -8.843 1.00 26.42 418 ALA A O 1
ATOM 3065 N N . VAL A 1 419 ? 16.139 24.043 -7.187 1.00 32.41 419 VAL A N 1
ATOM 3066 C CA . VAL A 1 419 ? 15.154 24.685 -8.065 1.00 32.41 419 VAL A CA 1
ATOM 3067 C C . VAL A 1 419 ? 15.661 26.095 -8.344 1.00 32.41 419 VAL A C 1
ATOM 3069 O O . VAL A 1 419 ? 15.679 26.929 -7.439 1.00 32.41 419 VAL A O 1
ATOM 3072 N N . VAL A 1 420 ? 16.101 26.361 -9.573 1.00 28.56 420 VAL A N 1
ATOM 3073 C CA . VAL A 1 420 ? 16.433 27.724 -10.003 1.00 28.56 420 VAL A CA 1
ATOM 3074 C C . VAL A 1 420 ? 15.156 28.355 -10.568 1.00 28.56 420 VAL A C 1
ATOM 3076 O O . VAL A 1 420 ? 14.606 27.810 -11.525 1.00 28.56 420 VAL A O 1
ATOM 3079 N N . PRO A 1 421 ? 14.635 29.451 -9.990 1.00 25.70 421 PRO A N 1
ATOM 3080 C CA . PRO A 1 421 ? 13.527 30.178 -10.596 1.00 25.70 421 PRO A CA 1
ATOM 3081 C C . PRO A 1 421 ? 13.998 30.826 -11.905 1.00 25.70 421 PRO A C 1
ATOM 3083 O O . PRO A 1 421 ? 15.000 31.540 -11.911 1.00 25.70 421 PRO A O 1
ATOM 3086 N N . ASP A 1 422 ? 13.288 30.565 -13.003 1.00 30.16 422 ASP A N 1
ATOM 3087 C CA . ASP A 1 422 ? 13.515 31.243 -14.282 1.00 30.16 422 ASP A CA 1
ATOM 3088 C C . ASP A 1 422 ? 12.806 32.607 -14.308 1.00 30.16 422 ASP A C 1
ATOM 3090 O O . ASP A 1 422 ? 11.786 32.816 -13.642 1.00 30.16 422 ASP A O 1
ATOM 3094 N N . VAL A 1 423 ? 13.363 33.543 -15.071 1.00 33.03 423 VAL A N 1
ATOM 3095 C CA . VAL A 1 423 ? 13.061 34.983 -15.022 1.00 33.03 423 VAL A CA 1
ATOM 3096 C C . VAL A 1 423 ? 11.723 35.348 -15.691 1.00 33.03 423 VAL A C 1
ATOM 3098 O O . VAL A 1 423 ? 11.230 36.453 -15.484 1.00 33.03 423 VAL A O 1
ATOM 3101 N N . ASP A 1 424 ? 11.086 34.404 -16.395 1.00 29.69 424 ASP A N 1
ATOM 3102 C CA . ASP A 1 424 ? 9.864 34.633 -17.187 1.00 29.69 424 ASP A CA 1
ATOM 3103 C C . ASP A 1 424 ? 8.615 33.867 -16.690 1.00 29.69 424 ASP A C 1
ATOM 3105 O O . ASP A 1 424 ? 7.590 33.805 -17.369 1.00 29.69 424 ASP A O 1
ATOM 3109 N N . GLY A 1 425 ? 8.649 33.284 -15.484 1.00 28.83 425 GLY A N 1
ATOM 3110 C CA . GLY A 1 425 ? 7.458 32.691 -14.847 1.00 28.83 425 GLY A CA 1
ATOM 3111 C C . GLY A 1 425 ? 7.019 31.315 -15.375 1.00 28.83 425 GLY A C 1
ATOM 3112 O O . GLY A 1 425 ? 6.059 30.747 -14.851 1.00 28.83 425 GLY A O 1
ATOM 3113 N N . ALA A 1 426 ? 7.733 30.731 -16.340 1.00 27.33 426 ALA A N 1
ATOM 3114 C CA . ALA A 1 426 ? 7.653 29.308 -16.669 1.00 27.33 426 ALA A CA 1
ATOM 3115 C C . ALA A 1 426 ? 8.712 28.544 -15.853 1.00 27.33 426 ALA A C 1
ATOM 3117 O O . ALA A 1 426 ? 9.903 28.813 -15.954 1.00 27.33 426 ALA A O 1
ATOM 3118 N N . SER A 1 427 ? 8.298 27.615 -14.987 1.00 30.25 427 SER A N 1
ATOM 3119 C CA . SER A 1 427 ? 9.237 26.843 -14.163 1.00 30.25 427 SER A CA 1
ATOM 3120 C C . SER A 1 427 ? 9.992 25.812 -15.009 1.00 30.25 427 SER A C 1
ATOM 3122 O O . SER A 1 427 ? 9.452 24.748 -15.303 1.00 30.25 427 SER A O 1
ATOM 3124 N N . THR A 1 428 ? 11.245 26.097 -15.364 1.00 28.83 428 THR A N 1
ATOM 3125 C CA . THR A 1 428 ? 12.145 25.126 -16.007 1.00 28.83 428 THR A CA 1
ATOM 3126 C C . THR A 1 428 ? 13.079 24.515 -14.956 1.00 28.83 428 THR A C 1
ATOM 3128 O O . THR A 1 428 ? 13.849 25.221 -14.311 1.00 28.83 428 THR A O 1
ATOM 3131 N N . VAL A 1 429 ? 13.014 23.194 -14.749 1.00 31.77 429 VAL A N 1
ATOM 3132 C CA . VAL A 1 429 ? 13.873 22.475 -13.789 1.00 31.77 429 VAL A CA 1
ATOM 3133 C C . VAL A 1 429 ? 15.258 22.252 -14.405 1.00 31.77 429 VAL A C 1
ATOM 3135 O O . VAL A 1 429 ? 15.435 21.370 -15.243 1.00 31.77 429 VAL A O 1
ATOM 3138 N N . ALA A 1 430 ? 16.257 23.036 -13.993 1.00 27.53 430 ALA A N 1
ATOM 3139 C CA . ALA A 1 430 ? 17.658 22.775 -14.325 1.00 27.53 430 ALA A CA 1
ATOM 3140 C C . ALA A 1 430 ? 18.251 21.745 -13.347 1.00 27.53 430 ALA A C 1
ATOM 3142 O O . ALA A 1 430 ? 18.329 21.982 -12.143 1.00 27.53 430 ALA A O 1
ATOM 3143 N N . VAL A 1 431 ? 18.656 20.583 -13.867 1.00 32.44 431 VAL A N 1
ATOM 3144 C CA . VAL A 1 431 ? 19.176 19.457 -13.076 1.00 32.44 431 VAL A CA 1
ATOM 3145 C C . VAL A 1 431 ? 20.701 19.527 -12.988 1.00 32.44 431 VAL A C 1
ATOM 3147 O O . VAL A 1 431 ? 21.389 19.475 -14.004 1.00 32.44 431 VAL A O 1
ATOM 3150 N N . SER A 1 432 ? 21.232 19.576 -11.768 1.00 30.25 432 SER A N 1
ATOM 3151 C CA . SER A 1 432 ? 22.649 19.349 -11.463 1.00 30.25 432 SER A CA 1
ATOM 3152 C C . SER A 1 432 ? 22.760 18.049 -10.669 1.00 30.25 432 SER A C 1
ATOM 3154 O O . SER A 1 432 ? 22.397 18.014 -9.497 1.00 30.25 432 SER A O 1
ATOM 3156 N N . CYS A 1 433 ? 23.229 16.969 -11.299 1.00 28.20 433 CYS A N 1
ATOM 3157 C CA . CYS A 1 433 ? 23.444 15.689 -10.626 1.00 28.20 433 CYS A CA 1
ATOM 3158 C C . CYS A 1 433 ? 24.844 15.649 -10.007 1.00 28.20 433 CYS A C 1
ATOM 3160 O O . CYS A 1 433 ? 25.816 15.371 -10.705 1.00 28.20 433 CYS A O 1
ATOM 3162 N N . THR A 1 434 ? 24.956 15.864 -8.700 1.00 28.80 434 THR A N 1
ATOM 3163 C CA . THR A 1 434 ? 26.141 15.459 -7.936 1.00 28.80 434 THR A CA 1
ATOM 3164 C C . THR A 1 434 ? 25.767 14.253 -7.080 1.00 28.80 434 THR A C 1
ATOM 3166 O O . THR A 1 434 ? 24.853 14.314 -6.261 1.00 28.80 434 THR A O 1
ATOM 3169 N N . ALA A 1 435 ? 26.427 13.119 -7.324 1.00 31.98 435 ALA A N 1
ATOM 3170 C CA . ALA A 1 435 ? 26.321 11.954 -6.457 1.00 31.98 435 ALA A CA 1
ATOM 3171 C C . ALA A 1 435 ? 26.984 12.305 -5.121 1.00 31.98 435 ALA A C 1
ATOM 3173 O O . ALA A 1 435 ? 28.175 12.613 -5.096 1.00 31.98 435 ALA A O 1
ATOM 3174 N N . VAL A 1 436 ? 26.221 12.299 -4.029 1.00 30.23 436 VAL A N 1
ATOM 3175 C CA . VAL A 1 436 ? 26.790 12.429 -2.686 1.00 30.23 436 VAL A CA 1
ATOM 3176 C C . VAL A 1 436 ? 26.895 11.025 -2.113 1.00 30.23 436 VAL A C 1
ATOM 3178 O O . VAL A 1 436 ? 25.916 10.469 -1.623 1.00 30.23 436 VAL A O 1
ATOM 3181 N N . ASP A 1 437 ? 28.079 10.431 -2.229 1.00 30.20 437 ASP A N 1
ATOM 3182 C CA . ASP A 1 437 ? 28.447 9.270 -1.427 1.00 30.20 437 ASP A CA 1
ATOM 3183 C C . ASP A 1 437 ? 28.989 9.794 -0.091 1.00 30.20 437 ASP A C 1
ATOM 3185 O O . ASP A 1 437 ? 30.066 10.392 -0.035 1.00 30.20 437 ASP A O 1
ATOM 3189 N N . GLU A 1 438 ? 28.238 9.607 0.998 1.00 28.89 438 GLU A N 1
ATOM 3190 C CA . GLU A 1 438 ? 28.683 9.995 2.345 1.00 28.89 438 GLU A CA 1
ATOM 3191 C C . GLU A 1 438 ? 29.942 9.222 2.792 1.00 28.89 438 GLU A C 1
ATOM 3193 O O . GLU A 1 438 ? 30.595 9.623 3.755 1.00 28.89 438 GLU A O 1
ATOM 3198 N N . ARG A 1 439 ? 30.351 8.156 2.081 1.00 31.25 439 ARG A N 1
ATOM 3199 C CA . ARG A 1 439 ? 31.637 7.475 2.309 1.00 31.25 439 ARG A CA 1
ATOM 3200 C C . ARG A 1 439 ? 32.797 8.027 1.474 1.00 31.25 439 ARG A C 1
ATOM 3202 O O . ARG A 1 439 ? 33.943 7.682 1.762 1.00 31.25 439 ARG A O 1
ATOM 3209 N N . ALA A 1 440 ? 32.544 8.918 0.514 1.00 32.75 440 ALA A N 1
ATOM 3210 C CA . ALA A 1 440 ? 33.551 9.464 -0.397 1.00 32.75 440 ALA A CA 1
ATOM 3211 C C . ALA A 1 440 ? 33.916 10.931 -0.113 1.00 32.75 440 ALA A C 1
ATOM 3213 O O . ALA A 1 440 ? 34.239 11.686 -1.029 1.00 32.75 440 ALA A O 1
ATOM 3214 N N . THR A 1 441 ? 33.955 11.366 1.152 1.00 27.52 441 THR A N 1
ATOM 3215 C CA . THR A 1 441 ? 34.689 12.593 1.509 1.00 27.52 441 THR A CA 1
ATOM 3216 C C . THR A 1 441 ? 36.198 12.352 1.425 1.00 27.52 441 THR A C 1
ATOM 3218 O O . THR A 1 441 ? 36.890 12.282 2.443 1.00 27.52 441 THR A O 1
ATOM 3221 N N . ARG A 1 442 ? 36.717 12.224 0.200 1.00 28.00 442 ARG A N 1
ATOM 3222 C CA . ARG A 1 442 ? 38.108 12.518 -0.157 1.00 28.00 442 ARG A CA 1
ATOM 3223 C C . ARG A 1 442 ? 38.117 13.205 -1.527 1.00 28.00 442 ARG A C 1
ATOM 3225 O O . ARG A 1 442 ? 37.506 12.682 -2.454 1.00 28.00 442 ARG A O 1
ATOM 3232 N N . PRO A 1 443 ? 38.753 14.378 -1.663 1.00 29.41 443 PRO A N 1
ATOM 3233 C CA . PRO A 1 443 ? 38.719 15.137 -2.903 1.00 29.41 443 PRO A CA 1
ATOM 3234 C C . PRO A 1 443 ? 39.678 14.504 -3.921 1.00 29.41 443 PRO A C 1
ATOM 3236 O O . PRO A 1 443 ? 40.886 14.638 -3.790 1.00 29.41 443 PRO A O 1
ATOM 3239 N N . GLY A 1 444 ? 39.128 13.812 -4.919 1.00 32.44 444 GLY A N 1
ATOM 3240 C CA . GLY A 1 444 ? 39.813 13.394 -6.149 1.00 32.44 444 GLY A CA 1
ATOM 3241 C C . GLY A 1 444 ? 39.008 13.873 -7.359 1.00 32.44 444 GLY A C 1
ATOM 3242 O O . GLY A 1 444 ? 37.792 14.030 -7.247 1.00 32.44 444 GLY A O 1
ATOM 3243 N N . PHE A 1 445 ? 39.678 14.184 -8.472 1.00 37.34 445 PHE A N 1
ATOM 3244 C CA . PHE A 1 445 ? 39.205 15.057 -9.558 1.00 37.34 445 PHE A CA 1
ATOM 3245 C C . PHE A 1 445 ? 37.803 14.688 -10.122 1.00 37.34 445 PHE A C 1
ATOM 3247 O O . PHE A 1 445 ? 37.674 13.815 -10.983 1.00 37.34 445 PHE A O 1
ATOM 3254 N N . PRO A 1 446 ? 36.717 15.389 -9.723 1.00 45.41 446 PRO A N 1
ATOM 3255 C CA . PRO A 1 446 ? 35.330 15.014 -10.055 1.00 45.41 446 PRO A CA 1
ATOM 3256 C C . PRO A 1 446 ? 34.918 15.281 -11.515 1.00 45.41 446 PRO A C 1
ATOM 3258 O O . PRO A 1 446 ? 33.770 15.058 -11.894 1.00 45.41 446 PRO A O 1
ATOM 3261 N N . ALA A 1 447 ? 35.818 15.822 -12.340 1.00 45.03 447 ALA A N 1
ATOM 3262 C CA . ALA A 1 447 ? 35.462 16.451 -13.610 1.00 45.03 447 ALA A CA 1
ATOM 3263 C C . ALA A 1 447 ? 35.394 15.482 -14.809 1.00 45.03 447 ALA A C 1
ATOM 3265 O O . ALA A 1 447 ? 34.764 15.806 -15.815 1.00 45.03 447 ALA A O 1
ATOM 3266 N N . LEU A 1 448 ? 35.985 14.282 -14.723 1.00 45.81 448 LEU A N 1
ATOM 3267 C CA . LEU A 1 448 ? 35.968 13.314 -15.835 1.00 45.81 448 LEU A CA 1
ATOM 3268 C C . LEU A 1 448 ? 34.579 12.706 -16.082 1.00 45.81 448 LEU A C 1
ATOM 3270 O O . LEU A 1 448 ? 34.246 12.388 -17.222 1.00 45.81 448 LEU A O 1
ATOM 3274 N N . ALA A 1 449 ? 33.733 12.633 -15.050 1.00 49.84 449 ALA A N 1
ATOM 3275 C CA . ALA A 1 449 ? 32.355 12.146 -15.154 1.00 49.84 449 ALA A CA 1
ATOM 3276 C C . ALA A 1 449 ? 31.426 13.072 -15.974 1.00 49.84 449 ALA A C 1
ATOM 3278 O O . ALA A 1 449 ? 30.312 12.679 -16.315 1.00 49.84 449 ALA A O 1
ATOM 3279 N N . LEU A 1 450 ? 31.874 14.292 -16.304 1.00 52.72 450 LEU A N 1
ATOM 3280 C CA . LEU A 1 450 ? 31.142 15.266 -17.126 1.00 52.72 450 LEU A CA 1
ATOM 3281 C C . LEU A 1 450 ? 31.406 15.103 -18.633 1.00 52.72 450 LEU A C 1
ATOM 3283 O O . LEU A 1 450 ? 30.763 15.764 -19.456 1.00 52.72 450 LEU A O 1
ATOM 3287 N N . LEU A 1 451 ? 32.368 14.257 -19.012 1.00 61.12 451 LEU A N 1
ATOM 3288 C CA . LEU A 1 451 ? 32.712 14.002 -20.406 1.00 61.12 451 LEU A CA 1
ATOM 3289 C C . LEU A 1 451 ? 31.771 12.958 -21.011 1.00 61.12 451 LEU A C 1
ATOM 3291 O O . LEU A 1 451 ? 31.469 11.928 -20.416 1.00 61.12 451 LEU A O 1
ATOM 3295 N N . THR A 1 452 ? 31.337 13.195 -22.245 1.00 69.88 452 THR A N 1
ATOM 3296 C CA . THR A 1 452 ? 30.683 12.153 -23.048 1.00 69.88 452 THR A CA 1
ATOM 3297 C C . THR A 1 452 ? 31.678 11.035 -23.365 1.00 69.88 452 THR A C 1
ATOM 3299 O O . THR A 1 452 ? 32.887 11.266 -23.390 1.00 69.88 452 THR A O 1
ATOM 3302 N N . ALA A 1 453 ? 31.195 9.836 -23.703 1.00 68.00 453 ALA A N 1
ATOM 3303 C CA . ALA A 1 453 ? 32.060 8.700 -24.047 1.00 68.00 453 ALA A CA 1
ATOM 3304 C C . ALA A 1 453 ? 33.100 9.031 -25.143 1.00 68.00 453 ALA A C 1
ATOM 3306 O O . ALA A 1 453 ? 34.235 8.562 -25.096 1.00 68.00 453 ALA A O 1
ATOM 3307 N N . ARG A 1 454 ? 32.740 9.889 -26.111 1.00 75.00 454 ARG A N 1
ATOM 3308 C CA . ARG A 1 454 ? 33.649 10.337 -27.181 1.00 75.00 454 ARG A CA 1
ATOM 3309 C C . ARG A 1 454 ? 34.684 11.353 -26.702 1.00 75.00 454 ARG A C 1
ATOM 3311 O O . ARG A 1 454 ? 35.833 11.279 -27.117 1.00 75.00 454 ARG A O 1
ATOM 3318 N N . GLU A 1 455 ? 34.305 12.272 -25.821 1.00 80.88 455 GLU A N 1
ATOM 3319 C CA . GLU A 1 455 ? 35.241 13.229 -25.220 1.00 80.88 455 GLU A CA 1
ATOM 3320 C C . GLU A 1 455 ? 36.207 12.532 -24.252 1.00 80.88 455 GLU A C 1
ATOM 3322 O O . GLU A 1 455 ? 37.400 12.814 -24.282 1.00 80.88 455 GLU A O 1
ATOM 3327 N N . SER A 1 456 ? 35.717 11.576 -23.457 1.00 80.62 456 SER A N 1
ATOM 3328 C CA . SER A 1 456 ? 36.537 10.746 -22.567 1.00 80.62 456 SER A CA 1
ATOM 3329 C C . SER A 1 456 ? 37.541 9.902 -23.357 1.00 80.62 456 SER A C 1
ATOM 3331 O O . SER A 1 456 ? 38.732 9.971 -23.069 1.00 80.62 456 SER A O 1
ATOM 3333 N N . GLY A 1 457 ? 37.111 9.218 -24.426 1.00 73.62 457 GLY A N 1
ATOM 3334 C CA . GLY A 1 457 ? 38.024 8.441 -25.274 1.00 73.62 457 GLY A CA 1
ATOM 3335 C C . GLY A 1 457 ? 39.119 9.290 -25.936 1.00 73.62 457 GLY A C 1
ATOM 3336 O O . GLY A 1 457 ? 40.259 8.849 -26.074 1.00 73.62 457 GLY A O 1
ATOM 3337 N N . VAL A 1 458 ? 38.810 10.538 -26.301 1.00 84.19 458 VAL A N 1
ATOM 3338 C CA . VAL A 1 458 ? 39.800 11.485 -26.837 1.00 84.19 458 VAL A CA 1
ATOM 3339 C C . VAL A 1 458 ? 40.764 11.984 -25.744 1.00 84.19 458 VAL A C 1
ATOM 3341 O O . VAL A 1 458 ? 41.961 12.115 -26.009 1.00 84.19 458 VAL A O 1
ATOM 3344 N N . ILE A 1 459 ? 40.284 12.228 -24.518 1.00 83.50 459 ILE A N 1
ATOM 3345 C CA . ILE A 1 459 ? 41.112 12.651 -23.374 1.00 83.50 459 ILE A CA 1
ATOM 3346 C C . ILE A 1 459 ? 42.047 11.529 -22.898 1.00 83.50 459 ILE A C 1
ATOM 3348 O O . ILE A 1 459 ? 43.208 11.808 -22.603 1.00 83.50 459 ILE A O 1
ATOM 3352 N N . ASP A 1 460 ? 41.613 10.268 -22.917 1.00 81.69 460 ASP A N 1
ATOM 3353 C CA . ASP A 1 460 ? 42.454 9.120 -22.549 1.00 81.69 460 ASP A CA 1
ATOM 3354 C C . ASP A 1 460 ? 43.628 8.922 -23.515 1.00 81.69 460 ASP A C 1
ATOM 3356 O O . ASP A 1 460 ? 44.769 8.684 -23.104 1.00 81.69 460 ASP A O 1
ATOM 3360 N N . LEU A 1 461 ? 43.382 9.062 -24.820 1.00 81.62 461 LEU A N 1
ATOM 3361 C CA . LEU A 1 461 ? 44.441 8.993 -25.830 1.00 81.62 461 LEU A CA 1
ATOM 3362 C C . LEU A 1 461 ? 45.362 10.220 -25.768 1.00 81.62 461 LEU A C 1
ATOM 3364 O O . LEU A 1 461 ? 46.576 10.097 -25.950 1.00 81.62 461 LEU A O 1
ATOM 3368 N N . LEU A 1 462 ? 44.818 11.391 -25.427 1.00 83.88 462 LEU A N 1
ATOM 3369 C CA . LEU A 1 462 ? 45.607 12.587 -25.139 1.00 83.88 462 LEU A CA 1
ATOM 3370 C C . LEU A 1 462 ? 46.520 12.384 -23.921 1.00 83.88 462 LEU A C 1
ATOM 3372 O O . LEU A 1 462 ? 47.693 12.754 -23.994 1.00 83.88 462 LEU A O 1
ATOM 3376 N N . ALA A 1 463 ? 46.021 11.755 -22.852 1.00 79.81 463 ALA A N 1
ATOM 3377 C CA . ALA A 1 463 ? 46.770 11.427 -21.636 1.00 79.81 463 ALA A CA 1
ATOM 3378 C C . ALA A 1 463 ? 47.919 10.440 -21.892 1.00 79.81 463 ALA A C 1
ATOM 3380 O O . ALA A 1 463 ? 48.935 10.460 -21.202 1.00 79.81 463 ALA A O 1
ATOM 3381 N N . ARG A 1 464 ? 47.783 9.607 -22.928 1.00 76.50 464 ARG A N 1
ATOM 3382 C CA . ARG A 1 464 ? 48.830 8.703 -23.432 1.00 76.50 464 ARG A CA 1
ATOM 3383 C C . ARG A 1 464 ? 49.852 9.395 -24.345 1.00 76.50 464 ARG A C 1
ATOM 3385 O O . ARG A 1 464 ? 50.775 8.742 -24.820 1.00 76.50 464 ARG A O 1
ATOM 3392 N N . GLY A 1 465 ? 49.707 10.700 -24.588 1.00 79.12 465 GLY A N 1
ATOM 3393 C CA . GLY A 1 465 ? 50.659 11.515 -25.345 1.00 79.12 465 GLY A CA 1
ATOM 3394 C C . GLY A 1 465 ? 50.391 11.619 -26.849 1.00 79.12 465 GLY A C 1
ATOM 3395 O O . GLY A 1 465 ? 51.182 12.256 -27.543 1.00 79.12 465 GLY A O 1
ATOM 3396 N N . LEU A 1 466 ? 49.285 11.067 -27.364 1.00 85.44 466 LEU A N 1
ATOM 3397 C CA . LEU A 1 466 ? 49.004 11.042 -28.806 1.00 85.44 466 LEU A CA 1
ATOM 3398 C C . LEU A 1 466 ? 48.606 12.424 -29.348 1.00 85.44 466 LEU A C 1
ATOM 3400 O O . LEU A 1 466 ? 47.882 13.190 -28.699 1.00 85.44 466 LEU A O 1
ATOM 3404 N N . ARG A 1 467 ? 49.048 12.748 -30.565 1.00 86.06 467 ARG A N 1
ATOM 3405 C CA . ARG A 1 467 ? 48.681 13.972 -31.299 1.00 86.06 467 ARG A CA 1
ATOM 3406 C C . ARG A 1 467 ? 47.300 13.823 -31.941 1.00 86.06 467 ARG A C 1
ATOM 3408 O O . ARG A 1 467 ? 46.860 12.714 -32.214 1.00 86.06 467 ARG A O 1
ATOM 3415 N N . ASN A 1 468 ? 46.621 14.932 -32.237 1.00 85.94 468 ASN A N 1
ATOM 3416 C CA . ASN A 1 468 ? 45.235 14.915 -32.738 1.00 85.94 468 ASN A CA 1
ATOM 3417 C C . ASN A 1 468 ? 45.056 14.050 -33.998 1.00 85.94 468 ASN A C 1
ATOM 3419 O O . ASN A 1 468 ? 44.080 13.310 -34.099 1.00 85.94 468 ASN A O 1
ATOM 3423 N N . ARG A 1 469 ? 46.031 14.075 -34.914 1.00 80.81 469 ARG A N 1
ATOM 3424 C CA . ARG A 1 469 ? 46.065 13.196 -36.091 1.00 80.81 469 ARG A CA 1
ATOM 3425 C C . ARG A 1 469 ? 46.121 11.703 -35.739 1.00 80.81 469 ARG A C 1
ATOM 3427 O O . ARG A 1 469 ? 45.470 10.902 -36.395 1.00 80.81 469 ARG A O 1
ATOM 3434 N N . GLU A 1 470 ? 46.878 11.333 -34.711 1.00 77.44 470 GLU A N 1
ATOM 3435 C CA . GLU A 1 470 ? 47.030 9.945 -34.245 1.00 77.44 470 GLU A CA 1
ATOM 3436 C C . GLU A 1 470 ? 45.776 9.482 -33.492 1.00 77.44 470 GLU A C 1
ATOM 3438 O O . GLU A 1 470 ? 45.300 8.375 -33.710 1.00 77.44 470 GLU A O 1
ATOM 3443 N N . ILE A 1 471 ? 45.180 10.366 -32.685 1.00 89.69 471 ILE A N 1
ATOM 3444 C CA . ILE A 1 471 ? 43.892 10.129 -32.017 1.00 89.69 471 ILE A CA 1
ATOM 3445 C C . ILE A 1 471 ? 42.777 9.912 -33.050 1.00 89.69 471 ILE A C 1
ATOM 3447 O O . ILE A 1 471 ? 41.931 9.037 -32.877 1.00 89.69 471 ILE A O 1
ATOM 3451 N N . GLY A 1 472 ? 42.775 10.693 -34.134 1.00 79.81 472 GLY A N 1
ATOM 3452 C CA . GLY A 1 472 ? 41.800 10.553 -35.213 1.00 79.81 472 GLY A CA 1
ATOM 3453 C C . GLY A 1 472 ? 41.896 9.199 -35.914 1.00 79.81 472 GLY A C 1
ATOM 3454 O O . GLY A 1 472 ? 40.875 8.558 -36.153 1.00 79.81 472 GLY A O 1
ATOM 3455 N N . LEU A 1 473 ? 43.120 8.725 -36.166 1.00 82.50 473 LEU A N 1
ATOM 3456 C CA . LEU A 1 473 ? 43.361 7.398 -36.737 1.00 82.50 473 LEU A CA 1
ATOM 3457 C C . LEU A 1 473 ? 42.900 6.274 -35.799 1.00 82.50 473 LEU A C 1
ATOM 3459 O O . LEU A 1 473 ? 42.230 5.354 -36.256 1.00 82.50 473 LEU A O 1
ATOM 3463 N N . GLU A 1 474 ? 43.191 6.382 -34.501 1.00 79.56 474 GLU A N 1
ATOM 3464 C CA . GLU A 1 474 ? 42.823 5.372 -33.498 1.00 79.56 474 GLU A CA 1
ATOM 3465 C C . GLU A 1 474 ? 41.300 5.269 -33.295 1.00 79.56 474 GLU A C 1
ATOM 3467 O O . GLU A 1 474 ? 40.759 4.187 -33.080 1.00 79.56 474 GLU A O 1
ATOM 3472 N N . LEU A 1 475 ? 40.585 6.396 -33.384 1.00 82.75 475 LEU A N 1
ATOM 3473 C CA . LEU A 1 475 ? 39.136 6.464 -33.158 1.00 82.75 475 LEU A CA 1
ATOM 3474 C C . LEU A 1 475 ? 38.298 6.430 -34.447 1.00 82.75 475 LEU A C 1
ATOM 3476 O O . LEU A 1 475 ? 37.067 6.499 -34.368 1.00 82.75 475 LEU A O 1
ATOM 3480 N N . GLY A 1 476 ? 38.940 6.348 -35.617 1.00 82.88 476 GLY A N 1
ATOM 3481 C CA . GLY A 1 476 ? 38.276 6.354 -36.924 1.00 82.88 476 GLY A CA 1
ATOM 3482 C C . GLY A 1 476 ? 37.562 7.671 -37.260 1.00 82.88 476 GLY A C 1
ATOM 3483 O O . GLY A 1 476 ? 36.527 7.654 -37.924 1.00 82.88 476 GLY A O 1
ATOM 3484 N N . ILE A 1 477 ? 38.073 8.812 -36.783 1.00 87.75 477 ILE A N 1
ATOM 3485 C CA . ILE A 1 477 ? 37.486 10.152 -36.970 1.00 87.75 477 ILE A CA 1
ATOM 3486 C C . ILE A 1 477 ? 38.503 11.149 -37.544 1.00 87.75 477 ILE A C 1
ATOM 3488 O O . ILE A 1 477 ? 39.713 10.965 -37.441 1.00 87.75 477 ILE A O 1
ATOM 3492 N N . SER A 1 478 ? 38.026 12.240 -38.151 1.00 85.56 478 SER A N 1
ATOM 3493 C CA . SER A 1 478 ? 38.924 13.263 -38.707 1.00 85.56 478 SER A CA 1
ATOM 3494 C C . SER A 1 478 ? 39.673 14.033 -37.609 1.00 85.56 478 SER A C 1
ATOM 3496 O O . SER A 1 478 ? 39.136 14.251 -36.522 1.00 85.56 478 SER A O 1
ATOM 3498 N N . GLU A 1 479 ? 40.882 14.521 -37.906 1.00 86.12 479 GLU A N 1
ATOM 3499 C CA . GLU A 1 479 ? 41.665 15.369 -36.986 1.00 86.12 479 GLU A CA 1
ATOM 3500 C C . GLU A 1 479 ? 40.869 16.601 -36.520 1.00 86.12 479 GLU A C 1
ATOM 3502 O O . GLU A 1 479 ? 40.887 16.954 -35.343 1.00 86.12 479 GLU A O 1
ATOM 3507 N N . ARG A 1 480 ? 40.064 17.191 -37.412 1.00 79.38 480 ARG A N 1
ATOM 3508 C CA . ARG A 1 480 ? 39.174 18.308 -37.076 1.00 79.38 480 ARG A CA 1
ATOM 3509 C C . ARG A 1 480 ? 38.057 17.91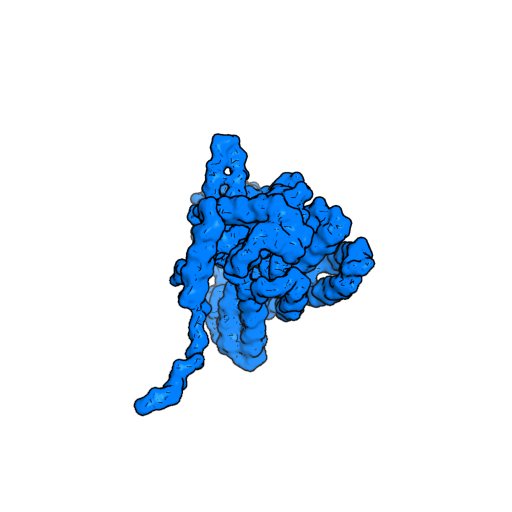4 -36.104 1.00 79.38 480 ARG A C 1
ATOM 3511 O O . ARG A 1 480 ? 37.664 18.711 -35.258 1.00 79.38 480 ARG A O 1
ATOM 3518 N N . THR A 1 481 ? 37.555 16.685 -36.184 1.00 77.31 481 THR A N 1
ATOM 3519 C CA . THR A 1 481 ? 36.576 16.145 -35.226 1.00 77.31 481 THR A CA 1
ATOM 3520 C C . THR A 1 481 ? 37.211 15.943 -33.847 1.00 77.31 481 THR A C 1
ATOM 3522 O O . THR A 1 481 ? 36.580 16.234 -32.832 1.00 77.31 481 THR A O 1
ATOM 3525 N N . VAL A 1 482 ? 38.481 15.524 -33.799 1.00 85.88 482 VAL A N 1
ATOM 3526 C CA . VAL A 1 482 ? 39.254 15.431 -32.548 1.00 85.88 482 VAL A CA 1
ATOM 3527 C C . VAL A 1 482 ? 39.424 16.807 -31.902 1.00 85.88 482 VAL A C 1
ATOM 3529 O O . VAL A 1 482 ? 39.211 16.932 -30.698 1.00 85.88 482 VAL A O 1
ATOM 3532 N N . GLU A 1 483 ? 39.740 17.850 -32.678 1.00 81.62 483 GLU A N 1
ATOM 3533 C CA . GLU A 1 483 ? 39.835 19.228 -32.168 1.00 81.62 483 GLU A CA 1
ATOM 3534 C C . GLU A 1 483 ? 38.532 19.685 -31.505 1.00 81.62 483 GLU A C 1
ATOM 3536 O O . GLU A 1 483 ? 38.560 20.208 -30.393 1.00 81.62 483 GLU A O 1
ATOM 3541 N N . VAL A 1 484 ? 37.385 19.424 -32.140 1.00 81.38 484 VAL A N 1
ATOM 3542 C CA . VAL A 1 484 ? 36.065 19.781 -31.596 1.00 81.38 484 VAL A CA 1
ATOM 3543 C C . VAL A 1 484 ? 35.776 19.036 -30.290 1.00 81.38 484 VAL A C 1
ATOM 3545 O O . VAL A 1 484 ? 35.318 19.649 -29.322 1.00 81.38 484 VAL A O 1
ATOM 3548 N N . HIS A 1 485 ? 36.068 17.733 -30.221 1.00 80.25 485 HIS A N 1
ATOM 3549 C CA . HIS A 1 485 ? 35.906 16.964 -28.984 1.00 80.25 485 HIS A CA 1
ATOM 3550 C C . HIS A 1 485 ? 36.840 17.452 -27.872 1.00 80.25 485 HIS A C 1
ATOM 3552 O O . HIS A 1 485 ? 36.400 17.571 -26.732 1.00 80.25 485 HIS A O 1
ATOM 3558 N N . LEU A 1 486 ? 38.084 17.818 -28.193 1.00 81.94 486 LEU A N 1
ATOM 3559 C CA . LEU A 1 486 ? 39.022 18.393 -27.226 1.00 81.94 486 LEU A CA 1
ATOM 3560 C C . LEU A 1 486 ? 38.576 19.764 -26.723 1.00 81.94 486 LEU A C 1
ATOM 3562 O O . LEU A 1 486 ? 38.618 20.004 -25.523 1.00 81.94 486 LEU A O 1
ATOM 3566 N N . THR A 1 487 ? 38.104 20.654 -27.597 1.00 77.31 487 THR A N 1
ATOM 3567 C CA . THR A 1 487 ? 37.592 21.970 -27.183 1.00 77.31 487 THR A CA 1
ATOM 3568 C C . THR A 1 487 ? 36.389 21.834 -26.250 1.00 77.31 487 THR A C 1
ATOM 3570 O O . THR A 1 487 ? 36.319 22.512 -25.222 1.00 77.31 487 THR A O 1
ATOM 3573 N N . ASN A 1 488 ? 35.460 20.929 -26.565 1.00 71.31 488 ASN A N 1
ATOM 3574 C CA . ASN A 1 488 ? 34.306 20.672 -25.709 1.00 71.31 488 ASN A CA 1
ATOM 3575 C C . ASN A 1 488 ? 34.705 20.022 -24.379 1.00 71.31 488 ASN A C 1
ATOM 3577 O O . ASN A 1 488 ? 34.204 20.445 -23.336 1.00 71.31 488 ASN A O 1
ATOM 3581 N N . ALA A 1 489 ? 35.643 19.072 -24.401 1.00 77.12 489 ALA A N 1
ATOM 3582 C CA . ALA A 1 489 ? 36.193 18.461 -23.198 1.00 77.12 489 ALA A CA 1
ATOM 3583 C C . ALA A 1 489 ? 36.902 19.496 -22.313 1.00 77.12 489 ALA A C 1
ATOM 3585 O O . ALA A 1 489 ? 36.636 19.562 -21.120 1.00 77.12 489 ALA A O 1
ATOM 3586 N N . PHE A 1 490 ? 37.732 20.372 -22.883 1.00 79.75 490 PHE A N 1
ATOM 3587 C CA . PHE A 1 490 ? 38.440 21.405 -22.122 1.00 79.75 490 PHE A CA 1
ATOM 3588 C C . PHE A 1 490 ? 37.480 22.393 -21.463 1.00 79.75 490 PHE A C 1
ATOM 3590 O O . PHE A 1 490 ? 37.628 22.713 -20.284 1.00 79.75 490 PHE A O 1
ATOM 3597 N N . ARG A 1 491 ? 36.434 22.807 -22.186 1.00 72.50 491 ARG A N 1
ATOM 3598 C CA . ARG A 1 491 ? 35.376 23.657 -21.631 1.00 72.50 491 ARG A CA 1
ATOM 3599 C C . ARG A 1 491 ? 34.655 22.983 -20.460 1.00 72.50 491 ARG A C 1
ATOM 3601 O O . ARG A 1 491 ? 34.396 23.646 -19.463 1.00 72.50 491 ARG A O 1
ATOM 3608 N N . LYS A 1 492 ? 34.353 21.684 -20.566 1.00 65.69 492 LYS A N 1
ATOM 3609 C CA . LYS A 1 492 ? 33.690 20.900 -19.507 1.00 65.69 492 LYS A CA 1
ATOM 3610 C C . LYS A 1 492 ? 34.591 20.649 -18.294 1.00 65.69 492 LYS A C 1
ATOM 3612 O O . LYS A 1 492 ? 34.095 20.606 -17.177 1.00 65.69 492 LYS A O 1
ATOM 3617 N N . LEU A 1 493 ? 35.899 20.529 -18.513 1.00 71.25 493 LEU A N 1
ATOM 3618 C CA . LEU A 1 493 ? 36.903 20.328 -17.462 1.00 71.25 493 LEU A CA 1
ATOM 3619 C C . LEU A 1 493 ? 37.409 21.642 -16.837 1.00 71.25 493 LEU A C 1
ATOM 3621 O O . LEU A 1 493 ? 38.182 21.596 -15.886 1.00 71.25 493 LEU A O 1
ATOM 3625 N N . GLY A 1 494 ? 37.016 22.809 -17.364 1.00 70.12 494 GLY A N 1
ATOM 3626 C CA . GLY A 1 494 ? 37.457 24.117 -16.859 1.00 70.12 494 GLY A CA 1
ATOM 3627 C C . GLY A 1 494 ? 38.941 24.430 -17.102 1.00 70.12 494 GLY A C 1
ATOM 3628 O O . GLY A 1 494 ? 39.508 25.302 -16.448 1.00 70.12 494 GLY A O 1
ATOM 3629 N N . VAL A 1 495 ? 39.576 23.728 -18.040 1.00 75.94 495 VAL A N 1
ATOM 3630 C CA . VAL A 1 495 ? 41.005 23.839 -18.378 1.00 75.94 495 VAL A CA 1
ATOM 3631 C C . VAL A 1 495 ? 41.199 24.631 -19.666 1.00 75.94 495 VAL A C 1
ATOM 3633 O O . VAL A 1 495 ? 40.369 24.592 -20.574 1.00 75.94 495 VAL A O 1
ATOM 3636 N N . ARG A 1 496 ? 42.305 25.368 -19.768 1.00 65.44 496 ARG A N 1
ATOM 3637 C CA . ARG A 1 496 ? 42.552 26.293 -20.884 1.00 65.44 496 ARG A CA 1
ATOM 3638 C C . ARG A 1 496 ? 43.413 25.686 -21.978 1.00 65.44 496 ARG A C 1
ATOM 3640 O O . ARG A 1 496 ? 43.348 26.137 -23.118 1.00 65.44 496 ARG A O 1
ATOM 3647 N N . ASN A 1 497 ? 44.245 24.698 -21.651 1.00 70.38 497 ASN A N 1
ATOM 3648 C CA . ASN A 1 497 ? 45.140 24.085 -22.624 1.00 70.38 497 ASN A CA 1
ATOM 3649 C C . ASN A 1 497 ? 45.465 22.615 -22.313 1.00 70.38 497 ASN A C 1
ATOM 3651 O O . ASN A 1 497 ? 45.238 22.097 -21.223 1.00 70.38 497 ASN A O 1
ATOM 3655 N N . ARG A 1 498 ? 46.034 21.942 -23.316 1.00 77.38 498 ARG A N 1
ATOM 3656 C CA . ARG A 1 498 ? 46.435 20.531 -23.267 1.00 77.38 498 ARG A CA 1
ATOM 3657 C C . ARG A 1 498 ? 47.450 20.215 -22.161 1.00 77.38 498 ARG A C 1
ATOM 3659 O O . ARG A 1 498 ? 47.391 19.130 -21.593 1.00 77.38 498 ARG A O 1
ATOM 3666 N N . ALA A 1 499 ? 48.376 21.129 -21.870 1.00 70.56 499 ALA A N 1
ATOM 3667 C CA . ALA A 1 499 ? 49.382 20.925 -20.826 1.00 70.56 499 ALA A CA 1
ATOM 3668 C C . ALA A 1 499 ? 48.743 20.931 -19.429 1.00 70.56 499 ALA A C 1
ATOM 3670 O O . ALA A 1 499 ? 49.114 20.137 -18.573 1.00 70.56 499 ALA A O 1
ATOM 3671 N N . GLU A 1 500 ? 47.729 21.770 -19.235 1.00 70.69 500 GLU A N 1
ATOM 3672 C CA . GLU A 1 500 ? 46.966 21.886 -17.998 1.00 70.69 500 GLU A CA 1
ATOM 3673 C C . GLU A 1 500 ? 46.106 20.637 -17.725 1.00 70.69 500 GLU A C 1
ATOM 3675 O O . GLU A 1 500 ? 45.993 20.213 -16.579 1.00 70.69 500 GLU A O 1
ATOM 3680 N N . VAL A 1 501 ? 45.573 19.984 -18.765 1.00 71.62 501 VAL A N 1
ATOM 3681 C CA . VAL A 1 501 ? 44.908 18.670 -18.636 1.00 71.62 501 VAL A CA 1
ATOM 3682 C C . VAL A 1 501 ? 45.886 17.581 -18.215 1.00 71.62 501 VAL A C 1
ATOM 3684 O O . VAL A 1 501 ? 45.594 16.810 -17.307 1.00 71.62 501 VAL A O 1
ATOM 3687 N N . LEU A 1 502 ? 47.053 17.521 -18.859 1.00 74.44 502 LEU A N 1
ATOM 3688 C CA . LEU A 1 502 ? 48.069 16.516 -18.549 1.00 74.44 502 LEU A CA 1
ATOM 3689 C C . LEU A 1 502 ? 48.627 16.684 -17.133 1.00 74.44 502 LEU A C 1
ATOM 3691 O O . LEU A 1 502 ? 48.817 15.686 -16.452 1.00 74.44 502 LEU A O 1
ATOM 3695 N N . ALA A 1 503 ? 48.831 17.923 -16.676 1.00 68.12 503 ALA A N 1
ATOM 3696 C CA . ALA A 1 503 ? 49.270 18.202 -15.311 1.00 68.12 503 ALA A CA 1
ATOM 3697 C C . ALA A 1 503 ? 48.272 17.666 -14.270 1.00 68.12 503 ALA A C 1
ATOM 3699 O O . ALA A 1 503 ? 48.670 16.909 -13.391 1.00 68.12 503 ALA A O 1
ATOM 3700 N N . ARG A 1 504 ? 46.969 17.952 -14.427 1.00 65.12 504 ARG A N 1
ATOM 3701 C CA . ARG A 1 504 ? 45.941 17.462 -13.487 1.00 65.12 504 ARG A CA 1
ATOM 3702 C C . ARG A 1 504 ? 45.751 15.943 -13.523 1.00 65.12 504 ARG A C 1
ATOM 3704 O O . ARG A 1 504 ? 45.529 15.335 -12.487 1.00 65.12 504 ARG A O 1
ATOM 3711 N N . LEU A 1 505 ? 45.874 15.315 -14.695 1.00 64.69 505 LEU A N 1
ATOM 3712 C CA . LEU A 1 505 ? 45.773 13.853 -14.823 1.00 64.69 505 LEU A CA 1
ATOM 3713 C C . LEU A 1 505 ? 46.984 13.104 -14.245 1.00 64.69 505 LEU A C 1
ATOM 3715 O O . LEU A 1 505 ? 46.868 11.928 -13.902 1.00 64.69 505 LEU A O 1
ATOM 3719 N N . LEU A 1 506 ? 48.152 13.749 -14.188 1.00 61.25 506 LEU A N 1
ATOM 3720 C CA . LEU A 1 506 ? 49.356 13.180 -13.579 1.00 61.25 506 LEU A CA 1
ATOM 3721 C C . LEU A 1 506 ? 49.344 13.337 -12.054 1.00 61.25 506 LEU A C 1
ATOM 3723 O O . LEU A 1 506 ? 49.707 12.386 -11.368 1.00 61.25 506 LEU A O 1
ATOM 3727 N N . GLU A 1 507 ? 48.848 14.466 -11.539 1.00 54.28 507 GLU A N 1
ATOM 3728 C CA . GLU A 1 507 ? 48.616 14.675 -10.099 1.00 54.28 507 GLU A CA 1
ATOM 3729 C C . GLU A 1 507 ? 47.674 13.597 -9.515 1.00 54.28 507 GLU A C 1
ATOM 3731 O O . GLU A 1 507 ? 47.980 13.015 -8.479 1.00 54.28 507 GLU A O 1
ATOM 3736 N N . ASP A 1 508 ? 46.614 13.213 -10.238 1.00 52.00 508 ASP A N 1
ATOM 3737 C CA . ASP A 1 508 ? 45.698 12.122 -9.847 1.00 52.00 508 ASP A CA 1
ATOM 3738 C C . ASP A 1 508 ? 46.339 10.714 -9.870 1.00 52.00 508 ASP A C 1
ATOM 3740 O O . ASP A 1 508 ? 45.858 9.788 -9.211 1.00 52.00 508 ASP A O 1
ATOM 3744 N N . ARG A 1 509 ? 47.409 10.504 -10.653 1.00 45.38 509 ARG A N 1
ATOM 3745 C CA . ARG A 1 509 ? 48.047 9.184 -10.826 1.00 45.38 509 ARG A CA 1
ATOM 3746 C C . ARG A 1 509 ? 49.150 8.896 -9.817 1.00 45.38 509 ARG A C 1
ATOM 3748 O O . ARG A 1 509 ? 49.353 7.725 -9.494 1.00 45.38 509 ARG A O 1
ATOM 3755 N N . GLU A 1 510 ? 49.846 9.912 -9.316 1.00 41.62 510 GLU A N 1
ATOM 3756 C CA . GLU A 1 510 ? 50.912 9.715 -8.323 1.00 41.62 510 GLU A CA 1
ATOM 3757 C C . GLU A 1 510 ? 50.370 9.338 -6.930 1.00 41.62 510 GLU A C 1
ATOM 3759 O O . GLU A 1 510 ? 51.060 8.657 -6.172 1.00 41.62 510 GLU A O 1
ATOM 3764 N N . GLU A 1 511 ? 49.105 9.647 -6.624 1.00 41.72 511 GLU A N 1
ATOM 3765 C CA . GLU A 1 511 ? 48.463 9.288 -5.346 1.00 41.72 511 GLU A CA 1
ATOM 3766 C C . GLU A 1 511 ? 47.602 8.002 -5.419 1.00 41.72 511 GLU A C 1
ATOM 3768 O O . GLU A 1 511 ? 47.110 7.511 -4.401 1.00 41.72 511 GLU A O 1
ATOM 3773 N N . GLY A 1 512 ? 47.477 7.404 -6.614 1.00 40.59 512 GLY A N 1
ATOM 3774 C CA . GLY A 1 512 ? 46.608 6.258 -6.926 1.00 40.59 512 GLY A CA 1
ATOM 3775 C C . GLY A 1 512 ? 47.272 4.872 -7.004 1.00 40.59 512 GLY A C 1
ATOM 3776 O O . GLY A 1 512 ? 46.593 3.905 -7.350 1.00 40.59 512 GLY A O 1
ATOM 3777 N N . GLY A 1 513 ? 48.563 4.722 -6.676 1.00 32.78 513 GLY A N 1
ATOM 3778 C CA . GLY A 1 513 ? 49.144 3.397 -6.418 1.00 32.78 513 GLY A CA 1
ATOM 3779 C C . GLY A 1 513 ? 50.650 3.243 -6.640 1.00 32.78 513 GLY A C 1
ATOM 3780 O O . GLY A 1 513 ? 51.171 3.528 -7.713 1.00 32.78 513 GLY A O 1
ATOM 3781 N N . ALA A 1 514 ? 51.330 2.639 -5.659 1.00 31.09 514 ALA A N 1
ATOM 3782 C CA . ALA A 1 514 ? 52.596 1.939 -5.875 1.00 31.09 514 ALA A CA 1
ATOM 3783 C C . ALA A 1 514 ? 52.533 0.512 -5.280 1.00 31.09 514 ALA A C 1
ATOM 3785 O O . ALA A 1 514 ? 52.158 0.353 -4.116 1.00 31.09 514 ALA A O 1
ATOM 3786 N N . PRO A 1 515 ? 52.919 -0.536 -6.038 1.00 34.56 515 PRO A N 1
ATOM 3787 C CA . PRO A 1 515 ? 53.066 -1.894 -5.532 1.00 34.56 515 PRO A CA 1
ATOM 3788 C C . PRO A 1 515 ? 54.384 -2.041 -4.758 1.00 34.56 515 PRO A C 1
ATOM 3790 O O . PRO A 1 515 ? 55.458 -1.651 -5.222 1.00 34.56 515 PRO A O 1
ATOM 3793 N N . ALA A 1 516 ? 54.322 -2.659 -3.579 1.00 34.47 516 ALA A N 1
ATOM 3794 C CA . ALA A 1 516 ? 55.498 -3.040 -2.810 1.00 34.47 516 ALA A CA 1
ATOM 3795 C C . ALA A 1 516 ? 56.191 -4.258 -3.445 1.00 34.47 516 ALA A C 1
ATOM 3797 O O . ALA A 1 516 ? 55.877 -5.401 -3.130 1.00 34.47 516 ALA A O 1
ATOM 3798 N N . SER A 1 517 ? 57.182 -4.027 -4.306 1.00 36.41 517 SER A N 1
ATOM 3799 C CA . SER A 1 517 ? 58.223 -5.026 -4.580 1.00 36.41 517 SER A CA 1
ATOM 3800 C C . SER A 1 517 ? 59.492 -4.367 -5.114 1.00 36.41 517 SER A C 1
ATOM 3802 O O . SER A 1 517 ? 59.573 -4.048 -6.299 1.00 36.41 517 SER A O 1
ATOM 3804 N N . ARG A 1 518 ? 60.475 -4.172 -4.223 1.00 33.75 518 ARG A N 1
ATOM 3805 C CA . ARG A 1 518 ? 61.937 -4.240 -4.451 1.00 33.75 518 ARG A CA 1
ATOM 3806 C C . ARG A 1 518 ? 62.662 -3.745 -3.192 1.00 33.75 518 ARG A C 1
ATOM 3808 O O . ARG A 1 518 ? 63.136 -2.615 -3.141 1.00 33.75 518 ARG A O 1
ATOM 3815 N N . ARG A 1 519 ? 62.805 -4.610 -2.180 1.00 32.53 519 ARG A N 1
ATOM 3816 C CA . ARG A 1 519 ? 63.933 -4.482 -1.248 1.00 32.53 519 ARG A CA 1
ATOM 3817 C C . ARG A 1 519 ? 65.059 -5.340 -1.804 1.00 32.53 519 ARG A C 1
ATOM 3819 O O . ARG A 1 519 ? 64.946 -6.559 -1.870 1.00 32.53 519 ARG A O 1
ATOM 3826 N N . ARG A 1 520 ? 66.080 -4.649 -2.304 1.00 35.53 520 ARG A N 1
ATOM 3827 C CA . ARG A 1 520 ? 67.337 -5.218 -2.775 1.00 35.53 520 ARG A CA 1
ATOM 3828 C C . ARG A 1 520 ? 68.033 -5.978 -1.647 1.00 35.53 520 ARG A C 1
ATOM 3830 O O . ARG A 1 520 ? 68.023 -5.548 -0.496 1.00 35.53 520 ARG A O 1
ATOM 3837 N N . GLU A 1 521 ? 68.651 -7.078 -2.051 1.00 29.94 521 GLU A N 1
ATOM 3838 C CA . GLU A 1 521 ? 69.843 -7.669 -1.457 1.00 29.94 521 GLU A CA 1
ATOM 3839 C C . GLU A 1 521 ? 70.935 -6.640 -1.103 1.00 29.94 521 GLU A C 1
ATOM 3841 O O . GLU A 1 521 ? 71.131 -5.673 -1.843 1.00 29.94 521 GLU A O 1
ATOM 3846 N N . ARG A 1 522 ? 71.720 -7.013 -0.075 1.00 32.94 522 ARG A N 1
ATOM 3847 C CA . ARG A 1 522 ? 73.081 -6.563 0.300 1.00 32.94 522 ARG A CA 1
ATOM 3848 C C . ARG A 1 522 ? 73.155 -5.139 0.888 1.00 32.94 522 ARG A C 1
ATOM 3850 O O . ARG A 1 522 ? 72.579 -4.210 0.343 1.00 32.94 522 ARG A O 1
ATOM 3857 N N . ALA A 1 523 ? 73.840 -4.894 2.002 1.00 36.81 523 ALA A N 1
ATOM 3858 C CA . ALA A 1 523 ? 74.939 -5.604 2.659 1.00 36.81 523 ALA A CA 1
ATOM 3859 C C . ALA A 1 523 ? 74.745 -5.651 4.180 1.00 36.81 523 ALA A C 1
ATOM 3861 O O . ALA A 1 523 ? 73.983 -4.799 4.695 1.00 36.81 523 ALA A O 1
#

Sequence (523 aa):
MRPPEALSALPLVQGSSAAPVAPQVAGRLSALPGITTEHLKTVGDRLSAAQRAGLAVLPDVWPLATAAATEAEPGVRRLLLAAALSVTDRADVLLAATATDTRVVISEGVQRTVRFSAGRFRFLSEADRSAMLAGADAAECETIHRALWLAHRQHGLADVGLWHAVHGRAETDPRALRALIAVGQRLLTRGNPEAAFRIASARALAGAAATRSNAAMLGARSALVLGCFDDAVRLFQAAELGEGDLRAQAQTGRRVAQSFLDGPDEGADALARVASQLPLLRSAAATATDHAALTGIDSIAEIWWTSPDEADERHARLYLSVIPAAEVWPWNSAPGPLSPLIEAHVRGQQAGFLLHAGRAAEAATVLGDALVRLPMTHIGGGVTSSALVALQDDAPELVQGFGPALIALRPGRTVGYAVVPDVDGASTVAVSCTAVDERATRPGFPALALLTARESGVIDLLARGLRNREIGLELGISERTVEVHLTNAFRKLGVRNRAEVLARLLEDREEGGAPASRRRERA